Protein AF-0000000075408888 (afdb_homodimer)

pLDDT: mean 96.37, std 3.94, range [56.47, 98.94]

Nearest PDB structures (foldseek):
  4g2n-assembly1_A  TM=9.630E-01  e=9.433E-42  Polaromonas sp. JS666
  6bii-assembly1_B  TM=9.321E-01  e=4.391E-35  Pyrococcus yayanosii CH1
  5aov-assembly1_A-2  TM=9.163E-01  e=6.572E-34  Pyrococcus furiosus
  2dbq-assembly1_A  TM=9.214E-01  e=1.412E-33  Pyrococcus horikoshii
  3ddn-assembly1_A  TM=9.002E-01  e=6.797E-31  Mycobacterium tuberculosis

InterPro domains:
  IPR006139 D-isomer specific 2-hydroxyacid dehydrogenase, catalytic domain [PF00389] (43-319)
  IPR006140 D-isomer specific 2-hydroxyacid dehydrogenase, NAD-binding domain [PF02826] (114-290)
  IPR029753 D-isomer specific 2-hydroxyacid dehydrogenase, NAD-binding domain conserved site [PS00670] (201-223)
  IPR036291 NAD(P)-binding domain superfamily [SSF51735] (105-291)
  IPR050223 D-isomer specific 2-hydroxyacid dehydrogenase [PTHR10996] (6-318)

Radius of gyration: 27.98 Å; Cα contacts (8 Å, |Δi|>4): 1368; chains: 2; bounding box: 57×92×61 Å

Solvent-accessible surface area (backbone atoms only — not comparable to full-atom values): 32734 Å² total; per-residue (Å²): 132,85,52,54,26,30,36,33,50,49,50,53,40,66,69,48,49,54,53,47,50,73,62,23,44,66,44,72,29,94,82,51,51,86,58,51,53,70,52,52,32,50,49,32,50,76,58,59,17,32,29,38,41,39,41,80,85,42,59,38,43,50,71,44,58,69,60,39,49,87,55,42,44,35,41,33,33,64,29,67,74,59,84,43,46,37,64,65,48,32,52,76,72,62,30,46,45,32,35,23,74,70,42,43,33,65,45,35,22,52,42,46,51,36,29,51,46,35,24,37,52,40,39,56,44,41,33,48,29,49,76,71,68,56,60,68,81,86,72,59,57,65,93,51,23,48,63,62,49,77,34,34,38,24,29,38,19,73,48,73,38,28,45,49,34,48,55,34,42,43,48,52,44,32,44,51,32,31,28,51,96,68,82,70,56,70,85,74,41,72,84,42,44,82,29,94,39,67,57,66,37,32,52,70,20,46,29,38,37,43,40,47,73,84,41,88,80,36,47,39,53,45,26,57,68,55,58,63,39,35,41,79,49,17,34,44,35,34,68,46,56,20,55,26,44,29,62,70,38,52,53,49,33,48,73,72,40,44,22,54,20,26,13,35,26,49,44,44,63,69,81,69,42,72,66,74,55,77,74,36,66,48,44,33,61,42,75,58,54,40,54,45,19,53,62,36,38,47,42,30,42,49,41,42,48,49,28,53,52,24,49,79,69,72,41,81,48,81,41,62,107,132,85,51,55,25,31,36,32,48,51,51,52,40,67,70,46,48,53,52,47,49,72,62,23,44,67,44,71,30,94,81,50,52,86,58,50,52,69,51,52,32,50,48,33,49,75,57,59,15,33,29,38,40,38,42,77,85,41,59,38,42,49,70,45,57,69,61,38,49,87,56,42,44,34,41,31,32,64,31,67,74,59,84,44,48,37,63,67,46,32,52,75,72,63,30,46,45,32,37,25,73,69,45,44,34,65,44,33,22,52,43,45,51,38,30,51,45,36,23,36,50,40,40,54,44,41,33,48,30,49,75,70,69,57,59,67,78,86,71,61,56,64,93,51,23,49,64,62,49,78,32,33,38,22,29,38,20,70,48,72,39,29,46,48,33,48,53,35,43,44,50,52,45,32,44,51,31,33,28,49,96,69,81,70,56,70,85,73,42,70,84,43,44,83,31,95,38,67,58,66,37,33,53,68,20,47,30,38,38,44,40,48,74,86,41,88,80,36,48,38,54,44,26,56,70,54,58,64,38,35,41,78,50,18,33,44,35,34,66,47,53,20,56,27,43,30,63,69,37,52,53,48,31,49,73,72,40,44,22,54,20,25,12,32,26,48,46,42,62,68,83,70,43,72,65,74,55,78,76,36,65,48,44,35,62,43,76,57,54,40,53,45,19,51,61,36,38,48,41,30,43,49,41,42,48,48,28,53,51,24,48,78,67,73,41,79,48,81,41,61,107

Structure (mmCIF, N/CA/C/O backbone):
data_AF-0000000075408888-model_v1
#
loop_
_entity.id
_entity.type
_entity.pdbx_description
1 polymer 'Glycerate dehydrogenase'
#
loop_
_atom_site.group_PDB
_atom_site.id
_atom_site.type_symbol
_atom_site.label_atom_id
_atom_site.label_alt_id
_atom_site.label_comp_id
_atom_site.label_asym_id
_atom_site.label_entity_id
_atom_site.label_seq_id
_atom_site.pdbx_PDB_ins_code
_atom_site.Cartn_x
_atom_site.Cartn_y
_atom_site.Cartn_z
_atom_site.occupancy
_atom_site.B_iso_or_equiv
_atom_site.auth_seq_id
_atom_site.auth_comp_id
_atom_site.auth_asym_id
_atom_site.auth_atom_id
_atom_site.pdbx_PDB_model_num
ATOM 1 N N . MET A 1 1 ? 14.625 46.219 11.031 1 56.69 1 MET A N 1
ATOM 2 C CA . MET A 1 1 ? 13.211 46.25 11.383 1 56.69 1 MET A CA 1
ATOM 3 C C . MET A 1 1 ? 12.883 45.094 12.336 1 56.69 1 MET A C 1
ATOM 5 O O . MET A 1 1 ? 13.492 44.031 12.266 1 56.69 1 MET A O 1
ATOM 9 N N . ASN A 1 2 ? 12.156 45.312 13.453 1 87.81 2 ASN A N 1
ATOM 10 C CA . ASN A 1 2 ? 11.945 44.312 14.516 1 87.81 2 ASN A CA 1
ATOM 11 C C . ASN A 1 2 ? 11.078 43.156 14.039 1 87.81 2 ASN A C 1
ATOM 13 O O . ASN A 1 2 ? 10.062 43.375 13.375 1 87.81 2 ASN A O 1
ATOM 17 N N . LYS A 1 3 ? 11.547 41.906 14.117 1 96.56 3 LYS A N 1
ATOM 18 C CA . LYS A 1 3 ? 10.789 40.719 13.742 1 96.56 3 LYS A CA 1
ATOM 19 C C . LYS A 1 3 ? 9.469 40.656 14.508 1 96.56 3 LYS A C 1
ATOM 21 O O . LYS A 1 3 ? 9.43 40.938 15.711 1 96.56 3 LYS A O 1
ATOM 26 N N . PRO A 1 4 ? 8.391 40.438 13.734 1 98.31 4 PRO A N 1
ATOM 27 C CA . PRO A 1 4 ? 7.152 40.219 14.484 1 98.31 4 PRO A CA 1
ATOM 28 C C . PRO A 1 4 ? 7.297 39.094 15.531 1 98.31 4 PRO A C 1
ATOM 30 O O . PRO A 1 4 ? 8.016 38.125 15.305 1 98.31 4 PRO A O 1
ATOM 33 N N . ARG A 1 5 ? 6.605 39.281 16.625 1 98.69 5 ARG A N 1
ATOM 34 C CA . ARG A 1 5 ? 6.691 38.312 17.719 1 98.69 5 ARG A CA 1
ATOM 35 C C . ARG A 1 5 ? 5.672 37.188 17.562 1 98.69 5 ARG A C 1
ATOM 37 O O . ARG A 1 5 ? 4.473 37.469 17.438 1 98.69 5 ARG A O 1
ATOM 44 N N . LEU A 1 6 ? 6.176 35.969 17.547 1 98.81 6 LEU A N 1
ATOM 45 C CA . LEU A 1 6 ? 5.359 34.781 17.266 1 98.81 6 LEU A CA 1
ATOM 46 C C . LEU A 1 6 ? 5.438 33.781 18.406 1 98.81 6 LEU A C 1
ATOM 48 O O . LEU A 1 6 ? 6.531 33.469 18.875 1 98.81 6 LEU A O 1
ATOM 52 N N . VAL A 1 7 ? 4.285 33.312 18.891 1 98.81 7 VAL A N 1
ATOM 53 C CA . VAL A 1 7 ? 4.234 32.188 19.797 1 98.81 7 VAL A CA 1
ATOM 54 C C . VAL A 1 7 ? 3.943 30.906 19.016 1 98.81 7 VAL A C 1
ATOM 56 O O . VAL A 1 7 ? 2.959 30.844 18.266 1 98.81 7 VAL A O 1
ATOM 59 N N . LEU A 1 8 ? 4.789 29.969 19.062 1 98.62 8 LEU A N 1
ATOM 60 C CA . LEU A 1 8 ? 4.633 28.625 18.5 1 98.62 8 LEU A CA 1
ATOM 61 C C . LEU A 1 8 ? 4.242 27.625 19.594 1 98.62 8 LEU A C 1
ATOM 63 O O . LEU A 1 8 ? 4.973 27.453 20.562 1 98.62 8 LEU A O 1
ATOM 67 N N . THR A 1 9 ? 3.166 26.906 19.391 1 98.19 9 THR A N 1
ATOM 68 C CA . THR A 1 9 ? 2.578 26.172 20.5 1 98.19 9 THR A CA 1
ATOM 69 C C . THR A 1 9 ? 3.141 24.75 20.562 1 98.19 9 THR A C 1
ATOM 71 O O . THR A 1 9 ? 3.039 24.094 21.594 1 98.19 9 THR A O 1
ATOM 74 N N . ARG A 1 10 ? 3.586 24.234 19.469 1 97.5 10 ARG A N 1
ATOM 75 C CA . ARG A 1 10 ? 4.195 22.906 19.391 1 97.5 10 ARG A CA 1
ATOM 76 C C . ARG A 1 10 ? 5.5 22.953 18.594 1 97.5 10 ARG A C 1
ATOM 78 O O . ARG A 1 10 ? 5.711 23.859 17.781 1 97.5 10 ARG A O 1
ATOM 85 N N . ARG A 1 11 ? 6.289 21.922 18.859 1 97 11 ARG A N 1
ATOM 86 C CA . ARG A 1 11 ? 7.488 21.828 18.031 1 97 11 ARG A CA 1
ATOM 87 C C . ARG A 1 11 ? 7.133 21.469 16.594 1 97 11 ARG A C 1
ATOM 89 O O . ARG A 1 11 ? 6.164 20.75 16.344 1 97 11 ARG A O 1
ATOM 96 N N . LEU A 1 12 ? 7.824 22 15.695 1 97.38 12 LEU A N 1
ATOM 97 C CA . LEU A 1 12 ? 7.797 21.641 14.281 1 97.38 12 LEU A CA 1
ATOM 98 C C . LEU A 1 12 ? 9.117 21.016 13.852 1 97.38 12 LEU A C 1
ATOM 100 O O . LEU A 1 12 ? 10.07 20.969 14.633 1 97.38 12 LEU A O 1
ATOM 104 N N . PRO A 1 13 ? 9.156 20.453 12.633 1 96.19 13 PRO A N 1
ATOM 105 C CA . PRO A 1 13 ? 10.469 19.984 12.172 1 96.19 13 PRO A CA 1
ATOM 106 C C . PRO A 1 13 ? 11.555 21.062 12.305 1 96.19 13 PRO A C 1
ATOM 108 O O . PRO A 1 13 ? 11.289 22.25 12.094 1 96.19 13 PRO A O 1
ATOM 111 N N . GLN A 1 14 ? 12.727 20.625 12.609 1 95.31 14 GLN A N 1
ATOM 112 C CA . GLN A 1 14 ? 13.828 21.516 12.945 1 95.31 14 GLN A CA 1
ATOM 113 C C . GLN A 1 14 ? 14.023 22.578 11.859 1 95.31 14 GLN A C 1
ATOM 115 O O . GLN A 1 14 ? 14.195 23.75 12.156 1 95.31 14 GLN A O 1
ATOM 120 N N . GLN A 1 15 ? 14 22.141 10.695 1 95.12 15 GLN A N 1
ATOM 121 C CA . GLN A 1 15 ? 14.211 23.062 9.586 1 95.12 15 GLN A CA 1
ATOM 122 C C . GLN A 1 15 ? 13.117 24.125 9.539 1 95.12 15 GLN A C 1
ATOM 124 O O . GLN A 1 15 ? 13.391 25.281 9.195 1 95.12 15 GLN A O 1
ATOM 129 N N . ALA A 1 16 ? 11.945 23.766 9.836 1 95.88 16 ALA A N 1
ATOM 130 C CA . ALA A 1 16 ? 10.82 24.688 9.828 1 95.88 16 ALA A CA 1
ATOM 131 C C . ALA A 1 16 ? 10.953 25.719 10.945 1 95.88 16 ALA A C 1
ATOM 133 O O . ALA A 1 16 ? 10.688 26.906 10.742 1 95.88 16 ALA A O 1
ATOM 134 N N . GLU A 1 17 ? 11.344 25.266 12.109 1 97.19 17 GLU A N 1
ATOM 135 C CA . GLU A 1 17 ? 11.531 26.188 13.227 1 97.19 17 GLU A CA 1
ATOM 136 C C . GLU A 1 17 ? 12.664 27.156 12.953 1 97.19 17 GLU A C 1
ATOM 138 O O . GLU A 1 17 ? 12.586 28.328 13.312 1 97.19 17 GLU A O 1
ATOM 143 N N . ALA A 1 18 ? 13.703 26.656 12.328 1 97.38 18 ALA A N 1
ATOM 144 C CA . ALA A 1 18 ? 14.805 27.531 11.938 1 97.38 18 ALA A CA 1
ATOM 145 C C . ALA A 1 18 ? 14.344 28.609 10.969 1 97.38 18 ALA A C 1
ATOM 147 O O . ALA A 1 18 ? 14.742 29.781 11.086 1 97.38 18 ALA A O 1
ATOM 148 N N . GLU A 1 19 ? 13.562 28.219 10.07 1 97.19 19 GLU A N 1
ATOM 149 C CA . GLU A 1 19 ? 13.031 29.188 9.117 1 97.19 19 GLU A CA 1
ATOM 150 C C . GLU A 1 19 ? 12.125 30.203 9.805 1 97.19 19 GLU A C 1
ATOM 152 O O . GLU A 1 19 ? 12.172 31.391 9.5 1 97.19 19 GLU A O 1
ATOM 157 N N . LEU A 1 20 ? 11.289 29.75 10.695 1 97.81 20 LEU A N 1
ATOM 158 C CA . LEU A 1 20 ? 10.43 30.641 11.469 1 97.81 20 LEU A CA 1
ATOM 159 C C . LEU A 1 20 ? 11.258 31.688 12.211 1 97.81 20 LEU A C 1
ATOM 161 O O . LEU A 1 20 ? 10.898 32.875 12.25 1 97.81 20 LEU A O 1
ATOM 165 N N . ALA A 1 21 ? 12.344 31.25 12.695 1 97.31 21 ALA A N 1
ATOM 166 C CA . ALA A 1 21 ? 13.195 32.125 13.508 1 97.31 21 ALA A CA 1
ATOM 167 C C . ALA A 1 21 ? 13.859 33.188 12.656 1 97.31 21 ALA A C 1
ATOM 169 O O . ALA A 1 21 ? 14.266 34.25 13.172 1 97.31 21 ALA A O 1
ATOM 170 N N . VAL A 1 22 ? 13.969 32.938 11.398 1 97.31 22 VAL A N 1
ATOM 171 C CA . VAL A 1 22 ? 14.516 33.938 10.484 1 97.31 22 VAL A CA 1
ATOM 172 C C . VAL A 1 22 ? 13.531 35.094 10.336 1 97.31 22 VAL A C 1
ATOM 174 O O . VAL A 1 22 ? 13.945 36.25 10.25 1 97.31 22 VAL A O 1
ATOM 177 N N . HIS A 1 23 ? 12.305 34.812 10.375 1 97.75 23 HIS A N 1
ATOM 178 C CA . HIS A 1 23 ? 11.297 35.812 10.023 1 97.75 23 HIS A CA 1
ATOM 179 C C . HIS A 1 23 ? 10.641 36.375 11.273 1 97.75 23 HIS A C 1
ATOM 181 O O . HIS A 1 23 ? 10.07 37.469 11.227 1 97.75 23 HIS A O 1
ATOM 187 N N . PHE A 1 24 ? 10.789 35.625 12.398 1 98.56 24 PHE A N 1
ATOM 188 C CA . PHE A 1 24 ? 10.008 36 13.57 1 98.56 24 PHE A CA 1
ATOM 189 C C . PHE A 1 24 ? 10.852 35.938 14.836 1 98.56 24 PHE A C 1
ATOM 191 O O . PHE A 1 24 ? 11.844 35.219 14.883 1 98.56 24 PHE A O 1
ATOM 198 N N . ASP A 1 25 ? 10.508 36.812 15.781 1 98.56 25 ASP A N 1
ATOM 199 C CA . ASP A 1 25 ? 10.938 36.594 17.156 1 98.56 25 ASP A CA 1
ATOM 200 C C . ASP A 1 25 ? 10.094 35.5 17.828 1 98.56 25 ASP A C 1
ATOM 202 O O . ASP A 1 25 ? 8.992 35.781 18.312 1 98.56 25 ASP A O 1
ATOM 206 N N . LEU A 1 26 ? 10.664 34.375 17.938 1 97.88 26 LEU A N 1
ATOM 207 C CA . LEU A 1 26 ? 9.906 33.188 18.219 1 97.88 26 LEU A CA 1
ATOM 208 C C . LEU A 1 26 ? 9.953 32.812 19.688 1 97.88 26 LEU A C 1
ATOM 210 O O . LEU A 1 26 ? 11.039 32.719 20.266 1 97.88 26 LEU A O 1
ATOM 214 N N . LEU A 1 27 ? 8.812 32.719 20.297 1 98.38 27 LEU A N 1
ATOM 215 C CA . LEU A 1 27 ? 8.68 31.984 21.562 1 98.38 27 LEU A CA 1
ATOM 216 C C . LEU A 1 27 ? 8.141 30.578 21.328 1 98.38 27 LEU A C 1
ATOM 218 O O . LEU A 1 27 ? 6.949 30.391 21.078 1 98.38 27 LEU A O 1
ATOM 222 N N . GLY A 1 28 ? 9.047 29.641 21.5 1 97.5 28 GLY A N 1
ATOM 223 C CA . GLY A 1 28 ? 8.703 28.266 21.172 1 97.5 28 GLY A CA 1
ATOM 224 C C . GLY A 1 28 ? 8.281 27.453 22.391 1 97.5 28 GLY A C 1
ATOM 225 O O . GLY A 1 28 ? 8.023 28.016 23.453 1 97.5 28 GLY A O 1
ATOM 226 N N . ASN A 1 29 ? 8.086 26.203 22.141 1 97.38 29 ASN A N 1
ATOM 227 C CA . ASN A 1 29 ? 7.723 25.188 23.125 1 97.38 29 ASN A CA 1
ATOM 228 C C . ASN A 1 29 ? 8.688 24.016 23.109 1 97.38 29 ASN A C 1
ATOM 230 O O . ASN A 1 29 ? 8.344 22.922 22.641 1 97.38 29 ASN A O 1
ATOM 234 N N . PRO A 1 30 ? 9.859 24.172 23.688 1 95.56 30 PRO A N 1
ATOM 235 C CA . PRO A 1 30 ? 10.922 23.172 23.562 1 95.56 30 PRO A CA 1
ATOM 236 C C . PRO A 1 30 ? 10.523 21.812 24.125 1 95.56 30 PRO A C 1
ATOM 238 O O . PRO A 1 30 ? 11.016 20.781 23.672 1 95.56 30 PRO A O 1
ATOM 241 N N . GLU A 1 31 ? 9.602 21.75 25.078 1 95.5 31 GLU A N 1
ATOM 242 C 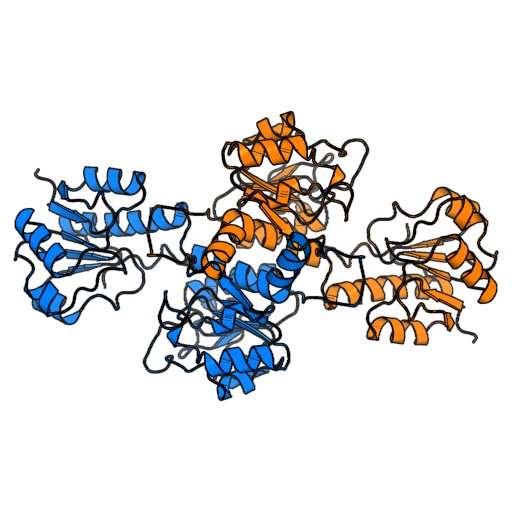CA . GLU A 1 31 ? 9.172 20.5 25.688 1 95.5 31 GLU A CA 1
ATOM 243 C C . GLU A 1 31 ? 8.078 19.828 24.859 1 95.5 31 GLU A C 1
ATOM 245 O O . GLU A 1 31 ? 7.727 18.672 25.109 1 95.5 31 GLU A O 1
ATOM 250 N N . ASP A 1 32 ? 7.539 20.484 23.922 1 96 32 ASP A N 1
ATOM 251 C CA . ASP A 1 32 ? 6.5 20.031 23 1 96 32 ASP A CA 1
ATOM 252 C C . ASP A 1 32 ? 5.297 19.484 23.75 1 96 32 ASP A C 1
ATOM 254 O O . ASP A 1 32 ? 4.672 18.516 23.312 1 96 32 ASP A O 1
ATOM 258 N N . ARG A 1 33 ? 5.031 20.016 24.891 1 94.38 33 ARG A N 1
ATOM 259 C CA . ARG A 1 33 ? 3.818 19.625 25.594 1 94.38 33 ARG A CA 1
ATOM 260 C C . ARG A 1 33 ? 2.592 20.312 25 1 94.38 33 ARG A C 1
ATOM 262 O O . ARG A 1 33 ? 2.695 21.391 24.422 1 94.38 33 ARG A O 1
ATOM 269 N N . VAL A 1 34 ? 1.529 19.641 25.125 1 94.12 34 VAL A N 1
ATOM 270 C CA . VAL A 1 34 ? 0.283 20.297 24.75 1 94.12 34 VAL A CA 1
ATOM 271 C C . VAL A 1 34 ? -0.026 21.422 25.719 1 94.12 34 VAL A C 1
ATOM 273 O O . VAL A 1 34 ? -0.13 21.203 26.938 1 94.12 34 VAL A O 1
ATOM 276 N N . LEU A 1 35 ? -0.161 22.641 25.219 1 96.19 35 LEU A N 1
ATOM 277 C CA . LEU A 1 35 ? -0.39 23.812 26.062 1 96.19 35 LEU A CA 1
ATOM 278 C C . LEU A 1 35 ? -1.879 24 26.344 1 96.19 35 LEU A C 1
ATOM 280 O O . LEU A 1 35 ? -2.701 23.875 25.422 1 96.19 35 LEU A O 1
ATOM 284 N N . GLU A 1 36 ? -2.139 24.219 27.547 1 96.06 36 GLU A N 1
ATOM 285 C CA . GLU A 1 36 ? -3.5 24.625 27.875 1 96.06 36 GLU A CA 1
ATOM 286 C C . GLU A 1 36 ? -3.811 26.031 27.344 1 96.06 36 GLU A C 1
ATOM 288 O O . GLU A 1 36 ? -2.904 26.828 27.156 1 96.06 36 GLU A O 1
ATOM 293 N N . ALA A 1 37 ? -5.086 26.266 27.25 1 96.94 37 ALA A N 1
ATOM 294 C CA . ALA A 1 37 ? -5.531 27.547 26.719 1 96.94 37 ALA A CA 1
ATOM 295 C C . ALA A 1 37 ? -4.973 28.703 27.547 1 96.94 37 ALA A C 1
ATOM 297 O O . ALA A 1 37 ? -4.504 29.703 26.984 1 96.94 37 ALA A O 1
ATOM 298 N N . SER A 1 38 ? -5.027 28.562 28.875 1 97.31 38 SER A N 1
ATOM 299 C CA . SER A 1 38 ? -4.551 29.625 29.766 1 97.31 38 SER A CA 1
ATOM 300 C C . SER A 1 38 ? -3.057 29.859 29.578 1 97.31 38 SER A C 1
ATOM 302 O O . SER A 1 38 ? -2.586 30.984 29.688 1 97.31 38 SER A O 1
ATOM 304 N N . GLU A 1 39 ? -2.359 28.797 29.297 1 98.06 39 GLU A N 1
ATOM 305 C CA . GLU A 1 39 ? -0.921 28.906 29.078 1 98.06 39 GLU A CA 1
ATOM 306 C C . GLU A 1 39 ? -0.621 29.625 27.766 1 98.06 39 GLU A C 1
ATOM 308 O O . GLU A 1 39 ? 0.332 30.406 27.688 1 98.06 39 GLU A O 1
ATOM 313 N N . ILE A 1 40 ? -1.361 29.328 26.734 1 98.56 40 ILE A N 1
ATOM 314 C CA . ILE A 1 40 ? -1.198 30 25.453 1 98.56 40 ILE A CA 1
ATOM 315 C C . ILE A 1 40 ? -1.411 31.5 25.609 1 98.56 40 ILE A C 1
ATOM 317 O O . ILE A 1 40 ? -0.619 32.312 25.109 1 98.56 40 ILE A O 1
ATOM 321 N N . VAL A 1 41 ? -2.443 31.891 26.375 1 98.69 41 VAL A N 1
ATOM 322 C CA . VAL A 1 41 ? -2.762 33.281 26.625 1 98.69 41 VAL A CA 1
ATOM 323 C C . VAL A 1 41 ? -1.626 33.938 27.406 1 98.69 41 VAL A C 1
ATOM 325 O O . VAL A 1 41 ? -1.183 35.031 27.062 1 98.69 41 VAL A O 1
ATOM 328 N N . ALA A 1 42 ? -1.197 33.25 28.438 1 98.69 42 ALA A N 1
ATOM 329 C CA . ALA A 1 42 ? -0.113 33.781 29.266 1 98.69 42 ALA A CA 1
ATOM 330 C C . ALA A 1 42 ? 1.146 34 28.438 1 98.69 42 ALA A C 1
ATOM 332 O O . ALA A 1 42 ? 1.815 35.031 28.578 1 98.69 42 ALA A O 1
ATOM 333 N N . ARG A 1 43 ? 1.45 33.094 27.578 1 98.62 43 ARG A N 1
ATOM 334 C CA . ARG A 1 43 ? 2.621 33.188 26.703 1 98.62 43 ARG A CA 1
ATOM 335 C C . ARG A 1 43 ? 2.463 34.344 25.719 1 98.62 43 ARG A C 1
ATOM 337 O O . ARG A 1 43 ? 3.426 35.062 25.438 1 98.62 43 ARG A O 1
ATOM 344 N N . ALA A 1 44 ? 1.328 34.469 25.188 1 98.75 44 ALA A N 1
ATOM 345 C CA . ALA A 1 44 ? 1.06 35.562 24.25 1 98.75 44 ALA A CA 1
ATOM 346 C C . ALA A 1 44 ? 1.269 36.906 24.938 1 98.75 44 ALA A C 1
ATOM 348 O O . ALA A 1 44 ? 1.857 37.812 24.344 1 98.75 44 ALA A O 1
ATOM 349 N N . HIS A 1 45 ? 0.777 37.031 26.172 1 98.75 45 HIS A N 1
ATOM 350 C CA . HIS A 1 45 ? 0.97 38.281 26.906 1 98.75 45 HIS A CA 1
ATOM 351 C C . HIS A 1 45 ? 2.445 38.5 27.219 1 98.75 45 HIS A C 1
ATO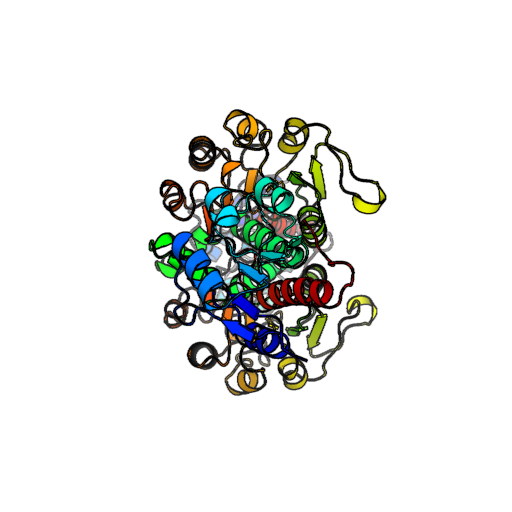M 353 O O . HIS A 1 45 ? 2.965 39.625 26.984 1 98.75 45 HIS A O 1
ATOM 359 N N . ALA A 1 46 ? 3.057 37.5 27.719 1 98.5 46 ALA A N 1
ATOM 360 C CA . ALA A 1 46 ? 4.449 37.594 28.141 1 98.5 46 ALA A CA 1
ATOM 361 C C . ALA A 1 46 ? 5.348 38 26.984 1 98.5 46 ALA A C 1
ATOM 363 O O . ALA A 1 46 ? 6.297 38.781 27.141 1 98.5 46 ALA A O 1
ATOM 364 N N . HIS A 1 47 ? 5.035 37.5 25.797 1 98.38 47 HIS A N 1
ATOM 365 C CA . HIS A 1 47 ? 5.867 37.719 24.609 1 98.38 47 HIS A CA 1
ATOM 366 C C . HIS A 1 47 ? 5.367 38.906 23.797 1 98.38 47 HIS A C 1
ATOM 368 O O . HIS A 1 47 ? 5.914 39.219 22.734 1 98.38 47 HIS A O 1
ATOM 374 N N . GLN A 1 48 ? 4.281 39.5 24.297 1 98.31 48 GLN A N 1
ATOM 375 C CA . GLN A 1 48 ? 3.625 40.562 23.516 1 98.31 48 GLN A CA 1
ATOM 376 C C . GLN A 1 48 ? 3.445 40.094 22.062 1 98.31 48 GLN A C 1
ATOM 378 O O . GLN A 1 48 ? 3.818 40.812 21.141 1 98.31 48 GLN A O 1
ATOM 383 N N . ALA A 1 49 ? 2.939 38.938 21.906 1 98.62 49 ALA A N 1
ATOM 384 C CA . ALA A 1 49 ? 2.867 38.25 20.609 1 98.62 49 ALA A CA 1
ATOM 385 C C . ALA A 1 49 ? 1.981 39.031 19.625 1 98.62 49 ALA A C 1
ATOM 387 O O . ALA A 1 49 ? 0.952 39.594 20.031 1 98.62 49 ALA A O 1
ATOM 388 N N . GLU A 1 50 ? 2.371 39.031 18.422 1 98.75 50 GLU A N 1
ATOM 389 C CA . GLU A 1 50 ? 1.572 39.594 17.344 1 98.75 50 GLU A CA 1
ATOM 390 C C . GLU A 1 50 ? 0.91 38.5 16.5 1 98.75 50 GLU A C 1
ATOM 392 O O . GLU A 1 50 ? -0.033 38.781 15.758 1 98.75 50 GLU A O 1
ATOM 397 N N . ALA A 1 51 ? 1.439 37.281 16.672 1 98.88 51 ALA A N 1
ATOM 398 C CA . ALA A 1 51 ? 0.93 36.125 15.93 1 98.88 51 ALA A CA 1
ATOM 399 C C . ALA A 1 51 ? 1.01 34.844 16.781 1 98.88 51 ALA A C 1
ATOM 401 O O . ALA A 1 51 ? 1.859 34.75 17.672 1 98.88 51 ALA A O 1
ATOM 402 N N . LEU A 1 52 ? 0.122 33.969 16.5 1 98.88 52 LEU A N 1
ATOM 403 C CA . LEU A 1 52 ? 0.166 32.594 17.031 1 98.88 52 LEU A CA 1
ATOM 404 C C . LEU A 1 52 ? 0.237 31.578 15.914 1 98.88 52 LEU A C 1
ATOM 406 O O . LEU A 1 52 ? -0.428 31.734 14.883 1 98.88 52 LEU A O 1
ATOM 410 N N . LEU A 1 53 ? 1.084 30.641 16.031 1 98.75 53 LEU A N 1
ATOM 411 C CA . LEU A 1 53 ? 1.062 29.406 15.25 1 98.75 53 LEU A CA 1
ATOM 412 C C . LEU A 1 53 ? 0.7 28.219 16.125 1 98.75 53 LEU A C 1
ATOM 414 O O . LEU A 1 53 ? 1.499 27.797 16.969 1 98.75 53 LEU A O 1
ATOM 418 N N . VAL A 1 54 ? -0.498 27.75 15.938 1 98.25 54 VAL A N 1
ATOM 419 C CA . VAL A 1 54 ? -1.026 26.688 16.781 1 98.25 54 VAL A CA 1
ATOM 420 C C . VAL A 1 54 ? -1.198 25.422 15.961 1 98.25 54 VAL A C 1
ATOM 422 O O . VAL A 1 54 ? -1.025 25.438 14.734 1 98.25 54 VAL A O 1
ATOM 425 N N . THR A 1 55 ? -1.43 24.297 16.609 1 96 55 THR A N 1
ATOM 426 C CA . THR A 1 55 ? -1.727 23.031 15.953 1 96 55 THR A CA 1
ATOM 427 C C . THR A 1 55 ? -3.117 22.531 16.344 1 96 55 THR A C 1
ATOM 429 O O . THR A 1 55 ? -3.859 23.234 17.031 1 96 55 THR A O 1
ATOM 432 N N . LEU A 1 56 ? -3.436 21.344 15.828 1 90.81 56 LEU A N 1
ATOM 433 C CA . LEU A 1 56 ? -4.758 20.766 16.047 1 90.81 56 LEU A CA 1
ATOM 434 C C . LEU A 1 56 ? -4.93 20.344 17.5 1 90.81 56 LEU A C 1
ATOM 436 O O . LEU A 1 56 ? -6.051 20.078 17.953 1 90.81 56 LEU A O 1
ATOM 440 N N . THR A 1 57 ? -3.848 20.344 18.25 1 91.75 57 THR A N 1
ATOM 441 C CA . THR A 1 57 ? -3.918 19.875 19.625 1 91.75 57 THR A CA 1
ATOM 442 C C . THR A 1 57 ? -4.418 21 20.547 1 91.75 57 THR A C 1
ATOM 444 O O . THR A 1 57 ? -4.824 20.734 21.672 1 91.75 57 THR A O 1
ATOM 447 N N . GLU A 1 58 ? -4.383 22.234 20.078 1 93.62 58 GLU A N 1
ATOM 448 C CA . GLU A 1 58 ? -4.809 23.375 20.891 1 93.62 58 GLU A CA 1
ATOM 449 C C . GLU A 1 58 ? -6.203 23.844 20.469 1 93.62 58 GLU A C 1
ATOM 451 O O . GLU A 1 58 ? -6.438 24.172 19.312 1 93.62 58 GLU A O 1
ATOM 456 N N . ARG A 1 59 ? -7.008 23.891 21.422 1 93.19 59 ARG A N 1
ATOM 457 C CA . ARG A 1 59 ? -8.352 24.406 21.188 1 93.19 59 ARG A CA 1
ATOM 458 C C . ARG A 1 59 ? -8.461 25.875 21.641 1 93.19 59 ARG A C 1
ATOM 460 O O . ARG A 1 59 ? -8.242 26.188 22.812 1 93.19 59 ARG A O 1
ATOM 467 N N . LEU A 1 60 ? -8.75 26.781 20.75 1 97.62 60 LEU A N 1
ATOM 468 C CA . LEU A 1 60 ? -8.922 28.188 21.047 1 97.62 60 LEU A CA 1
ATOM 469 C C . LEU A 1 60 ? -10.391 28.594 20.938 1 97.62 60 LEU A C 1
ATOM 471 O O . LEU A 1 60 ? -10.828 29.062 19.891 1 97.62 60 LEU A O 1
ATOM 475 N N . GLU A 1 61 ? -11.023 28.453 22.047 1 97.38 61 GLU A N 1
ATOM 476 C CA . GLU A 1 61 ? -12.422 28.844 22.125 1 97.38 61 GLU A CA 1
ATOM 477 C C . GLU A 1 61 ? -12.555 30.359 22.266 1 97.38 61 GLU A C 1
ATOM 479 O O . GLU A 1 61 ? -11.555 31.078 22.359 1 97.38 61 GLU A O 1
ATOM 484 N N . ALA A 1 62 ? -13.805 30.781 22.328 1 97.94 62 ALA A N 1
ATOM 485 C CA . ALA A 1 62 ? -14.086 32.219 22.391 1 97.94 62 ALA A CA 1
ATOM 486 C C . ALA A 1 62 ? -13.406 32.844 23.594 1 97.94 62 ALA A C 1
ATOM 488 O O . ALA A 1 62 ? -12.805 33.906 23.484 1 97.94 62 ALA A O 1
ATOM 489 N N . THR A 1 63 ? -13.508 32.188 24.703 1 98.06 63 THR A N 1
ATOM 490 C CA . THR A 1 63 ? -12.938 32.719 25.938 1 98.06 63 THR A CA 1
ATOM 491 C C . THR A 1 63 ? -11.422 32.875 25.812 1 98.06 63 THR A C 1
ATOM 493 O O . THR A 1 63 ? -10.852 33.844 26.297 1 98.06 63 THR A O 1
ATOM 496 N N . THR A 1 64 ? -10.789 31.922 25.156 1 98.38 64 THR A N 1
ATOM 497 C CA . THR A 1 64 ? -9.344 31.969 24.953 1 98.38 64 THR A CA 1
ATOM 498 C C . THR A 1 64 ? -8.969 33.094 24.016 1 98.38 64 THR A C 1
ATOM 500 O O . THR A 1 64 ? -8.055 33.875 24.297 1 98.38 64 THR A O 1
ATOM 503 N N . ILE A 1 65 ? -9.617 33.25 22.906 1 98.56 65 ILE A N 1
ATOM 504 C CA . ILE A 1 65 ? -9.344 34.281 21.891 1 98.56 65 ILE A CA 1
ATOM 505 C C . ILE A 1 65 ? -9.555 35.656 22.484 1 98.56 65 ILE A C 1
ATOM 507 O O . ILE A 1 65 ? -8.742 36.562 22.266 1 98.56 65 ILE A O 1
ATOM 511 N N . ASP A 1 66 ? -10.609 35.75 23.297 1 98 66 ASP A N 1
ATOM 512 C CA . ASP A 1 66 ? -10.93 37.031 23.922 1 98 66 ASP A CA 1
ATOM 513 C C . ASP A 1 66 ? -9.859 37.469 24.922 1 98 66 ASP A C 1
ATOM 515 O O . ASP A 1 66 ? -9.648 38.656 25.156 1 98 66 ASP A O 1
ATOM 519 N N . ALA A 1 67 ? -9.258 36.469 25.469 1 98.44 67 ALA A N 1
ATOM 520 C CA . ALA A 1 67 ? -8.281 36.719 26.516 1 98.44 67 ALA A CA 1
ATOM 521 C C . ALA A 1 67 ? -6.91 37.062 25.938 1 98.44 67 ALA A C 1
ATOM 523 O O . ALA A 1 67 ? -6.004 37.5 26.656 1 98.44 67 ALA A O 1
ATOM 524 N N . LEU A 1 68 ? -6.707 36.906 24.625 1 98.62 68 LEU A N 1
ATOM 525 C CA . LEU A 1 68 ? -5.43 37.188 24 1 98.62 68 LEU A CA 1
ATOM 526 C C . LEU A 1 68 ? -5.129 38.688 24.047 1 98.62 68 LEU A C 1
ATOM 528 O O . LEU A 1 68 ? -6.047 39.531 24.078 1 98.62 68 LEU A O 1
ATOM 532 N N . PRO A 1 69 ? -3.848 39.094 24.156 1 98.44 69 PRO A N 1
ATOM 533 C CA . PRO A 1 69 ? -3.537 40.531 24.109 1 98.44 69 PRO A CA 1
ATOM 534 C C . PRO A 1 69 ? -3.928 41.188 22.797 1 98.44 69 PRO A C 1
ATOM 536 O O . PRO A 1 69 ? -4.016 40.5 21.766 1 98.44 69 PRO A O 1
ATOM 539 N N . ALA A 1 70 ? -4.109 42.438 22.766 1 97.94 70 ALA A N 1
ATOM 540 C CA . ALA A 1 70 ? -4.547 43.188 21.594 1 97.94 70 ALA A CA 1
ATOM 541 C C . ALA A 1 70 ? -3.494 43.156 20.484 1 97.94 70 ALA A C 1
ATOM 543 O O . ALA A 1 70 ? -3.797 43.406 19.312 1 97.94 70 ALA A O 1
ATOM 544 N N . SER A 1 71 ? -2.301 42.781 20.922 1 98.38 71 SER A N 1
ATOM 545 C CA . SER A 1 71 ? -1.203 42.75 19.953 1 98.38 71 SER A CA 1
ATOM 546 C C . SER A 1 71 ? -1.355 41.594 18.969 1 98.38 71 SER A C 1
ATOM 548 O O . SER A 1 71 ? -0.749 41.625 17.891 1 98.38 71 SER A O 1
ATOM 550 N N . VAL A 1 72 ? -2.092 40.562 19.297 1 98.75 72 VAL A N 1
ATOM 551 C CA . VAL A 1 72 ? -2.268 39.438 18.406 1 98.75 72 VAL A CA 1
ATOM 552 C C . VAL A 1 72 ? -3.17 39.844 17.234 1 98.75 72 VAL A C 1
ATOM 554 O O . VAL A 1 72 ? -4.324 40.219 17.438 1 98.75 72 VAL A O 1
ATOM 557 N N . ARG A 1 73 ? -2.633 39.656 16.078 1 98.62 73 ARG A N 1
ATOM 558 C CA . ARG A 1 73 ? -3.373 40.125 14.914 1 98.62 73 ARG A CA 1
ATOM 559 C C . ARG A 1 73 ? -3.648 38.969 13.953 1 98.62 73 ARG A C 1
ATOM 561 O O . ARG A 1 73 ? -4.492 39.062 13.062 1 98.62 73 ARG A O 1
ATOM 568 N N . ILE A 1 74 ? -2.957 37.812 14.086 1 98.81 74 ILE A N 1
ATOM 569 C CA . ILE A 1 74 ? -3.182 36.656 13.219 1 98.81 74 ILE A CA 1
ATOM 570 C C . ILE A 1 74 ? -2.938 35.375 14.008 1 98.81 74 ILE A C 1
ATOM 572 O O . ILE A 1 74 ? -2.018 35.312 14.82 1 98.81 74 ILE A O 1
ATOM 576 N N . ILE A 1 75 ? -3.783 34.406 13.797 1 98.81 75 ILE A N 1
ATOM 577 C CA . ILE A 1 75 ? -3.615 33.031 14.242 1 98.81 75 ILE A CA 1
ATOM 578 C C . ILE A 1 75 ? -3.553 32.094 13.039 1 98.81 75 ILE A C 1
ATOM 580 O O . ILE A 1 75 ? -4.477 32.062 12.219 1 98.81 75 ILE A O 1
ATOM 584 N N . CYS A 1 76 ? -2.447 31.438 12.898 1 98.56 76 CYS A N 1
ATOM 585 C CA . CYS A 1 76 ? -2.271 30.406 11.867 1 98.56 76 CYS A CA 1
ATOM 586 C C . CYS A 1 76 ? -2.273 29.016 12.477 1 98.56 76 CYS A C 1
ATOM 588 O O . CYS A 1 76 ? -1.623 28.781 13.492 1 98.56 76 CYS A O 1
ATOM 590 N N . THR A 1 77 ? -3.064 28.172 11.906 1 97.94 77 THR A N 1
ATOM 591 C CA . THR A 1 77 ? -3.07 26.812 12.43 1 97.94 77 THR A CA 1
ATOM 592 C C . THR A 1 77 ? -2.357 25.859 11.477 1 97.94 77 THR A C 1
ATOM 594 O O . THR A 1 77 ? -2.545 25.938 10.258 1 97.94 77 THR A O 1
ATOM 597 N N . TYR A 1 78 ? -1.483 25.031 12.07 1 96.62 78 TYR A N 1
ATOM 598 C CA . TYR A 1 78 ? -0.757 23.953 11.406 1 96.62 78 TYR A CA 1
ATOM 599 C C . TYR A 1 78 ? -1.648 22.734 11.203 1 96.62 78 TYR A C 1
ATOM 601 O O . TYR A 1 78 ? -1.415 21.688 11.805 1 96.62 78 TYR A O 1
ATOM 609 N N . SER A 1 79 ? -2.779 22.906 10.375 1 92.56 79 SER A N 1
ATOM 610 C CA . SER A 1 79 ? -3.756 21.859 10.125 1 92.56 79 SER A CA 1
ATOM 611 C C . SER A 1 79 ? -4.672 22.219 8.961 1 92.56 79 SER A C 1
ATOM 613 O O . SER A 1 79 ? -4.699 23.359 8.516 1 92.56 79 SER A O 1
ATOM 615 N N . VAL A 1 80 ? -5.316 21.219 8.453 1 86.94 80 VAL A N 1
ATOM 616 C CA . VAL A 1 80 ? -6.387 21.438 7.484 1 86.94 80 VAL A CA 1
ATOM 617 C C . VAL A 1 80 ? -7.695 21.703 8.219 1 86.94 80 VAL A C 1
ATOM 619 O O . VAL A 1 80 ? -8.453 22.609 7.84 1 86.94 80 VAL A O 1
ATOM 622 N N . GLY A 1 81 ? -7.906 20.906 9.203 1 84.56 81 GLY A N 1
ATOM 623 C CA . GLY A 1 81 ? -9.07 21.156 10.039 1 84.56 81 GLY A CA 1
ATOM 624 C C . GLY A 1 81 ? -8.961 22.438 10.844 1 84.56 81 GLY A C 1
ATOM 625 O O . GLY A 1 81 ? -7.875 22.797 11.305 1 84.56 81 GLY A O 1
ATOM 626 N N . THR A 1 82 ? -10.141 23.125 11.039 1 90.81 82 THR A N 1
ATOM 627 C CA . THR A 1 82 ? -10.133 24.391 11.758 1 90.81 82 THR A CA 1
ATOM 628 C C . THR A 1 82 ? -11.148 24.375 12.898 1 90.81 82 THR A C 1
ATOM 630 O O . THR A 1 82 ? -11.406 25.406 13.516 1 90.81 82 THR A O 1
ATOM 633 N N . ASN A 1 83 ? -11.625 23.156 13.148 1 85.25 83 ASN A N 1
ATOM 634 C CA . ASN A 1 83 ? -12.703 23.016 14.117 1 85.25 83 ASN A CA 1
ATOM 635 C C . ASN A 1 83 ? -12.25 23.375 15.531 1 85.25 83 ASN A C 1
ATOM 637 O O . ASN A 1 83 ? -13.07 23.656 16.406 1 85.25 83 ASN A O 1
ATOM 641 N N . HIS A 1 84 ? -11 23.422 15.766 1 91.81 84 HIS A N 1
ATOM 642 C CA . HIS A 1 84 ? -10.461 23.703 17.094 1 91.81 84 HIS A CA 1
ATOM 643 C C . HIS A 1 84 ? -10.32 25.203 17.328 1 91.81 84 HIS A C 1
ATOM 645 O O . HIS A 1 84 ? -9.938 25.641 18.406 1 91.81 84 HIS A O 1
ATOM 651 N N . LEU A 1 85 ? -10.688 26.031 16.344 1 96.62 85 LEU A N 1
ATOM 652 C CA . LEU A 1 85 ? -10.641 27.484 16.438 1 96.62 85 LEU A CA 1
ATOM 653 C C . LEU A 1 85 ? -12.047 28.078 16.422 1 96.62 85 LEU A C 1
ATOM 655 O O . LEU A 1 85 ? -12.883 27.672 15.609 1 96.62 85 LEU A O 1
ATOM 659 N N . ASP A 1 86 ? -12.336 28.969 17.297 1 97.69 86 ASP A N 1
ATOM 660 C CA . ASP A 1 86 ? -13.586 29.719 17.234 1 97.69 86 ASP A CA 1
ATOM 661 C C . ASP A 1 86 ? -13.492 30.844 16.203 1 97.69 86 ASP A C 1
ATOM 663 O O . ASP A 1 86 ? -13.039 31.938 16.516 1 97.69 86 ASP A O 1
ATOM 667 N N . LEU A 1 87 ? -14.008 30.609 15.078 1 96.88 87 LEU A N 1
ATOM 668 C CA . LEU A 1 87 ? -13.883 31.531 13.953 1 96.88 87 LEU A CA 1
ATOM 669 C C . LEU A 1 87 ? -14.625 32.844 14.227 1 96.88 87 LEU A C 1
ATOM 671 O O . LEU A 1 87 ? -14.156 33.906 13.844 1 96.88 87 LEU A O 1
ATOM 675 N N . GLN A 1 88 ? -15.711 32.75 14.867 1 97 88 GLN A N 1
ATOM 676 C CA . GLN A 1 88 ? -16.516 33.938 15.156 1 97 88 GLN A CA 1
ATOM 677 C C . GLN A 1 88 ? -15.82 34.844 16.156 1 97 88 GLN A C 1
ATOM 679 O O . GLN A 1 88 ? -15.836 36.062 16 1 97 88 GLN A O 1
ATOM 684 N N . ALA A 1 89 ? -15.297 34.281 17.141 1 98.19 89 ALA A N 1
ATOM 685 C CA . ALA A 1 89 ? -14.562 35.062 18.141 1 98.19 89 ALA A CA 1
ATOM 686 C C . ALA A 1 89 ? -13.391 35.812 17.5 1 98.19 89 ALA A C 1
ATOM 688 O O . ALA A 1 89 ? -13.133 36.969 17.812 1 98.19 89 ALA A O 1
ATOM 689 N N . ALA A 1 90 ? -12.633 35.156 16.625 1 98.31 90 ALA A N 1
ATOM 690 C CA . ALA A 1 90 ? -11.508 35.781 15.93 1 98.31 90 ALA A CA 1
ATOM 691 C C . ALA A 1 90 ? -11.977 36.938 15.055 1 98.31 90 ALA A C 1
ATOM 693 O O . ALA A 1 90 ? -11.352 38 15.047 1 98.31 90 ALA A O 1
ATOM 694 N N . ARG A 1 91 ? -13.031 36.719 14.398 1 97.12 91 ARG A N 1
ATOM 695 C CA . ARG A 1 91 ? -13.594 37.75 13.539 1 97.12 91 ARG A CA 1
ATOM 696 C C . ARG A 1 91 ? -14.008 38.969 14.352 1 97.12 91 ARG A C 1
ATOM 698 O O . ARG A 1 91 ? -13.734 40.094 13.961 1 97.12 91 ARG A O 1
ATOM 705 N N . ARG A 1 92 ? -14.68 38.75 15.43 1 97.56 92 ARG A N 1
ATOM 706 C CA . ARG A 1 92 ? -15.133 39.812 16.297 1 97.56 92 ARG A CA 1
ATOM 707 C C . ARG A 1 92 ? -13.961 40.688 16.766 1 97.56 92 ARG A C 1
ATOM 709 O O . ARG A 1 92 ? -14.078 41.906 16.875 1 97.56 92 ARG A O 1
ATOM 716 N N . ARG A 1 93 ? -12.883 40.094 16.969 1 97.75 93 ARG A N 1
ATOM 717 C CA . ARG A 1 93 ? -11.703 40.781 17.469 1 97.75 93 ARG A CA 1
ATOM 718 C C . ARG A 1 93 ? -10.859 41.344 16.328 1 97.75 93 ARG A C 1
ATOM 720 O O . ARG A 1 93 ? -9.883 42.062 16.562 1 97.75 93 ARG A O 1
ATOM 727 N N . GLY A 1 94 ? -11.234 40.938 15.109 1 97.81 94 GLY A N 1
ATOM 728 C CA . GLY A 1 94 ? -10.469 41.375 13.953 1 97.81 94 GLY A CA 1
ATOM 729 C C . GLY A 1 94 ? -9.164 40.625 13.781 1 97.81 94 GLY A C 1
ATOM 730 O O . GLY A 1 94 ? -8.188 41.156 13.25 1 97.81 94 GLY A O 1
ATOM 731 N N . ILE A 1 95 ? -9.047 39.438 14.312 1 98.62 95 ILE A N 1
ATOM 732 C CA . ILE A 1 95 ? -7.859 38.594 14.18 1 98.62 95 ILE A CA 1
ATOM 733 C C . ILE A 1 95 ? -7.957 37.781 12.898 1 98.62 95 ILE A C 1
ATOM 735 O O . ILE A 1 95 ? -8.938 37.062 12.688 1 98.62 95 ILE A O 1
ATOM 739 N N . ALA A 1 96 ? -6.934 37.875 12.031 1 98.56 96 ALA A N 1
ATOM 740 C CA . ALA A 1 96 ? -6.883 37.094 10.812 1 98.56 96 ALA A CA 1
ATOM 741 C C . ALA A 1 96 ? -6.633 35.625 11.141 1 98.56 96 ALA A C 1
ATOM 743 O O . ALA A 1 96 ? -5.906 35.281 12.078 1 98.56 96 ALA A O 1
ATOM 744 N N . LEU A 1 97 ? -7.289 34.719 10.398 1 98.5 97 LEU A N 1
ATOM 745 C CA . LEU A 1 97 ? -7.09 33.281 10.539 1 98.5 97 LEU A CA 1
ATOM 746 C C . LEU A 1 97 ? -6.555 32.688 9.242 1 98.5 97 LEU A C 1
ATOM 748 O O . LEU A 1 97 ? -6.98 33.062 8.156 1 98.5 97 LEU A O 1
ATOM 752 N N . ALA A 1 98 ? -5.566 31.859 9.344 1 98.12 98 ALA A N 1
ATOM 753 C CA . ALA A 1 98 ? -5 31.156 8.203 1 98.12 98 ALA A CA 1
ATOM 754 C C . ALA A 1 98 ? -4.699 29.688 8.547 1 98.12 98 ALA A C 1
ATOM 756 O O . ALA A 1 98 ? -4.648 29.328 9.727 1 98.12 98 ALA A O 1
ATOM 757 N N . TYR A 1 99 ? -4.68 28.859 7.57 1 96.19 99 TYR A N 1
ATOM 758 C CA . TYR A 1 99 ? -4.457 27.438 7.789 1 96.19 99 TYR A CA 1
ATOM 759 C C . TYR A 1 99 ? -3.668 26.828 6.641 1 96.19 99 TYR A C 1
ATOM 761 O O . TYR A 1 99 ? -3.115 27.547 5.805 1 96.19 99 TYR A O 1
ATOM 769 N N . ALA A 1 100 ? -3.375 25.516 6.699 1 92.81 100 ALA A N 1
ATOM 770 C CA . ALA A 1 100 ? -2.551 24.828 5.715 1 92.81 100 ALA A CA 1
ATOM 771 C C . ALA A 1 100 ? -3.361 23.766 4.973 1 92.81 100 ALA A C 1
ATOM 773 O O . ALA A 1 100 ? -3.199 22.578 5.211 1 92.81 100 ALA A O 1
ATOM 774 N N . PRO A 1 101 ? -4.133 24.109 3.902 1 87.81 101 PRO A N 1
ATOM 775 C CA . PRO A 1 101 ? -5.09 23.188 3.277 1 87.81 101 PRO A CA 1
ATOM 776 C C . PRO A 1 101 ? -4.449 22.312 2.203 1 87.81 101 PRO A C 1
ATOM 778 O O . PRO A 1 101 ? -4.996 21.266 1.855 1 87.81 101 PRO A O 1
ATOM 781 N N . GLN A 1 102 ? -3.355 22.594 1.626 1 88.75 102 GLN A N 1
ATOM 782 C CA . GLN A 1 102 ? -2.895 21.953 0.401 1 88.75 102 GLN A CA 1
ATOM 783 C C . GLN A 1 102 ? -1.864 20.875 0.705 1 88.75 102 GLN A C 1
ATOM 785 O O . GLN A 1 102 ? -1.757 19.875 -0.028 1 88.75 102 GLN A O 1
ATOM 790 N N . ALA A 1 103 ? -1.197 21.078 1.76 1 90.56 103 ALA A N 1
ATOM 791 C CA . ALA A 1 103 ? 0.021 20.312 2.01 1 90.56 103 ALA A CA 1
ATOM 792 C C . ALA A 1 103 ? -0.302 18.844 2.305 1 90.56 103 ALA A C 1
ATOM 794 O O . ALA A 1 103 ? 0.563 17.969 2.18 1 90.56 103 ALA A O 1
ATOM 795 N N . VAL A 1 104 ? -1.585 18.531 2.559 1 92.44 104 VAL A N 1
ATOM 796 C CA . VAL A 1 104 ? -1.871 17.219 3.125 1 92.44 104 VAL A CA 1
ATOM 797 C C . VAL A 1 104 ? -2.418 16.297 2.039 1 92.44 104 VAL A C 1
ATOM 799 O O . VAL A 1 104 ? -2.52 15.078 2.24 1 92.44 104 VAL A O 1
ATOM 802 N N . THR A 1 105 ? -2.723 16.812 0.857 1 94.81 105 THR A N 1
ATOM 803 C CA . THR A 1 105 ? -3.502 16.125 -0.161 1 94.81 105 THR A CA 1
ATOM 804 C C . THR A 1 105 ? -2.799 14.836 -0.597 1 94.81 105 THR A C 1
ATOM 806 O O . THR A 1 105 ? -3.361 13.75 -0.479 1 94.81 105 THR A O 1
ATOM 809 N N . GLU A 1 106 ? -1.581 14.953 -1.033 1 97.12 106 GLU A N 1
ATOM 810 C CA . GLU A 1 106 ? -0.872 13.812 -1.608 1 97.12 106 GLU A CA 1
ATOM 811 C C . GLU A 1 106 ? -0.572 12.758 -0.55 1 97.12 106 GLU A C 1
ATOM 813 O O . GLU A 1 106 ? -0.783 11.562 -0.778 1 97.12 106 GLU A O 1
ATOM 818 N N . ALA A 1 107 ? -0.149 13.203 0.595 1 97.56 107 ALA A N 1
ATOM 819 C CA . ALA A 1 107 ? 0.211 12.273 1.661 1 97.56 107 ALA A CA 1
ATOM 820 C C . ALA A 1 107 ? -1.007 11.484 2.139 1 97.56 107 ALA A C 1
ATOM 822 O O . ALA A 1 107 ? -0.913 10.289 2.41 1 97.56 107 ALA A O 1
ATOM 823 N N . THR A 1 108 ? -2.107 12.148 2.281 1 97.38 108 THR A N 1
ATOM 824 C CA . THR A 1 108 ? -3.322 11.477 2.715 1 97.38 108 THR A CA 1
ATOM 825 C C . THR A 1 108 ? -3.799 10.484 1.656 1 97.38 108 THR A C 1
ATOM 827 O O . THR A 1 108 ? -4.262 9.391 1.984 1 97.38 108 THR A O 1
ATOM 830 N N . ALA A 1 109 ? -3.697 10.852 0.389 1 98.56 109 ALA A N 1
ATOM 831 C CA . ALA A 1 109 ? -4.062 9.945 -0.701 1 98.56 109 ALA A CA 1
ATOM 832 C C . ALA A 1 109 ? -3.168 8.711 -0.716 1 98.56 109 ALA A C 1
ATOM 834 O O . ALA A 1 109 ? -3.645 7.598 -0.94 1 98.56 109 ALA A O 1
ATOM 835 N N . ASP A 1 110 ? -1.854 8.938 -0.485 1 98.81 110 ASP A N 1
ATOM 836 C CA . ASP A 1 110 ? -0.93 7.816 -0.37 1 98.81 110 ASP A CA 1
ATOM 837 C C . ASP A 1 110 ? -1.37 6.855 0.731 1 98.81 110 ASP A C 1
ATOM 839 O O . ASP A 1 110 ? -1.341 5.637 0.547 1 98.81 110 ASP A O 1
ATOM 843 N N . THR A 1 111 ? -1.768 7.402 1.84 1 98.75 111 THR A N 1
ATOM 844 C CA . THR A 1 111 ? -2.189 6.594 2.979 1 98.75 111 THR A CA 1
ATOM 845 C C . THR A 1 111 ? -3.463 5.824 2.652 1 98.75 111 THR A C 1
ATOM 847 O O . THR A 1 111 ? -3.604 4.656 3.029 1 98.75 111 THR A O 1
ATOM 850 N N . ALA A 1 112 ? -4.379 6.465 1.937 1 98.88 112 ALA A N 1
ATOM 851 C CA . ALA A 1 112 ? -5.598 5.773 1.518 1 98.88 112 ALA A CA 1
ATOM 852 C C . ALA A 1 112 ? -5.27 4.559 0.654 1 98.88 112 ALA A C 1
ATOM 854 O O . ALA A 1 112 ? -5.852 3.486 0.836 1 98.88 112 ALA A O 1
ATOM 855 N N . MET A 1 113 ? -4.336 4.711 -0.248 1 98.94 113 MET A N 1
ATOM 856 C CA . MET A 1 113 ? -3.945 3.609 -1.122 1 98.94 113 MET A CA 1
ATOM 857 C C . MET A 1 113 ? -3.227 2.52 -0.335 1 98.94 113 MET A C 1
ATOM 859 O O . MET A 1 113 ? -3.396 1.331 -0.615 1 98.94 113 MET A O 1
ATOM 863 N N . LEU A 1 114 ? -2.371 2.943 0.631 1 98.94 114 LEU A N 1
ATOM 864 C CA . LEU A 1 114 ? -1.753 1.974 1.529 1 98.94 114 LEU A CA 1
ATOM 865 C C . LEU A 1 114 ? -2.811 1.132 2.234 1 98.94 114 LEU A C 1
ATOM 867 O O . LEU A 1 114 ? -2.725 -0.098 2.244 1 98.94 114 LEU A O 1
ATOM 871 N N . LEU A 1 115 ? -3.803 1.803 2.768 1 98.94 115 LEU A N 1
ATOM 872 C CA . LEU A 1 115 ? -4.879 1.115 3.475 1 98.94 115 LEU A CA 1
ATOM 873 C C . LEU A 1 115 ? -5.648 0.195 2.533 1 98.94 115 LEU A C 1
ATOM 875 O O . LEU A 1 115 ? -6 -0.927 2.906 1 98.94 115 LEU A O 1
ATOM 879 N N . LEU A 1 116 ? -5.922 0.653 1.326 1 98.94 116 LEU A N 1
ATOM 880 C CA . LEU A 1 116 ? -6.637 -0.134 0.327 1 98.94 116 LEU A CA 1
ATOM 881 C C . LEU A 1 116 ? -5.895 -1.432 0.024 1 98.94 116 LEU A C 1
ATOM 883 O O . LEU A 1 116 ? -6.469 -2.518 0.124 1 98.94 116 LEU A O 1
ATOM 887 N N . LEU A 1 117 ? -4.637 -1.331 -0.25 1 98.88 117 LEU A N 1
ATOM 888 C CA . LEU A 1 117 ? -3.824 -2.488 -0.616 1 98.88 117 LEU A CA 1
ATOM 889 C C . LEU A 1 117 ? -3.643 -3.422 0.575 1 98.88 117 LEU A C 1
ATOM 891 O O . LEU A 1 117 ? -3.734 -4.645 0.431 1 98.88 117 LEU A O 1
ATOM 895 N N . ALA A 1 118 ? -3.379 -2.842 1.726 1 98.88 118 ALA A N 1
ATOM 896 C CA . ALA A 1 118 ? -3.166 -3.654 2.92 1 98.88 118 ALA A CA 1
ATOM 897 C C . ALA A 1 118 ? -4.426 -4.434 3.283 1 98.88 118 ALA A C 1
ATOM 899 O O . ALA A 1 118 ? -4.352 -5.609 3.652 1 98.88 118 ALA A O 1
ATOM 900 N N . ALA A 1 119 ? -5.551 -3.758 3.164 1 98.75 119 ALA A N 1
ATOM 901 C CA . ALA A 1 119 ? -6.816 -4.402 3.51 1 98.75 119 ALA A CA 1
ATOM 902 C C . ALA A 1 119 ? -7.145 -5.527 2.529 1 98.75 119 ALA A C 1
ATOM 904 O O . ALA A 1 119 ? -7.422 -6.656 2.939 1 98.75 119 ALA A O 1
ATOM 905 N N . CYS A 1 120 ? -7.039 -5.246 1.24 1 98.31 120 CYS A N 1
ATOM 906 C CA . CYS A 1 120 ? -7.484 -6.242 0.274 1 98.31 120 CYS A CA 1
ATOM 907 C C . CYS A 1 120 ? -6.5 -7.402 0.196 1 98.31 120 CYS A C 1
ATOM 909 O O . CYS A 1 120 ? -6.883 -8.531 -0.127 1 98.31 120 CYS A O 1
ATOM 911 N N . ARG A 1 121 ? -5.258 -7.137 0.645 1 98.44 121 ARG A N 1
ATOM 912 C CA . ARG A 1 121 ? -4.254 -8.195 0.585 1 98.44 121 ARG A CA 1
ATOM 913 C C . ARG A 1 121 ? -4.125 -8.906 1.929 1 98.44 121 ARG A C 1
ATOM 915 O O . ARG A 1 121 ? -3.234 -9.734 2.115 1 98.44 121 ARG A O 1
ATOM 922 N N . ARG A 1 122 ? -4.953 -8.531 2.898 1 97.94 122 ARG A N 1
ATOM 923 C CA . ARG A 1 122 ? -4.984 -9.172 4.211 1 97.94 122 ARG A CA 1
ATOM 924 C C . ARG A 1 122 ? -3.627 -9.062 4.902 1 97.94 122 ARG A C 1
ATOM 926 O O . ARG A 1 122 ? -3.176 -10.008 5.547 1 97.94 122 ARG A O 1
ATOM 933 N N . ALA A 1 123 ? -3.008 -7.902 4.762 1 98.12 123 ALA A N 1
ATOM 934 C CA . ALA A 1 123 ? -1.629 -7.684 5.188 1 98.12 123 ALA A CA 1
ATOM 935 C C . ALA A 1 123 ? -1.479 -7.902 6.691 1 98.12 123 ALA A C 1
ATOM 937 O O . ALA A 1 123 ? -0.497 -8.5 7.141 1 98.12 123 ALA A O 1
ATOM 938 N N . HIS A 1 124 ? -2.416 -7.43 7.492 1 97.19 124 HIS A N 1
ATOM 939 C CA . HIS A 1 124 ? -2.33 -7.586 8.938 1 97.19 124 HIS A CA 1
ATOM 940 C C . HIS A 1 124 ? -2.273 -9.055 9.336 1 97.19 124 HIS A C 1
ATOM 942 O O . HIS A 1 124 ? -1.447 -9.445 10.164 1 97.19 124 HIS A O 1
ATOM 948 N N . GLU A 1 125 ? -3.135 -9.883 8.781 1 96.12 125 GLU A N 1
ATOM 949 C CA . GLU A 1 125 ? -3.178 -11.312 9.086 1 96.12 125 GLU A CA 1
ATOM 950 C C . GLU A 1 125 ? -1.879 -12 8.68 1 96.12 125 GLU A C 1
ATOM 952 O O . GLU A 1 125 ? -1.351 -12.828 9.422 1 96.12 125 GLU A O 1
ATOM 957 N N . PHE A 1 126 ? -1.434 -11.664 7.531 1 96 126 PHE A N 1
ATOM 958 C CA . PHE A 1 126 ? -0.237 -12.32 7.02 1 96 126 PHE A CA 1
ATOM 959 C C . PHE A 1 126 ? 0.994 -11.898 7.812 1 96 126 PHE A C 1
ATOM 961 O O . PHE A 1 126 ? 1.896 -12.703 8.047 1 96 126 PHE A O 1
ATOM 968 N N . GLN A 1 127 ? 1.061 -10.57 8.172 1 95 127 GLN A N 1
ATOM 969 C CA . GLN A 1 127 ? 2.139 -10.141 9.055 1 95 127 GLN A CA 1
ATOM 970 C C . GLN A 1 127 ? 2.127 -10.922 10.367 1 95 127 GLN A C 1
ATOM 972 O O . GLN A 1 127 ? 3.178 -11.344 10.852 1 95 127 GLN A O 1
ATOM 977 N N . ALA A 1 128 ? 0.955 -11.062 10.906 1 92.62 128 ALA A N 1
ATOM 978 C CA . ALA A 1 128 ? 0.811 -11.805 12.156 1 92.62 128 ALA A CA 1
ATOM 979 C C . ALA A 1 128 ? 1.26 -13.25 11.984 1 92.62 128 ALA A C 1
ATOM 981 O O . ALA A 1 128 ? 1.946 -13.805 12.852 1 92.62 128 ALA A O 1
ATOM 982 N N . GLN A 1 129 ? 0.874 -13.875 10.891 1 91.56 129 GLN A N 1
ATOM 983 C CA . GLN A 1 129 ? 1.26 -15.25 10.594 1 91.56 129 GLN A CA 1
ATOM 984 C C . GLN A 1 129 ? 2.777 -15.398 10.562 1 91.56 129 GLN A C 1
ATOM 986 O O . GLN A 1 129 ? 3.324 -16.359 11.117 1 91.56 129 GLN A O 1
ATOM 991 N N . LEU A 1 130 ? 3.389 -14.5 9.883 1 92.06 130 LEU A N 1
ATOM 992 C CA . LEU A 1 130 ? 4.844 -14.523 9.758 1 92.06 130 LEU A CA 1
ATOM 993 C C . LEU A 1 130 ? 5.504 -14.359 11.125 1 92.06 130 LEU A C 1
ATOM 995 O O . LEU A 1 130 ? 6.395 -15.133 11.484 1 92.06 130 LEU A O 1
ATOM 999 N N . ARG A 1 131 ? 5.074 -13.438 11.914 1 90.06 131 ARG A N 1
ATOM 1000 C CA . ARG A 1 131 ? 5.703 -13.086 13.18 1 90.06 131 ARG A CA 1
ATOM 1001 C C . ARG A 1 131 ? 5.426 -14.141 14.242 1 90.06 131 ARG A C 1
ATOM 1003 O O . ARG A 1 131 ? 6.25 -14.367 15.133 1 90.06 131 ARG A O 1
ATOM 1010 N N . GLN A 1 132 ? 4.348 -14.805 14.117 1 90.19 132 GLN A N 1
ATOM 1011 C CA . GLN A 1 132 ? 3.959 -15.82 15.094 1 90.19 132 GLN A CA 1
ATOM 1012 C C . GLN A 1 132 ? 4.523 -17.188 14.711 1 90.19 132 GLN A C 1
ATOM 1014 O O . GLN A 1 132 ? 4.254 -18.188 15.391 1 90.19 132 GLN A O 1
ATOM 1019 N N . GLY A 1 133 ? 5.301 -17.234 13.633 1 89.06 133 GLY A N 1
ATOM 1020 C CA . GLY A 1 133 ? 5.914 -18.484 13.203 1 89.06 133 GLY A CA 1
ATOM 1021 C C . GLY A 1 133 ? 4.934 -19.438 12.562 1 89.06 133 GLY A C 1
ATOM 1022 O O . GLY A 1 133 ? 5.117 -20.656 12.617 1 89.06 133 GLY A O 1
ATOM 1023 N N . ARG A 1 134 ? 3.865 -18.891 12.039 1 86.69 134 ARG A N 1
ATOM 1024 C CA . ARG A 1 134 ? 2.82 -19.719 11.453 1 86.69 134 ARG A CA 1
ATOM 1025 C C . ARG A 1 134 ? 2.873 -19.672 9.93 1 86.69 134 ARG A C 1
ATOM 1027 O O . ARG A 1 134 ? 1.888 -19.969 9.258 1 86.69 134 ARG A O 1
ATOM 1034 N N . TRP A 1 135 ? 3.951 -19.125 9.492 1 86.62 135 TRP A N 1
ATOM 1035 C CA . TRP A 1 135 ? 4.133 -19.188 8.047 1 86.62 135 TRP A CA 1
ATOM 1036 C C . TRP A 1 135 ? 4.242 -20.641 7.582 1 86.62 135 TRP A C 1
ATOM 1038 O O . TRP A 1 135 ? 5.223 -21.328 7.891 1 86.62 135 TRP A O 1
ATOM 1048 N N . GLY A 1 136 ? 3.146 -21.172 7.09 1 76 136 GLY A N 1
ATOM 1049 C CA . GLY A 1 136 ? 3.098 -22.594 6.742 1 76 136 GLY A CA 1
ATOM 1050 C C . GLY A 1 136 ? 3.316 -22.844 5.262 1 76 136 GLY A C 1
ATOM 1051 O O . GLY A 1 136 ? 3.883 -22 4.559 1 76 136 GLY A O 1
ATOM 1052 N N . ALA A 1 137 ? 2.846 -23.969 4.926 1 78.19 137 ALA A N 1
ATOM 1053 C CA . ALA A 1 137 ? 3.031 -24.422 3.553 1 78.19 137 ALA A CA 1
ATOM 1054 C C . ALA A 1 137 ? 2.186 -23.609 2.582 1 78.19 137 ALA A C 1
ATOM 1056 O O . ALA A 1 137 ? 1.066 -23.203 2.91 1 78.19 137 ALA A O 1
ATOM 1057 N N . TRP A 1 138 ? 2.756 -23.344 1.561 1 85.5 138 TRP A N 1
ATOM 1058 C CA . TRP A 1 138 ? 2.064 -22.672 0.473 1 85.5 138 TRP A CA 1
ATOM 1059 C C . TRP A 1 138 ? 0.826 -23.438 0.041 1 85.5 138 TRP A C 1
ATOM 1061 O O . TRP A 1 138 ? 0.844 -24.672 -0.006 1 85.5 138 TRP A O 1
ATOM 1071 N N . ASN A 1 139 ? -0.231 -22.688 -0.227 1 89.81 139 ASN A N 1
ATOM 1072 C CA . ASN A 1 139 ? -1.405 -23.25 -0.887 1 89.81 139 ASN A CA 1
ATOM 1073 C C . ASN A 1 139 ? -1.982 -22.281 -1.92 1 89.81 139 ASN A C 1
ATOM 1075 O O . ASN A 1 139 ? -1.662 -21.094 -1.912 1 89.81 139 ASN A O 1
ATOM 1079 N N . ALA A 1 140 ? -2.846 -22.844 -2.775 1 93.31 140 ALA A N 1
ATOM 1080 C CA . ALA A 1 140 ? -3.34 -22.047 -3.896 1 93.31 140 ALA A CA 1
ATOM 1081 C C . ALA A 1 140 ? -4.758 -21.547 -3.633 1 93.31 140 ALA A C 1
ATOM 1083 O O . ALA A 1 140 ? -5.301 -20.766 -4.41 1 93.31 140 ALA A O 1
ATOM 1084 N N . TRP A 1 141 ? -5.379 -21.953 -2.426 1 93.19 141 TRP A N 1
ATOM 1085 C CA . TRP A 1 141 ? -6.832 -21.828 -2.438 1 93.19 141 TRP A CA 1
ATOM 1086 C C . TRP A 1 141 ? -7.332 -21.203 -1.14 1 93.19 141 TRP A C 1
ATOM 1088 O O . TRP A 1 141 ? -8.469 -20.734 -1.07 1 93.19 141 TRP A O 1
ATOM 1098 N N . GLU A 1 142 ? -6.473 -21.203 -0.176 1 90 142 GLU A N 1
ATOM 1099 C CA . GLU A 1 142 ? -6.945 -20.703 1.114 1 90 142 GLU A CA 1
ATOM 1100 C C . GLU A 1 142 ? -6.297 -19.359 1.462 1 90 142 GLU A C 1
ATOM 1102 O O . GLU A 1 142 ? -5.203 -19.062 0.986 1 90 142 GLU A O 1
ATOM 1107 N N . ASN A 1 143 ? -7.035 -18.562 2.256 1 90.75 143 ASN A N 1
ATOM 1108 C CA . ASN A 1 143 ? -6.547 -17.328 2.846 1 90.75 143 ASN A CA 1
ATOM 1109 C C . ASN A 1 143 ? -6.059 -16.344 1.777 1 90.75 143 ASN A C 1
ATOM 1111 O O . ASN A 1 143 ? -4.977 -15.773 1.899 1 90.75 143 ASN A O 1
ATOM 1115 N N . LEU A 1 144 ? -6.887 -16.25 0.711 1 96.12 144 LEU A N 1
ATOM 1116 C CA . LEU A 1 144 ? -6.551 -15.375 -0.406 1 96.12 144 LEU A CA 1
ATOM 1117 C C . LEU A 1 144 ? -7.152 -13.992 -0.207 1 96.12 144 LEU A C 1
ATOM 1119 O O . LEU A 1 144 ? -8.25 -13.859 0.342 1 96.12 144 LEU A O 1
ATOM 1123 N N . GLY A 1 145 ? -6.422 -12.984 -0.58 1 96.94 145 GLY A N 1
ATOM 1124 C CA . GLY A 1 145 ? -6.961 -11.633 -0.677 1 96.94 145 GLY A CA 1
ATOM 1125 C C . GLY A 1 145 ? -7.637 -11.359 -2.008 1 96.94 145 GLY A C 1
ATOM 1126 O O . GLY A 1 145 ? -8.148 -12.273 -2.65 1 96.94 145 GLY A O 1
ATOM 1127 N N . TRP A 1 146 ? -7.66 -10.086 -2.369 1 96.62 146 TRP A N 1
ATOM 1128 C CA . TRP A 1 146 ? -8.344 -9.648 -3.582 1 96.62 146 TRP A CA 1
ATOM 1129 C C . TRP A 1 146 ? -7.465 -8.688 -4.379 1 96.62 146 TRP A C 1
ATOM 1131 O O . TRP A 1 146 ? -6.727 -7.887 -3.803 1 96.62 146 TRP A O 1
ATOM 1141 N N . ASP A 1 147 ? -7.562 -8.75 -5.668 1 97.56 147 ASP A N 1
ATOM 1142 C CA . ASP A 1 147 ? -6.918 -7.777 -6.543 1 97.56 147 ASP A CA 1
ATOM 1143 C C . ASP A 1 147 ? -7.762 -6.512 -6.676 1 97.56 147 ASP A C 1
ATOM 1145 O O . ASP A 1 147 ? -8.977 -6.59 -6.848 1 97.56 147 ASP A O 1
ATOM 1149 N N . PRO A 1 148 ? -7.117 -5.348 -6.598 1 98 148 PRO A N 1
ATOM 1150 C CA . PRO A 1 148 ? -7.879 -4.129 -6.875 1 98 148 PRO A CA 1
ATOM 1151 C C . PRO A 1 148 ? -8.25 -3.99 -8.352 1 98 148 PRO A C 1
ATOM 1153 O O . PRO A 1 148 ? -9.305 -3.438 -8.672 1 98 148 PRO A O 1
ATOM 1156 N N . GLY A 1 149 ? -7.402 -4.477 -9.234 1 97.62 149 GLY A N 1
ATOM 1157 C CA . GLY A 1 149 ? -7.637 -4.34 -10.656 1 97.62 149 GLY A CA 1
ATOM 1158 C C . GLY A 1 149 ? -8.969 -4.918 -11.109 1 97.62 149 GLY A C 1
ATOM 1159 O O . GLY A 1 149 ? -9.336 -6.016 -10.695 1 97.62 149 GLY A O 1
ATOM 1160 N N . GLY A 1 150 ? -9.625 -4.105 -11.961 1 97.25 150 GLY A N 1
ATOM 1161 C CA . GLY A 1 150 ? -10.898 -4.551 -12.5 1 97.25 150 GLY A CA 1
ATOM 1162 C C . GLY A 1 150 ? -12.062 -4.312 -11.547 1 97.25 150 GLY A C 1
ATOM 1163 O O . GLY A 1 150 ? -13.211 -4.598 -11.883 1 97.25 150 GLY A O 1
ATOM 1164 N N . GLN A 1 151 ? -11.812 -3.867 -10.367 1 98.06 151 GLN A N 1
ATOM 1165 C CA . GLN A 1 151 ? -12.859 -3.627 -9.383 1 98.06 151 GLN A CA 1
ATOM 1166 C C . GLN A 1 151 ? -13.281 -2.162 -9.375 1 98.06 151 GLN A C 1
ATOM 1168 O O . GLN A 1 151 ? -12.539 -1.291 -9.828 1 98.06 151 GLN A O 1
ATOM 1173 N N . ILE A 1 152 ? -14.484 -1.905 -8.891 1 98.75 152 ILE A N 1
ATOM 1174 C CA . ILE A 1 152 ? -14.992 -0.546 -8.75 1 98.75 152 ILE A CA 1
ATOM 1175 C C . ILE A 1 152 ? -14.586 0.025 -7.395 1 98.75 152 ILE A C 1
ATOM 1177 O O . ILE A 1 152 ? -14.797 -0.61 -6.359 1 98.75 152 ILE A O 1
ATOM 1181 N N . LEU A 1 153 ? -13.961 1.159 -7.406 1 98.88 153 LEU A N 1
ATOM 1182 C CA . LEU A 1 153 ? -13.734 1.974 -6.219 1 98.88 153 LEU A CA 1
ATOM 1183 C C . LEU A 1 153 ? -14.742 3.109 -6.133 1 98.88 153 LEU A C 1
ATOM 1185 O O . LEU A 1 153 ? -14.766 3.992 -6.992 1 98.88 153 LEU A O 1
ATOM 1189 N N . GLY A 1 154 ? -15.625 3.006 -5.141 1 98.88 154 GLY A N 1
ATOM 1190 C CA . GLY A 1 154 ? -16.547 4.098 -4.855 1 98.88 154 GLY A CA 1
ATOM 1191 C C . GLY A 1 154 ? -15.961 5.129 -3.904 1 98.88 154 GLY A C 1
ATOM 1192 O O . GLY A 1 154 ? -15.648 4.816 -2.754 1 98.88 154 GLY A O 1
ATOM 1193 N N . LEU A 1 155 ? -15.82 6.355 -4.375 1 98.94 155 LEU A N 1
ATOM 1194 C CA . LEU A 1 155 ? -15.312 7.461 -3.568 1 98.94 155 LEU A CA 1
ATOM 1195 C C . LEU A 1 155 ? -16.453 8.32 -3.047 1 98.94 155 LEU A C 1
ATOM 1197 O O . LEU A 1 155 ? -17.25 8.852 -3.832 1 98.94 155 LEU A O 1
ATOM 1201 N N . VAL A 1 156 ? -16.578 8.375 -1.737 1 98.81 156 VAL A N 1
ATOM 1202 C CA . VAL A 1 156 ? -17.5 9.344 -1.142 1 98.81 156 VAL A CA 1
ATOM 1203 C C . VAL A 1 156 ? -16.781 10.672 -0.92 1 98.81 156 VAL A C 1
ATOM 1205 O O . VAL A 1 156 ? -16.047 10.828 0.055 1 98.81 156 VAL A O 1
ATOM 1208 N N . GLY A 1 157 ? -17.031 11.578 -1.76 1 97.69 157 GLY A N 1
ATOM 1209 C CA . GLY A 1 157 ? -16.266 12.82 -1.808 1 97.69 157 GLY A CA 1
ATOM 1210 C C . GLY A 1 157 ? -15.141 12.789 -2.822 1 97.69 157 GLY A C 1
ATOM 1211 O O . GLY A 1 157 ? -14.219 11.984 -2.705 1 97.69 157 GLY A O 1
ATOM 1212 N N . MET A 1 158 ? -15.227 13.695 -3.824 1 96.88 158 MET A N 1
ATOM 1213 C CA . MET A 1 158 ? -14.227 13.797 -4.879 1 96.88 158 MET A CA 1
ATOM 1214 C C . MET A 1 158 ? -13.625 15.203 -4.914 1 96.88 158 MET A C 1
ATOM 1216 O O . MET A 1 158 ? -13.578 15.836 -5.973 1 96.88 158 MET A O 1
ATOM 1220 N N . GLY A 1 159 ? -13.32 15.633 -3.662 1 94.38 159 GLY A N 1
ATOM 1221 C CA . GLY A 1 159 ? -12.508 16.828 -3.572 1 94.38 159 GLY A CA 1
ATOM 1222 C C . GLY A 1 159 ? -11.047 16.594 -3.918 1 94.38 159 GLY A C 1
ATOM 1223 O O . GLY A 1 159 ? -10.734 15.742 -4.742 1 94.38 159 GLY A O 1
ATOM 1224 N N . ARG A 1 160 ? -10.141 17.422 -3.41 1 92.75 160 ARG A N 1
ATOM 1225 C CA . ARG A 1 160 ? -8.719 17.344 -3.727 1 92.75 160 ARG A CA 1
ATOM 1226 C C . ARG A 1 160 ? -8.164 15.961 -3.408 1 92.75 160 ARG A C 1
ATOM 1228 O O . ARG A 1 160 ? -7.523 15.336 -4.254 1 92.75 160 ARG A O 1
ATOM 1235 N N . ILE A 1 161 ? -8.414 15.477 -2.193 1 95.62 161 ILE A N 1
ATOM 1236 C CA . ILE A 1 161 ? -7.863 14.195 -1.763 1 95.62 161 ILE A CA 1
ATOM 1237 C C . ILE A 1 161 ? -8.531 13.062 -2.535 1 95.62 161 ILE A C 1
ATOM 1239 O O . ILE A 1 161 ? -7.863 12.141 -3.004 1 95.62 161 ILE A O 1
ATOM 1243 N N . GLY A 1 162 ? -9.906 13.094 -2.682 1 97.75 162 GLY A N 1
ATOM 1244 C CA . GLY A 1 162 ? -10.609 12.086 -3.457 1 97.75 162 GLY A CA 1
ATOM 1245 C C . GLY A 1 162 ? -10.086 11.953 -4.875 1 97.75 162 GLY A C 1
ATOM 1246 O O . GLY A 1 162 ? -9.898 10.836 -5.367 1 97.75 162 GLY A O 1
ATOM 1247 N N . ARG A 1 163 ? -9.852 13.078 -5.508 1 97.88 163 ARG A N 1
ATOM 1248 C CA . ARG A 1 163 ? -9.336 13.062 -6.875 1 97.88 163 ARG A CA 1
ATOM 1249 C C . ARG A 1 163 ? -7.91 12.516 -6.914 1 97.88 163 ARG A C 1
ATOM 1251 O O . ARG A 1 163 ? -7.531 11.828 -7.867 1 97.88 163 ARG A O 1
ATOM 1258 N N . ALA A 1 164 ? -7.117 12.875 -5.891 1 97.94 164 ALA A N 1
ATOM 1259 C CA . ALA A 1 164 ? -5.762 12.336 -5.809 1 97.94 164 ALA A CA 1
ATOM 1260 C C . ALA A 1 164 ? -5.785 10.812 -5.648 1 97.94 164 ALA A C 1
ATOM 1262 O O . ALA A 1 164 ? -4.973 10.109 -6.246 1 97.94 164 ALA A O 1
ATOM 1263 N N . VAL A 1 165 ? -6.727 10.281 -4.871 1 98.75 165 VAL A N 1
ATOM 1264 C CA . VAL A 1 165 ? -6.898 8.836 -4.711 1 98.75 165 VAL A CA 1
ATOM 1265 C C . VAL A 1 165 ? -7.324 8.211 -6.039 1 98.75 165 VAL A C 1
ATOM 1267 O O . VAL A 1 165 ? -6.789 7.18 -6.445 1 98.75 165 VAL A O 1
ATOM 1270 N N . ALA A 1 166 ? -8.25 8.875 -6.727 1 98.81 166 ALA A N 1
ATOM 1271 C CA . ALA A 1 166 ? -8.742 8.383 -8.016 1 98.81 166 ALA A CA 1
ATOM 1272 C C . ALA A 1 166 ? -7.598 8.211 -9.008 1 98.81 166 ALA A C 1
ATOM 1274 O O . ALA A 1 166 ? -7.504 7.191 -9.688 1 98.81 166 ALA A O 1
ATOM 1275 N N . ARG A 1 167 ? -6.738 9.211 -9.062 1 98.31 167 ARG A N 1
ATOM 1276 C CA . ARG A 1 167 ? -5.594 9.172 -9.961 1 98.31 167 ARG A CA 1
ATOM 1277 C C . ARG A 1 167 ? -4.715 7.953 -9.688 1 98.31 167 ARG A C 1
ATOM 1279 O O . ARG A 1 167 ? -4.34 7.227 -10.609 1 98.31 167 ARG A O 1
ATOM 1286 N N . ARG A 1 168 ? -4.422 7.695 -8.5 1 98.81 168 ARG A N 1
ATOM 1287 C CA . ARG A 1 168 ? -3.57 6.578 -8.109 1 98.81 168 ARG A CA 1
ATOM 1288 C C . ARG A 1 168 ? -4.266 5.242 -8.359 1 98.81 168 ARG A C 1
ATOM 1290 O O . ARG A 1 168 ? -3.662 4.312 -8.898 1 98.81 168 ARG A O 1
ATOM 1297 N N . ALA A 1 169 ? -5.539 5.188 -7.984 1 98.88 169 ALA A N 1
ATOM 1298 C CA . ALA A 1 169 ? -6.293 3.941 -8.094 1 98.88 169 ALA A CA 1
ATOM 1299 C C . ALA A 1 169 ? -6.41 3.496 -9.547 1 98.88 169 ALA A C 1
ATOM 1301 O O . ALA A 1 169 ? -6.395 2.299 -9.844 1 98.88 169 ALA A O 1
ATOM 1302 N N . ARG A 1 170 ? -6.531 4.414 -10.492 1 98.62 170 ARG A N 1
ATOM 1303 C CA . ARG A 1 170 ? -6.613 4.094 -11.914 1 98.62 170 ARG A CA 1
ATOM 1304 C C . ARG A 1 170 ? -5.363 3.357 -12.375 1 98.62 170 ARG A C 1
ATOM 1306 O O . ARG A 1 170 ? -5.438 2.475 -13.234 1 98.62 170 ARG A O 1
ATOM 1313 N N . ALA A 1 171 ? -4.23 3.676 -11.805 1 98.44 171 ALA A N 1
ATOM 1314 C CA . ALA A 1 171 ? -2.977 3.023 -12.18 1 98.44 171 ALA A CA 1
ATOM 1315 C C . ALA A 1 171 ? -2.951 1.574 -11.703 1 98.44 171 ALA A C 1
ATOM 1317 O O . ALA A 1 171 ? -2.113 0.785 -12.148 1 98.44 171 ALA A O 1
ATOM 1318 N N . PHE A 1 172 ? -3.824 1.196 -10.82 1 98.69 172 PHE A N 1
ATOM 1319 C CA . PHE A 1 172 ? -3.963 -0.181 -10.359 1 98.69 172 PHE A CA 1
ATOM 1320 C C . PHE A 1 172 ? -5.074 -0.896 -11.117 1 98.69 172 PHE A C 1
ATOM 1322 O O . PHE A 1 172 ? -5.441 -2.021 -10.773 1 98.69 172 PHE A O 1
ATOM 1329 N N . GLY A 1 173 ? -5.656 -0.215 -12.102 1 98.19 173 GLY A N 1
ATOM 1330 C CA . GLY A 1 173 ? -6.652 -0.828 -12.961 1 98.19 173 GLY A CA 1
ATOM 1331 C C . GLY A 1 173 ? -8.055 -0.772 -12.391 1 98.19 173 GLY A C 1
ATOM 1332 O O . GLY A 1 173 ? -8.914 -1.575 -12.766 1 98.19 173 GLY A O 1
ATOM 1333 N N . MET A 1 174 ? -8.344 0.149 -11.492 1 98.62 174 MET A N 1
ATOM 1334 C CA . MET A 1 174 ? -9.664 0.24 -10.875 1 98.62 174 MET A CA 1
ATOM 1335 C C . MET A 1 174 ? -10.562 1.186 -11.664 1 98.62 174 MET A C 1
ATOM 1337 O O . MET A 1 174 ? -10.078 2.105 -12.328 1 98.62 174 MET A O 1
ATOM 1341 N N . ASP A 1 175 ? -11.82 0.9 -11.633 1 98.69 175 ASP A N 1
ATOM 1342 C CA . ASP A 1 175 ? -12.844 1.795 -12.172 1 98.69 175 ASP A CA 1
ATOM 1343 C C . ASP A 1 175 ? -13.375 2.73 -11.086 1 98.69 175 ASP A C 1
ATOM 1345 O O . ASP A 1 175 ? -13.781 2.279 -10.016 1 98.69 175 ASP A O 1
ATOM 1349 N N . ILE A 1 176 ? -13.43 4.047 -11.359 1 98.81 176 ILE A N 1
ATOM 1350 C CA . ILE A 1 176 ? -13.711 5.035 -10.328 1 98.81 176 ILE A CA 1
ATOM 1351 C C . ILE A 1 176 ? -15.164 5.484 -10.422 1 98.81 176 ILE A C 1
ATOM 1353 O O . ILE A 1 176 ? -15.625 5.895 -11.492 1 98.81 176 ILE A O 1
ATOM 1357 N N . HIS A 1 177 ? -15.867 5.332 -9.375 1 98.88 177 HIS A N 1
ATOM 1358 C CA . HIS A 1 177 ? -17.188 5.891 -9.148 1 98.88 177 HIS A CA 1
ATOM 1359 C C . HIS A 1 177 ? -17.203 6.816 -7.938 1 98.88 177 HIS A C 1
ATOM 1361 O O . HIS A 1 177 ? -16.359 6.691 -7.051 1 98.88 177 HIS A O 1
ATOM 1367 N N . TYR A 1 178 ? -18.109 7.82 -7.961 1 98.75 178 TYR A N 1
ATOM 1368 C CA . TYR A 1 178 ? -18.078 8.711 -6.805 1 98.75 178 TYR A CA 1
ATOM 1369 C C . TYR A 1 178 ? -19.453 9.297 -6.539 1 98.75 178 TYR A C 1
ATOM 1371 O O . TYR A 1 178 ? -20.328 9.273 -7.41 1 98.75 178 TYR A O 1
ATOM 1379 N N . PHE A 1 179 ? -19.641 9.656 -5.285 1 98.44 179 PHE A N 1
ATOM 1380 C CA . PHE A 1 179 ? -20.797 10.438 -4.836 1 98.44 179 PHE A CA 1
ATOM 1381 C C . PHE A 1 179 ? -20.344 11.672 -4.062 1 98.44 179 PHE A C 1
ATOM 1383 O O . PHE A 1 179 ? -19.422 11.594 -3.242 1 98.44 179 PHE A O 1
ATOM 1390 N N . GLN A 1 180 ? -20.859 12.727 -4.32 1 96.75 180 GLN A N 1
ATOM 1391 C CA . GLN A 1 180 ? -20.875 13.93 -3.502 1 96.75 180 GLN A CA 1
ATOM 1392 C C . GLN A 1 180 ? -22.109 14.773 -3.777 1 96.75 180 GLN A C 1
ATOM 1394 O O . GLN A 1 180 ? -22.875 14.492 -4.711 1 96.75 180 GLN A O 1
ATOM 1399 N N . ARG A 1 181 ? -22.359 15.703 -2.912 1 92.69 181 ARG A N 1
ATOM 1400 C CA . ARG A 1 181 ? -23.609 16.469 -2.988 1 92.69 181 ARG A CA 1
ATOM 1401 C C . ARG A 1 181 ? -23.766 17.141 -4.348 1 92.69 181 ARG A C 1
ATOM 1403 O O . ARG A 1 181 ? -24.812 17.047 -4.973 1 92.69 181 ARG A O 1
ATOM 1410 N N . ASN A 1 182 ? -22.672 17.781 -4.785 1 93.94 182 ASN A N 1
ATOM 1411 C CA . ASN A 1 182 ? -22.672 18.438 -6.086 1 93.94 182 ASN A CA 1
ATOM 1412 C C . ASN A 1 182 ? -21.719 17.766 -7.066 1 93.94 182 ASN A C 1
ATOM 1414 O O . ASN A 1 182 ? -20.516 17.656 -6.797 1 93.94 182 ASN A O 1
ATOM 1418 N N . ARG A 1 183 ? -22.266 17.406 -8.227 1 96.31 183 ARG A N 1
ATOM 1419 C CA . ARG A 1 183 ? -21.469 16.734 -9.242 1 96.31 183 ARG A CA 1
ATOM 1420 C C . ARG A 1 183 ? -20.312 17.625 -9.695 1 96.31 183 ARG A C 1
ATOM 1422 O O . ARG A 1 183 ? -20.484 18.828 -9.883 1 96.31 183 ARG A O 1
ATOM 1429 N N . LEU A 1 184 ? -19.172 17.016 -9.867 1 96 184 LEU A N 1
ATOM 1430 C CA . LEU A 1 184 ? -18.016 17.734 -10.375 1 96 184 LEU A CA 1
ATOM 1431 C C . LEU A 1 184 ? -18.203 18.125 -11.836 1 96 184 LEU A C 1
ATOM 1433 O O . LEU A 1 184 ? -18.938 17.453 -12.57 1 96 184 LEU A O 1
ATOM 1437 N N . GLU A 1 185 ? -17.484 19.188 -12.164 1 95.06 185 GLU A N 1
ATOM 1438 C CA . GLU A 1 185 ? -17.359 19.453 -13.594 1 95.06 185 GLU A CA 1
ATOM 1439 C C . GLU A 1 185 ? -16.656 18.312 -14.312 1 95.06 185 GLU A C 1
ATOM 1441 O O . GLU A 1 185 ? -15.75 17.688 -13.758 1 95.06 185 GLU A O 1
ATOM 1446 N N . SER A 1 186 ? -17.031 18.125 -15.555 1 92.25 186 SER A N 1
ATOM 1447 C CA . SER A 1 186 ? -16.562 16.984 -16.344 1 92.25 186 SER A CA 1
ATOM 1448 C C . SER A 1 186 ? -15.031 16.953 -16.406 1 92.25 186 SER A C 1
ATOM 1450 O O . SER A 1 186 ? -14.43 15.891 -16.359 1 92.25 186 SER A O 1
ATOM 1452 N N . SER A 1 187 ? -14.461 18.125 -16.5 1 93.06 187 SER A N 1
ATOM 1453 C CA . SER A 1 187 ? -13.008 18.219 -16.609 1 93.06 187 SER A CA 1
ATOM 1454 C C . SER A 1 187 ? -12.328 17.703 -15.344 1 93.06 187 SER A C 1
ATOM 1456 O O . SER A 1 187 ? -11.203 17.203 -15.398 1 93.06 187 SER A O 1
ATOM 1458 N N . LEU A 1 188 ? -12.984 17.688 -14.18 1 93.25 188 LEU A N 1
ATOM 1459 C CA . LEU A 1 188 ? -12.422 17.266 -12.898 1 93.25 188 LEU A CA 1
ATOM 1460 C C . LEU A 1 188 ? -12.75 15.812 -12.609 1 93.25 188 LEU A C 1
ATOM 1462 O O . LEU A 1 188 ? -12.07 15.164 -11.805 1 93.25 188 LEU A O 1
ATOM 1466 N N . GLU A 1 189 ? -13.781 15.289 -13.242 1 93.81 189 GLU A N 1
ATOM 1467 C CA . GLU A 1 189 ? -14.18 13.898 -13.047 1 93.81 189 GLU A CA 1
ATOM 1468 C C . GLU A 1 189 ? -13.148 12.945 -13.641 1 93.81 189 GLU A C 1
ATOM 1470 O O . GLU A 1 189 ? -12.93 11.852 -13.109 1 93.81 189 GLU A O 1
ATOM 1475 N N . ASP A 1 190 ? -12.531 13.422 -14.68 1 94.19 190 ASP A N 1
ATOM 1476 C CA . ASP A 1 190 ? -11.5 12.641 -15.352 1 94.19 190 ASP A CA 1
ATOM 1477 C C . ASP A 1 190 ? -11.992 11.219 -15.641 1 94.19 190 ASP A C 1
ATOM 1479 O O . ASP A 1 190 ? -11.344 10.242 -15.281 1 94.19 190 ASP A O 1
ATOM 1483 N N . GLY A 1 191 ? -13.266 11.047 -16.125 1 95.75 191 GLY A N 1
ATOM 1484 C CA . GLY A 1 191 ? -13.789 9.766 -16.562 1 95.75 191 GLY A CA 1
ATOM 1485 C C . GLY A 1 191 ? -14.484 9 -15.438 1 95.75 191 GLY A C 1
ATOM 1486 O O . GLY A 1 191 ? -15.023 7.918 -15.664 1 95.75 191 GLY A O 1
ATOM 1487 N N . ALA A 1 192 ? -14.477 9.508 -14.18 1 98.44 192 ALA A N 1
ATOM 1488 C CA . ALA A 1 192 ? -15.172 8.852 -13.078 1 98.44 192 ALA A CA 1
ATOM 1489 C C . ALA A 1 192 ? -16.688 8.914 -13.273 1 98.44 192 ALA A C 1
ATOM 1491 O O . ALA A 1 192 ? -17.203 9.867 -13.859 1 98.44 192 ALA A O 1
ATOM 1492 N N . THR A 1 193 ? -17.391 7.918 -12.836 1 98.5 193 THR A N 1
ATOM 1493 C CA . THR A 1 193 ? -18.844 7.848 -12.961 1 98.5 193 THR A CA 1
ATOM 1494 C C . THR A 1 193 ? -19.516 8.445 -11.727 1 98.5 193 THR A C 1
ATOM 1496 O O . THR A 1 193 ? -19.234 8.031 -10.594 1 98.5 193 THR A O 1
ATOM 1499 N N . TYR A 1 194 ? -20.375 9.391 -11.906 1 98.56 194 TYR A N 1
ATOM 1500 C CA . TYR A 1 194 ? -21.094 10.07 -10.828 1 98.56 194 TYR A CA 1
ATOM 1501 C C . TYR A 1 194 ? -22.344 9.305 -10.43 1 98.56 194 TYR A C 1
ATOM 1503 O O . TYR A 1 194 ? -23.078 8.805 -11.289 1 98.56 194 TYR A O 1
ATOM 1511 N N . HIS A 1 195 ? -22.578 9.195 -9.125 1 98.5 195 HIS A N 1
ATOM 1512 C CA . HIS A 1 195 ? -23.812 8.672 -8.547 1 98.5 195 HIS A CA 1
ATOM 1513 C C . HIS A 1 195 ? -24.562 9.75 -7.781 1 98.5 195 HIS A C 1
ATOM 1515 O O . HIS A 1 195 ? -23.953 10.508 -7.012 1 98.5 195 HIS A O 1
ATOM 1521 N N . SER A 1 196 ? -25.828 9.781 -7.871 1 97.19 196 SER A N 1
ATOM 1522 C CA . SER A 1 196 ? -26.641 10.836 -7.277 1 97.19 196 SER A CA 1
ATOM 1523 C C . SER A 1 196 ? -27.016 10.508 -5.836 1 97.19 196 SER A C 1
ATOM 1525 O O . SER A 1 196 ? -27.578 11.336 -5.125 1 97.19 196 SER A O 1
ATOM 1527 N N . SER A 1 197 ? -26.719 9.305 -5.445 1 98 197 SER A N 1
ATOM 1528 C CA . SER A 1 197 ? -27.016 8.906 -4.07 1 98 197 SER A CA 1
ATOM 1529 C C . SER A 1 197 ? -25.953 7.945 -3.537 1 98 197 SER A C 1
ATOM 1531 O O . SER A 1 197 ? -25.266 7.285 -4.312 1 98 197 SER A O 1
ATOM 1533 N N . LEU A 1 198 ? -25.906 7.922 -2.26 1 98.12 198 LEU A N 1
ATOM 1534 C CA . LEU A 1 198 ? -24.938 7.059 -1.592 1 98.12 198 LEU A CA 1
ATOM 1535 C C . LEU A 1 198 ? -25.266 5.586 -1.84 1 98.12 198 LEU A C 1
ATOM 1537 O O . LEU A 1 198 ? -24.359 4.781 -2.084 1 98.12 198 LEU A O 1
ATOM 1541 N N . ASP A 1 199 ? -26.516 5.184 -1.743 1 98.38 199 ASP A N 1
ATOM 1542 C CA . ASP A 1 199 ? -26.906 3.789 -1.913 1 98.38 199 ASP A CA 1
ATOM 1543 C C . ASP A 1 199 ? -26.594 3.293 -3.32 1 98.38 199 ASP A C 1
ATOM 1545 O O . ASP A 1 199 ? -26.172 2.148 -3.498 1 98.38 199 ASP A O 1
ATOM 1549 N N . SER A 1 200 ? -26.797 4.156 -4.355 1 98.56 200 SER A N 1
ATOM 1550 C CA . SER A 1 200 ? -26.453 3.766 -5.719 1 98.56 200 SER A CA 1
ATOM 1551 C C . SER A 1 200 ? -24.953 3.518 -5.863 1 98.56 200 SER A C 1
ATOM 1553 O O . SER A 1 200 ? -24.531 2.619 -6.594 1 98.56 200 SER A O 1
ATOM 1555 N N . LEU A 1 201 ? -24.125 4.297 -5.211 1 98.81 201 LEU A N 1
ATOM 1556 C CA . LEU A 1 201 ? -22.688 4.105 -5.23 1 98.81 201 LEU A CA 1
ATOM 1557 C C . LEU A 1 201 ? -22.297 2.818 -4.516 1 98.81 201 LEU A C 1
ATOM 1559 O O . LEU A 1 201 ? -21.531 2.012 -5.051 1 98.81 201 LEU A O 1
ATOM 1563 N N . PHE A 1 202 ? -22.828 2.621 -3.312 1 98.81 202 PHE A N 1
ATOM 1564 C CA . PHE A 1 202 ? -22.469 1.478 -2.484 1 98.81 202 PHE A CA 1
ATOM 1565 C C . PHE A 1 202 ? -22.891 0.173 -3.15 1 98.81 202 PHE A C 1
ATOM 1567 O O . PHE A 1 202 ? -22.156 -0.819 -3.102 1 98.81 202 PHE A O 1
ATOM 1574 N N . ALA A 1 203 ? -23.953 0.147 -3.867 1 98.5 203 ALA A N 1
ATOM 1575 C CA . ALA A 1 203 ? -24.531 -1.058 -4.453 1 98.5 203 ALA A CA 1
ATOM 1576 C C . ALA A 1 203 ? -23.594 -1.668 -5.492 1 98.5 203 ALA A C 1
ATOM 1578 O O . ALA A 1 203 ? -23.609 -2.883 -5.711 1 98.5 203 ALA A O 1
ATOM 1579 N N . ILE A 1 204 ? -22.766 -0.88 -6.102 1 98.38 204 ILE A N 1
ATOM 1580 C CA . ILE A 1 204 ? -21.969 -1.399 -7.211 1 98.38 204 ILE A CA 1
ATOM 1581 C C . ILE A 1 204 ? -20.5 -1.487 -6.805 1 98.38 204 ILE A C 1
ATOM 1583 O O . ILE A 1 204 ? -19.672 -2.008 -7.555 1 98.38 204 ILE A O 1
ATOM 1587 N N . SER A 1 205 ? -20.141 -0.962 -5.645 1 98.56 205 SER A N 1
ATOM 1588 C CA . SER A 1 205 ? -18.734 -0.804 -5.258 1 98.56 205 SER A CA 1
ATOM 1589 C C . SER A 1 205 ? -18.219 -2.037 -4.52 1 98.56 205 SER A C 1
ATOM 1591 O O . SER A 1 205 ? -18.844 -2.5 -3.564 1 98.56 205 SER A O 1
ATOM 1593 N N . ARG A 1 206 ? -17.094 -2.531 -4.969 1 97.62 206 ARG A N 1
ATOM 1594 C CA . ARG A 1 206 ? -16.375 -3.545 -4.211 1 97.62 206 ARG A CA 1
ATOM 1595 C C . ARG A 1 206 ? -15.516 -2.906 -3.121 1 97.62 206 ARG A C 1
ATOM 1597 O O . ARG A 1 206 ? -15.336 -3.484 -2.049 1 97.62 206 ARG A O 1
ATOM 1604 N N . PHE A 1 207 ? -14.977 -1.742 -3.439 1 98.75 207 PHE A N 1
ATOM 1605 C CA . PHE A 1 207 ? -14.227 -0.895 -2.518 1 98.75 207 PHE A CA 1
ATOM 1606 C C . PHE A 1 207 ? -14.938 0.437 -2.309 1 98.75 207 PHE A C 1
ATOM 1608 O O . PHE A 1 207 ? -15.453 1.026 -3.262 1 98.75 207 PHE A O 1
ATOM 1615 N N . VAL A 1 208 ? -14.969 0.913 -1.079 1 98.88 208 VAL A N 1
ATOM 1616 C CA . VAL A 1 208 ? -15.484 2.246 -0.793 1 98.88 208 VAL A CA 1
ATOM 1617 C C . VAL A 1 208 ? -14.5 3.004 0.094 1 98.88 208 VAL A C 1
ATOM 1619 O O . VAL A 1 208 ? -13.93 2.432 1.024 1 98.88 208 VAL A O 1
ATOM 1622 N N . SER A 1 209 ? -14.258 4.227 -0.205 1 98.94 209 SER A N 1
ATOM 1623 C CA . SER A 1 209 ? -13.344 5.074 0.552 1 98.94 209 SER A CA 1
ATOM 1624 C C . SER A 1 209 ? -13.969 6.43 0.86 1 98.94 209 SER A C 1
ATOM 1626 O O . SER A 1 209 ? -14.586 7.043 -0.009 1 98.94 209 SER A O 1
ATOM 1628 N N . LEU A 1 210 ? -13.844 6.891 2.08 1 98.75 210 LEU A N 1
ATOM 1629 C CA . LEU A 1 210 ? -14.422 8.156 2.518 1 98.75 210 LEU A CA 1
ATOM 1630 C C . LEU A 1 210 ? -13.414 9.289 2.389 1 98.75 210 LEU A C 1
ATOM 1632 O O . LEU A 1 210 ? -12.266 9.148 2.807 1 98.75 210 LEU A O 1
ATOM 1636 N N . HIS A 1 211 ? -13.852 10.422 1.848 1 97.56 211 HIS A N 1
ATOM 1637 C CA . HIS A 1 211 ? -13.016 11.602 1.662 1 97.56 211 HIS A CA 1
ATOM 1638 C C . HIS A 1 211 ? -13.82 12.883 1.834 1 97.56 211 HIS A C 1
ATOM 1640 O O . HIS A 1 211 ? -13.625 13.852 1.095 1 97.56 211 HIS A O 1
ATOM 1646 N N . THR A 1 212 ? -14.711 12.898 2.799 1 95.19 212 THR A N 1
ATOM 1647 C CA . THR A 1 212 ? -15.578 14.047 3.07 1 95.19 212 THR A CA 1
ATOM 1648 C C . THR A 1 212 ? -15.266 14.641 4.441 1 95.19 212 THR A C 1
ATOM 1650 O O . THR A 1 212 ? -14.82 13.93 5.344 1 95.19 212 THR A O 1
ATOM 1653 N N . PRO A 1 213 ? -15.555 15.938 4.617 1 90 213 PRO A N 1
ATOM 1654 C CA . PRO A 1 213 ? -15.445 16.531 5.953 1 90 213 PRO A CA 1
ATOM 1655 C C . PRO A 1 213 ? -16.609 16.141 6.871 1 90 213 PRO A C 1
ATOM 1657 O O . PRO A 1 213 ? -17.625 15.641 6.398 1 90 213 PRO A O 1
ATOM 1660 N N . THR A 1 214 ? -16.375 16.328 8.109 1 90.88 214 THR A N 1
ATOM 1661 C CA . THR A 1 214 ? -17.469 16.156 9.047 1 90.88 214 THR A CA 1
ATOM 1662 C C . THR A 1 214 ? -18.453 17.328 8.945 1 90.88 214 THR A C 1
ATOM 1664 O O . THR A 1 214 ? -18.047 18.484 9.023 1 90.88 214 THR A O 1
ATOM 1667 N N . THR A 1 215 ? -19.625 17.094 8.719 1 90.12 215 THR A N 1
ATOM 1668 C CA . THR A 1 215 ? -20.781 17.984 8.766 1 90.12 215 THR A CA 1
ATOM 1669 C C . THR A 1 215 ? -21.938 17.328 9.516 1 90.12 215 THR A C 1
ATOM 1671 O O . THR A 1 215 ? -21.875 16.141 9.859 1 90.12 215 THR A O 1
ATOM 1674 N N . PRO A 1 216 ? -22.906 18.109 9.82 1 92.44 216 PRO A N 1
ATOM 1675 C CA . PRO A 1 216 ? -24.062 17.469 10.438 1 92.44 216 PRO A CA 1
ATOM 1676 C C . PRO A 1 216 ? -24.609 16.312 9.602 1 92.44 216 PRO A C 1
ATOM 1678 O O . PRO A 1 216 ? -25.094 15.32 10.148 1 92.44 216 PRO A O 1
ATOM 1681 N N . GLU A 1 217 ? -24.453 16.406 8.32 1 93.5 217 GLU A N 1
ATOM 1682 C CA . GLU A 1 217 ? -24.984 15.406 7.402 1 93.5 217 GLU A CA 1
ATOM 1683 C C . GLU A 1 217 ? -24.078 14.188 7.324 1 93.5 217 GLU A C 1
ATOM 1685 O O . GLU A 1 217 ? -24.531 13.086 6.984 1 93.5 217 GLU A O 1
ATOM 1690 N N . THR A 1 218 ? -22.828 14.359 7.625 1 95.44 218 THR A N 1
ATOM 1691 C CA . THR A 1 218 ? -21.906 13.258 7.422 1 95.44 218 THR A CA 1
ATOM 1692 C C . THR A 1 218 ? -21.578 12.578 8.75 1 95.44 218 THR A C 1
ATOM 1694 O O . THR A 1 218 ? -20.953 11.508 8.773 1 95.44 218 THR A O 1
ATOM 1697 N N . LYS A 1 219 ? -21.953 13.18 9.797 1 96.5 219 LYS A N 1
ATOM 1698 C CA . LYS A 1 219 ? -21.734 12.539 11.086 1 96.5 219 LYS A CA 1
ATOM 1699 C C . LYS A 1 219 ? -22.531 11.25 11.211 1 96.5 219 LYS A C 1
ATOM 1701 O O . LYS A 1 219 ? -23.766 11.258 11.094 1 96.5 219 LYS A O 1
ATOM 1706 N N . GLY A 1 220 ? -21.875 10.164 11.312 1 97.75 220 GLY A N 1
ATOM 1707 C CA . GLY A 1 220 ? -22.484 8.867 11.562 1 97.75 220 GLY A CA 1
ATOM 1708 C C . GLY A 1 220 ? -23.234 8.32 10.367 1 97.75 220 GLY A C 1
ATOM 1709 O O . GLY A 1 220 ? -24.031 7.387 10.5 1 97.75 220 GLY A O 1
ATOM 1710 N N . PHE A 1 221 ? -22.984 8.852 9.211 1 97.94 221 PHE A N 1
ATOM 1711 C CA . PHE A 1 221 ? -23.812 8.453 8.078 1 97.94 221 PHE A CA 1
ATOM 1712 C C . PHE A 1 221 ? -23.406 7.074 7.57 1 97.94 221 PHE A C 1
ATOM 1714 O O . PHE A 1 221 ? -24.172 6.43 6.844 1 97.94 221 PHE A O 1
ATOM 1721 N N . ILE A 1 222 ? -22.25 6.621 7.914 1 98.69 222 ILE A N 1
ATOM 1722 C CA . ILE A 1 222 ? -21.891 5.227 7.68 1 98.69 222 ILE A CA 1
ATOM 1723 C C . ILE A 1 222 ? -22.375 4.363 8.844 1 98.69 222 ILE A C 1
ATOM 1725 O O . ILE A 1 222 ? -21.609 4.074 9.766 1 98.69 222 ILE A O 1
ATOM 1729 N N . ASN A 1 223 ? -23.578 4.074 8.852 1 98.62 223 ASN A N 1
ATOM 1730 C CA . ASN A 1 223 ? -24.266 3.271 9.859 1 98.62 223 ASN A CA 1
ATOM 1731 C C . ASN A 1 223 ? -24.656 1.902 9.32 1 98.62 223 ASN A C 1
ATOM 1733 O O . ASN A 1 223 ? -24.234 1.515 8.227 1 98.62 223 ASN A O 1
ATOM 1737 N N . ALA A 1 224 ? -25.422 1.17 10.07 1 98.62 224 ALA A N 1
ATOM 1738 C CA . ALA A 1 224 ? -25.812 -0.189 9.703 1 98.62 224 ALA A CA 1
ATOM 1739 C C . ALA A 1 224 ? -26.547 -0.202 8.367 1 98.62 224 ALA A C 1
ATOM 1741 O O . ALA A 1 224 ? -26.328 -1.076 7.531 1 98.62 224 ALA A O 1
ATOM 1742 N N . GLN A 1 225 ? -27.391 0.739 8.211 1 98.62 225 GLN A N 1
ATOM 1743 C CA . GLN A 1 225 ? -28.172 0.814 6.977 1 98.62 225 GLN A CA 1
ATOM 1744 C C . GLN A 1 225 ? -27.25 1.054 5.777 1 98.62 225 GLN A C 1
ATOM 1746 O O . GLN A 1 225 ? -27.344 0.343 4.773 1 98.62 225 GLN A O 1
ATOM 1751 N N . ALA A 1 226 ? -26.438 2.033 5.824 1 98.75 226 ALA A N 1
ATOM 1752 C CA . ALA A 1 226 ? -25.531 2.332 4.723 1 98.75 226 ALA A CA 1
ATOM 1753 C C . ALA A 1 226 ? -24.672 1.122 4.379 1 98.75 226 ALA A C 1
ATOM 1755 O O . ALA A 1 226 ? -24.5 0.786 3.205 1 98.75 226 ALA A O 1
ATOM 1756 N N . LEU A 1 227 ? -24.125 0.462 5.379 1 98.69 227 LEU A N 1
ATOM 1757 C CA . LEU A 1 227 ? -23.25 -0.686 5.176 1 98.69 227 LEU A CA 1
ATOM 1758 C C . LEU A 1 227 ? -24 -1.847 4.547 1 98.69 227 LEU A C 1
ATOM 1760 O O . LEU A 1 227 ? -23.422 -2.668 3.84 1 98.69 227 LEU A O 1
ATOM 1764 N N . SER A 1 228 ? -25.281 -1.903 4.816 1 98.38 228 SER A N 1
ATOM 1765 C CA . SER A 1 228 ? -26.109 -2.979 4.262 1 98.38 228 SER A CA 1
ATOM 1766 C C . SER A 1 228 ? -26.25 -2.834 2.752 1 98.38 228 SER A C 1
ATOM 1768 O O . SER A 1 228 ? -26.609 -3.793 2.064 1 98.38 228 SER A O 1
ATOM 1770 N N . TRP A 1 229 ? -26.047 -1.594 2.186 1 98.56 229 TRP A N 1
ATOM 1771 C CA . TRP A 1 229 ? -26.172 -1.366 0.748 1 98.56 229 TRP A CA 1
ATOM 1772 C C . TRP A 1 229 ? -25.016 -2.023 -0.002 1 98.56 229 TRP A C 1
ATOM 1774 O O . TRP A 1 229 ? -25.078 -2.217 -1.218 1 98.56 229 TRP A O 1
ATOM 1784 N N . LEU A 1 230 ? -23.891 -2.338 0.68 1 98.31 230 LEU A N 1
ATOM 1785 C CA . LEU A 1 230 ? -22.703 -2.904 0.046 1 98.31 230 LEU A CA 1
ATOM 1786 C C . LEU A 1 230 ? -22.922 -4.375 -0.291 1 98.31 230 LEU A C 1
ATOM 1788 O O . LEU A 1 230 ? -23.688 -5.066 0.382 1 98.31 230 LEU A O 1
ATOM 1792 N N . LYS A 1 231 ? -22.266 -4.793 -1.314 1 95.44 231 LYS A N 1
ATOM 1793 C CA . LYS A 1 231 ? -22.234 -6.227 -1.587 1 95.44 231 LYS A CA 1
ATOM 1794 C C . LYS A 1 231 ? -21.469 -6.977 -0.5 1 95.44 231 LYS A C 1
ATOM 1796 O O . LYS A 1 231 ? -20.562 -6.418 0.129 1 95.44 231 LYS A O 1
ATOM 1801 N N . ASP A 1 232 ? -21.844 -8.211 -0.323 1 96.88 232 ASP A N 1
ATOM 1802 C CA . ASP A 1 232 ? -21.094 -9.031 0.614 1 96.88 232 ASP A CA 1
ATOM 1803 C C . ASP A 1 232 ? -19.625 -9.125 0.205 1 96.88 232 ASP A C 1
ATOM 1805 O O . ASP A 1 232 ? -19.312 -9.289 -0.976 1 96.88 232 ASP A O 1
ATOM 1809 N N . GLY A 1 233 ? -18.75 -8.906 1.186 1 97.06 233 GLY A N 1
ATOM 1810 C CA . GLY A 1 233 ? -17.312 -9.016 0.927 1 97.06 233 GLY A CA 1
ATOM 1811 C C . GLY A 1 233 ? -16.688 -7.707 0.497 1 97.06 233 GLY A C 1
ATOM 1812 O O . GLY A 1 233 ? -15.523 -7.676 0.09 1 97.06 233 GLY A O 1
ATOM 1813 N N . ALA A 1 234 ? -17.422 -6.613 0.567 1 98.38 234 ALA A N 1
ATOM 1814 C CA . ALA A 1 234 ? -16.875 -5.309 0.211 1 98.38 234 ALA A CA 1
ATOM 1815 C C . ALA A 1 234 ? -15.758 -4.906 1.169 1 98.38 234 ALA A C 1
ATOM 1817 O O . ALA A 1 234 ? -15.602 -5.504 2.238 1 98.38 234 ALA A O 1
ATOM 1818 N N . ILE A 1 235 ? -14.93 -3.992 0.777 1 98.81 235 ILE A N 1
ATOM 1819 C CA . ILE A 1 235 ? -13.836 -3.465 1.577 1 98.81 235 ILE A CA 1
ATOM 1820 C C . ILE A 1 235 ? -14.039 -1.973 1.824 1 98.81 235 ILE A C 1
ATOM 1822 O O . ILE A 1 235 ? -14.32 -1.216 0.892 1 98.81 235 ILE A O 1
ATOM 1826 N N . PHE A 1 236 ? -13.961 -1.597 3.082 1 98.88 236 PHE A N 1
ATOM 1827 C CA . PHE A 1 236 ? -14.266 -0.236 3.506 1 98.88 236 PHE A CA 1
ATOM 1828 C C . PHE A 1 236 ? -13.008 0.484 3.979 1 98.88 236 PHE A C 1
ATOM 1830 O O . PHE A 1 236 ? -12.242 -0.059 4.773 1 98.88 236 PHE A O 1
ATOM 1837 N N . LEU A 1 237 ? -12.797 1.711 3.486 1 98.94 237 LEU A N 1
ATOM 1838 C CA . LEU A 1 237 ? -11.625 2.51 3.84 1 98.94 237 LEU A CA 1
ATOM 1839 C C . LEU A 1 237 ? -12.047 3.863 4.402 1 98.94 237 LEU A C 1
ATOM 1841 O O . LEU A 1 237 ? -13 4.477 3.916 1 98.94 237 LEU A O 1
ATOM 1845 N N . ASN A 1 238 ? -11.273 4.344 5.391 1 98.81 238 ASN A N 1
ATOM 1846 C CA . ASN A 1 238 ? -11.555 5.668 5.934 1 98.81 238 ASN A CA 1
ATOM 1847 C C . ASN A 1 238 ? -10.273 6.406 6.305 1 98.81 238 ASN A C 1
ATOM 1849 O O . ASN A 1 238 ? -9.555 5.996 7.219 1 98.81 238 ASN A O 1
ATOM 1853 N N . THR A 1 239 ? -9.945 7.422 5.605 1 97.81 239 THR A N 1
ATOM 1854 C CA . THR A 1 239 ? -8.867 8.352 5.93 1 97.81 239 THR A CA 1
ATOM 1855 C C . THR A 1 239 ? -9.422 9.758 6.148 1 97.81 239 THR A C 1
ATOM 1857 O O . THR A 1 239 ? -8.664 10.734 6.168 1 97.81 239 THR A O 1
ATOM 1860 N N . ALA A 1 240 ? -10.703 9.898 6.203 1 95.75 240 ALA A N 1
ATOM 1861 C CA . ALA A 1 240 ? -11.352 11.195 6.398 1 95.75 240 ALA A CA 1
ATOM 1862 C C . ALA A 1 240 ? -11.484 11.523 7.883 1 95.75 240 ALA A C 1
ATOM 1864 O O . ALA A 1 240 ? -10.5 11.891 8.531 1 95.75 240 ALA A O 1
ATOM 1865 N N . ARG A 1 241 ? -12.727 11.219 8.43 1 94.62 241 ARG A N 1
ATOM 1866 C CA . ARG A 1 241 ? -12.984 11.461 9.844 1 94.62 241 ARG A CA 1
ATOM 1867 C C . ARG A 1 241 ? -13.664 10.266 10.492 1 94.62 241 ARG A C 1
ATOM 1869 O O . ARG A 1 241 ? -14.547 9.648 9.898 1 94.62 241 ARG A O 1
ATOM 1876 N N . GLY A 1 242 ? -13.211 9.969 11.719 1 96.62 242 GLY A N 1
ATOM 1877 C CA . GLY A 1 242 ? -13.742 8.789 12.398 1 96.62 242 GLY A CA 1
ATOM 1878 C C . GLY A 1 242 ? -15.203 8.922 12.766 1 96.62 242 GLY A C 1
ATOM 1879 O O . GLY A 1 242 ? -15.922 7.926 12.828 1 96.62 242 GLY A O 1
ATOM 1880 N N . ASP A 1 243 ? -15.664 10.164 12.992 1 96.25 243 ASP A N 1
ATOM 1881 C CA . ASP A 1 243 ? -17.016 10.375 13.508 1 96.25 243 ASP A CA 1
ATOM 1882 C C . ASP A 1 243 ? -18.047 10.219 12.406 1 96.25 243 ASP A C 1
ATOM 1884 O O . ASP A 1 243 ? -19.25 10.289 12.672 1 96.25 243 ASP A O 1
ATOM 1888 N N . GLN A 1 244 ? -17.625 9.93 11.234 1 97.75 244 GLN A N 1
ATOM 1889 C CA . GLN A 1 244 ? -18.547 9.664 10.133 1 97.75 244 GLN A CA 1
ATOM 1890 C C . GLN A 1 244 ? -19.047 8.227 10.172 1 97.75 244 GLN A C 1
ATOM 1892 O O . GLN A 1 244 ? -20.031 7.883 9.5 1 97.75 244 GLN A O 1
ATOM 1897 N N . VAL A 1 245 ? -18.406 7.398 10.922 1 98.56 245 VAL A N 1
ATOM 1898 C CA . VAL A 1 245 ? -18.672 5.965 10.961 1 98.56 245 VAL A CA 1
ATOM 1899 C C . VAL A 1 245 ? -19.266 5.578 12.312 1 98.56 245 VAL A C 1
ATOM 1901 O O . VAL A 1 245 ? -18.766 6.008 13.359 1 98.56 245 VAL A O 1
ATOM 1904 N N . ASP A 1 246 ? -20.328 4.859 12.289 1 98.62 246 ASP A N 1
ATOM 1905 C CA . ASP A 1 246 ? -20.828 4.184 13.484 1 98.62 246 ASP A CA 1
ATOM 1906 C C . ASP A 1 246 ? -19.969 2.957 13.812 1 98.62 246 ASP A C 1
ATOM 1908 O O . ASP A 1 246 ? -20.031 1.951 13.102 1 98.62 246 ASP A O 1
ATOM 1912 N N . ASP A 1 247 ? -19.266 3.037 14.922 1 98.56 247 ASP A N 1
ATOM 1913 C CA . ASP A 1 247 ? -18.297 2.002 15.266 1 98.56 247 ASP A CA 1
ATOM 1914 C C . ASP A 1 247 ? -18.984 0.648 15.445 1 98.56 247 ASP A C 1
ATOM 1916 O O . ASP A 1 247 ? -18.484 -0.374 14.969 1 98.56 247 ASP A O 1
ATOM 1920 N N . ASP A 1 248 ? -20.094 0.668 16.172 1 98.75 248 ASP A N 1
ATOM 1921 C CA . ASP A 1 248 ? -20.797 -0.588 16.391 1 98.75 248 ASP A CA 1
ATOM 1922 C C . ASP A 1 248 ? -21.188 -1.241 15.07 1 98.75 248 ASP A C 1
ATOM 1924 O O . ASP A 1 248 ? -21.047 -2.453 14.898 1 98.75 248 ASP A O 1
ATOM 1928 N N . ALA A 1 249 ? -21.672 -0.473 14.172 1 98.81 249 ALA A N 1
ATOM 1929 C CA . ALA A 1 249 ? -22.109 -0.971 12.867 1 98.81 249 ALA A CA 1
ATOM 1930 C C . ALA A 1 249 ? -20.938 -1.523 12.062 1 98.81 249 ALA A C 1
ATOM 1932 O O . ALA A 1 249 ? -21.031 -2.596 11.469 1 98.81 249 ALA A O 1
ATOM 1933 N N . LEU A 1 250 ? -19.875 -0.789 12 1 98.81 250 LEU A N 1
ATOM 1934 C CA . LEU A 1 250 ? -18.719 -1.206 11.227 1 98.81 250 LEU A CA 1
ATOM 1935 C C . LEU A 1 250 ? -18.109 -2.486 11.789 1 98.81 250 LEU A C 1
ATOM 1937 O O . LEU A 1 250 ? -17.781 -3.408 11.047 1 98.81 250 LEU A O 1
ATOM 1941 N N . ILE A 1 251 ? -17.953 -2.539 13.102 1 98.81 251 ILE A N 1
ATOM 1942 C CA . ILE A 1 251 ? -17.406 -3.711 13.773 1 98.81 251 ILE A CA 1
ATOM 1943 C C . ILE A 1 251 ? -18.297 -4.926 13.508 1 98.81 251 ILE A C 1
ATOM 1945 O O . ILE A 1 251 ? -17.797 -6.012 13.195 1 98.81 251 ILE A O 1
ATOM 1949 N N . ALA A 1 252 ? -19.609 -4.73 13.609 1 98.75 252 ALA A N 1
ATOM 1950 C CA . ALA A 1 252 ? -20.547 -5.812 13.328 1 98.75 252 ALA A CA 1
ATOM 1951 C C . ALA A 1 252 ? -20.406 -6.297 11.883 1 98.75 252 ALA A C 1
ATOM 1953 O O . ALA A 1 252 ? -20.422 -7.504 11.625 1 98.75 252 ALA A O 1
ATOM 1954 N N . ALA A 1 253 ? -20.297 -5.387 10.938 1 98.75 253 ALA A N 1
ATOM 1955 C CA . ALA A 1 253 ? -20.156 -5.719 9.523 1 98.75 253 ALA A CA 1
ATOM 1956 C C . ALA A 1 253 ? -18.875 -6.504 9.266 1 98.75 253 ALA A C 1
ATOM 1958 O O . ALA A 1 253 ? -18.844 -7.418 8.445 1 98.75 253 ALA A O 1
ATOM 1959 N N . LEU A 1 254 ? -17.812 -6.207 9.938 1 98.69 254 LEU A N 1
ATOM 1960 C CA . LEU A 1 254 ? -16.547 -6.902 9.797 1 98.69 254 LEU A CA 1
ATOM 1961 C C . LEU A 1 254 ? -16.609 -8.297 10.414 1 98.69 254 LEU A C 1
ATOM 1963 O O . LEU A 1 254 ? -16.094 -9.258 9.852 1 98.69 254 LEU A O 1
ATOM 1967 N N . ARG A 1 255 ? -17.266 -8.414 11.523 1 98.25 255 ARG A N 1
ATOM 1968 C CA . ARG A 1 255 ? -17.375 -9.695 12.219 1 98.25 255 ARG A CA 1
ATOM 1969 C C . ARG A 1 255 ? -18.25 -10.672 11.43 1 98.25 255 ARG A C 1
ATOM 1971 O O . ARG A 1 255 ? -17.953 -11.867 11.375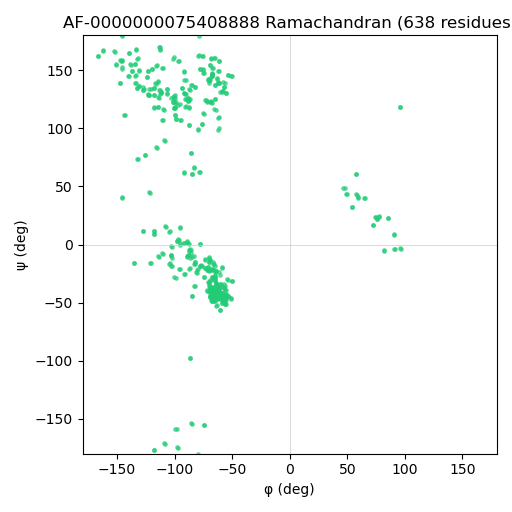 1 98.25 255 ARG A O 1
ATOM 1978 N N . SER A 1 256 ? -19.297 -10.148 10.805 1 97.44 256 SER A N 1
ATOM 1979 C CA . SER A 1 256 ? -20.281 -11 10.133 1 97.44 256 SER A CA 1
ATOM 1980 C C . SER A 1 256 ? -19.781 -11.445 8.758 1 97.44 256 SER A C 1
ATOM 1982 O O . SER A 1 256 ? -20.328 -12.367 8.156 1 97.44 256 SER A O 1
ATOM 1984 N N . GLY A 1 257 ? -18.828 -10.664 8.234 1 95.69 257 GLY A N 1
ATOM 1985 C CA . GLY A 1 257 ? -18.344 -10.953 6.891 1 95.69 257 GLY A CA 1
ATOM 1986 C C . GLY A 1 257 ? -19.031 -10.117 5.82 1 95.69 257 GLY A C 1
ATOM 1987 O O . GLY A 1 257 ? -18.672 -10.203 4.645 1 95.69 257 GLY A O 1
ATOM 1988 N N . LYS A 1 258 ? -19.984 -9.328 6.297 1 97.56 258 LYS A N 1
ATOM 1989 C CA . LYS A 1 258 ? -20.516 -8.352 5.355 1 97.56 258 LYS A CA 1
ATOM 1990 C C . LYS A 1 258 ? -19.406 -7.559 4.688 1 97.56 258 LYS A C 1
ATOM 1992 O O . LYS A 1 258 ? -19.406 -7.363 3.471 1 97.56 258 LYS A O 1
ATOM 1997 N N . LEU A 1 259 ? -18.516 -7.125 5.457 1 98.5 259 LEU A N 1
ATOM 1998 C CA . LEU A 1 259 ? -17.266 -6.562 4.953 1 98.5 259 LEU A CA 1
ATOM 1999 C C . LEU A 1 259 ? -16.125 -7.582 5.047 1 98.5 259 LEU A C 1
ATOM 2001 O O . LEU A 1 259 ? -15.938 -8.203 6.094 1 98.5 259 LEU A O 1
ATOM 2005 N N . ALA A 1 260 ? -15.445 -7.785 3.955 1 98.06 260 ALA A N 1
ATOM 2006 C CA . ALA A 1 260 ? -14.281 -8.672 3.961 1 98.06 260 ALA A CA 1
ATOM 2007 C C . ALA A 1 260 ? -13.133 -8.055 4.758 1 98.06 260 ALA A C 1
ATOM 2009 O O . ALA A 1 260 ? -12.359 -8.781 5.395 1 98.06 260 ALA A O 1
ATOM 2010 N N . ALA A 1 261 ? -13.008 -6.754 4.664 1 98.69 261 ALA A N 1
ATOM 2011 C CA . ALA A 1 261 ? -11.922 -6.059 5.359 1 98.69 261 ALA A CA 1
ATOM 2012 C C . ALA A 1 261 ? -12.219 -4.566 5.469 1 98.69 261 ALA A C 1
ATOM 2014 O O . ALA A 1 261 ? -13.133 -4.055 4.82 1 98.69 261 ALA A O 1
ATOM 2015 N N . ALA A 1 262 ? -11.461 -3.916 6.281 1 98.81 262 ALA A N 1
ATOM 2016 C CA . ALA A 1 262 ? -11.453 -2.459 6.371 1 98.81 262 ALA A CA 1
ATOM 2017 C C . ALA A 1 262 ? -10.031 -1.928 6.547 1 98.81 262 ALA A C 1
ATOM 2019 O O . ALA A 1 262 ? -9.164 -2.621 7.086 1 98.81 262 ALA A O 1
ATOM 2020 N N . GLY A 1 263 ? -9.727 -0.825 6 1 98.81 263 GLY A N 1
ATOM 2021 C CA . GLY A 1 263 ? -8.547 -0.018 6.273 1 98.81 263 GLY A CA 1
ATOM 2022 C C . GLY A 1 263 ? -8.875 1.323 6.902 1 98.81 263 GLY A C 1
ATOM 2023 O O . GLY A 1 263 ? -9.555 2.15 6.293 1 98.81 263 GLY A O 1
ATOM 2024 N N . LEU A 1 264 ? -8.391 1.551 8.117 1 98.75 264 LEU A N 1
ATOM 2025 C CA . LEU A 1 264 ? -8.773 2.74 8.867 1 98.75 264 LEU A CA 1
ATOM 2026 C C . LEU A 1 264 ? -7.543 3.492 9.359 1 98.75 264 LEU A C 1
ATOM 2028 O O . LEU A 1 264 ? -6.625 2.893 9.922 1 98.75 264 LEU A O 1
ATOM 2032 N N . ASP A 1 265 ? -7.559 4.797 9.156 1 98 265 ASP A N 1
ATOM 2033 C CA . ASP A 1 265 ? -6.52 5.664 9.711 1 98 265 ASP A CA 1
ATOM 2034 C C . ASP A 1 265 ? -7.094 6.609 10.758 1 98 265 ASP A C 1
ATOM 2036 O O . ASP A 1 265 ? -6.344 7.32 11.438 1 98 265 ASP A O 1
ATOM 2040 N N . VAL A 1 266 ? -8.406 6.648 10.852 1 96.75 266 VAL A N 1
ATOM 2041 C CA . VAL A 1 266 ? -9.078 7.582 11.75 1 96.75 266 VAL A CA 1
ATOM 2042 C C . VAL A 1 266 ? -10.18 6.855 12.523 1 96.75 266 VAL A C 1
ATOM 2044 O O . VAL A 1 266 ? -10.719 5.852 12.047 1 96.75 266 VAL A O 1
ATOM 2047 N N . PHE A 1 267 ? -10.508 7.387 13.648 1 96.38 267 PHE A N 1
ATOM 2048 C CA . PHE A 1 267 ? -11.453 6.75 14.555 1 96.38 267 PHE A CA 1
ATOM 2049 C C . PHE A 1 267 ? -12.258 7.793 15.32 1 96.38 267 PHE A C 1
ATOM 2051 O O . PHE A 1 267 ? -11.828 8.938 15.453 1 96.38 267 PHE A O 1
ATOM 2058 N N . ASN A 1 268 ? -13.375 7.27 15.766 1 94.5 268 ASN A N 1
ATOM 2059 C CA . ASN A 1 268 ? -14.078 8.062 16.766 1 94.5 268 ASN A CA 1
ATOM 2060 C C . ASN A 1 268 ? -13.273 8.195 18.047 1 94.5 268 ASN A C 1
ATOM 2062 O O . ASN A 1 268 ? -12.672 7.223 18.516 1 94.5 268 ASN A O 1
ATOM 2066 N N . ASN A 1 269 ? -13.266 9.469 18.625 1 89.69 269 ASN A N 1
ATOM 2067 C CA . ASN A 1 269 ? -12.742 9.742 19.969 1 89.69 269 ASN A CA 1
ATOM 2068 C C . ASN A 1 269 ? -11.234 9.484 20.031 1 89.69 269 ASN A C 1
ATOM 2070 O O . ASN A 1 269 ? -10.742 8.953 21.031 1 89.69 269 ASN A O 1
ATOM 2074 N N . GLU A 1 270 ? -10.508 9.828 19.062 1 89.06 270 GLU A N 1
ATOM 2075 C CA . GLU A 1 270 ? -9.055 9.648 19.062 1 89.06 270 GLU A CA 1
ATOM 2076 C C . GLU A 1 270 ? -8.398 10.445 20.172 1 89.06 270 GLU A C 1
ATOM 2078 O O . GLU A 1 270 ? -8.875 11.531 20.531 1 89.06 270 GLU A O 1
ATOM 2083 N N . PRO A 1 271 ? -7.453 9.883 20.797 1 87.69 271 PRO A N 1
ATOM 2084 C CA . PRO A 1 271 ? -6.785 8.602 20.547 1 87.69 271 PRO A CA 1
ATOM 2085 C C . PRO A 1 271 ? -7.43 7.445 21.312 1 87.69 271 PRO A C 1
ATOM 2087 O O . PRO A 1 271 ? -6.984 6.301 21.188 1 87.69 271 PRO A O 1
ATOM 2090 N N . ALA A 1 272 ? -8.516 7.766 22.078 1 89.38 272 ALA A N 1
ATOM 2091 C CA . ALA A 1 272 ? -9.242 6.727 22.797 1 89.38 272 ALA A CA 1
ATOM 2092 C C . ALA A 1 272 ? -10.258 6.039 21.891 1 89.38 272 ALA A C 1
ATOM 2094 O O . ALA A 1 272 ? -11.461 6.051 22.172 1 89.38 272 ALA A O 1
ATOM 2095 N N . PHE A 1 273 ? -9.734 5.344 20.906 1 93.62 273 PHE A N 1
ATOM 2096 C CA . PHE A 1 273 ? -10.602 4.723 19.906 1 93.62 273 PHE A CA 1
ATOM 2097 C C . PHE A 1 273 ? -11.203 3.434 20.438 1 93.62 273 PHE A C 1
ATOM 2099 O O . PHE A 1 273 ? -10.844 2.975 21.531 1 93.62 273 PHE A O 1
ATOM 2106 N N . ASP A 1 274 ? -12.266 2.912 19.844 1 96.31 274 ASP A N 1
ATOM 2107 C CA . ASP A 1 274 ? -12.906 1.66 20.219 1 96.31 274 ASP A CA 1
ATOM 2108 C C . ASP A 1 274 ? -11.953 0.479 20.062 1 96.31 274 ASP A C 1
ATOM 2110 O O . ASP A 1 274 ? -11.656 0.059 18.938 1 96.31 274 ASP A O 1
ATOM 2114 N N . ARG A 1 275 ? -11.523 -0.087 21.062 1 95.31 275 ARG A N 1
ATOM 2115 C CA . ARG A 1 275 ? -10.469 -1.093 21.078 1 95.31 275 ARG A CA 1
ATOM 2116 C C . ARG A 1 275 ? -10.977 -2.424 20.531 1 95.31 275 ARG A C 1
ATOM 2118 O O . ARG A 1 275 ? -10.188 -3.316 20.219 1 95.31 275 ARG A O 1
ATOM 2125 N N . ARG A 1 276 ? -12.344 -2.619 20.359 1 97.81 276 ARG A N 1
ATOM 2126 C CA . ARG A 1 276 ? -12.891 -3.826 19.75 1 97.81 276 ARG A CA 1
ATOM 2127 C C . ARG A 1 276 ? -12.344 -4.02 18.328 1 97.81 276 ARG A C 1
ATOM 2129 O O . ARG A 1 276 ? -12.32 -5.141 17.812 1 97.81 276 ARG A O 1
ATOM 2136 N N . TYR A 1 277 ? -11.797 -2.896 17.672 1 98 277 TYR A N 1
ATOM 2137 C CA . TYR A 1 277 ? -11.195 -2.984 16.344 1 98 277 TYR A CA 1
ATOM 2138 C C . TYR A 1 277 ? -9.945 -3.85 16.375 1 98 277 TYR A C 1
ATOM 2140 O O . TYR A 1 277 ? -9.602 -4.492 15.383 1 98 277 TYR A O 1
ATOM 2148 N N . LEU A 1 278 ? -9.219 -3.861 17.516 1 96.5 278 LEU A N 1
ATOM 2149 C CA . LEU A 1 278 ? -7.945 -4.559 17.625 1 96.5 278 LEU A CA 1
ATOM 2150 C C . LEU A 1 278 ? -8.141 -6.07 17.547 1 96.5 278 LEU A C 1
ATOM 2152 O O . LEU A 1 278 ? -7.199 -6.809 17.25 1 96.5 278 LEU A O 1
ATOM 2156 N N . ASP A 1 279 ? -9.305 -6.539 17.812 1 95.88 279 ASP A N 1
ATOM 2157 C CA . ASP A 1 279 ? -9.594 -7.969 17.828 1 95.88 279 ASP A CA 1
ATOM 2158 C C . ASP A 1 279 ? -9.984 -8.461 16.438 1 95.88 279 ASP A C 1
ATOM 2160 O O . ASP A 1 279 ? -10.188 -9.664 16.234 1 95.88 279 ASP A O 1
ATOM 2164 N N . LEU A 1 280 ? -10.117 -7.609 15.492 1 97.69 280 LEU A N 1
ATOM 2165 C CA . LEU A 1 280 ? -10.562 -7.953 14.148 1 97.69 280 LEU A CA 1
ATOM 2166 C C . LEU A 1 280 ? -9.367 -8.188 13.219 1 97.69 280 LEU A C 1
ATOM 2168 O O . LEU A 1 280 ? -8.719 -7.23 12.789 1 97.69 280 LEU A O 1
ATOM 2172 N N . PRO A 1 281 ? -9.055 -9.375 12.844 1 96.06 281 PRO A N 1
ATOM 2173 C CA . PRO A 1 281 ? -7.902 -9.648 11.977 1 96.06 281 PRO A CA 1
ATOM 2174 C C . PRO A 1 281 ? -8.039 -9.023 10.594 1 96.06 281 PRO A C 1
ATOM 2176 O O . PRO A 1 281 ? -7.039 -8.789 9.914 1 96.06 281 PRO A O 1
ATOM 2179 N N . ASN A 1 282 ? -9.289 -8.75 10.18 1 97.88 282 ASN A N 1
ATOM 2180 C CA . ASN A 1 282 ? -9.539 -8.219 8.852 1 97.88 282 ASN A CA 1
ATOM 2181 C C . ASN A 1 282 ? -9.648 -6.699 8.859 1 97.88 282 ASN A C 1
ATOM 2183 O O . ASN A 1 282 ? -10.109 -6.098 7.887 1 97.88 282 ASN A O 1
ATOM 2187 N N . ALA A 1 283 ? -9.219 -6.062 9.93 1 98.06 283 ALA A N 1
ATOM 2188 C CA . ALA A 1 283 ? -9.102 -4.605 9.992 1 98.06 283 ALA A CA 1
ATOM 2189 C C . ALA A 1 283 ? -7.645 -4.168 10.008 1 98.06 283 ALA A C 1
ATOM 2191 O O . ALA A 1 283 ? -6.879 -4.559 10.891 1 98.06 283 ALA A O 1
ATOM 2192 N N . TYR A 1 284 ? -7.238 -3.471 9 1 98.62 284 TYR A N 1
ATOM 2193 C CA . TYR A 1 284 ? -5.914 -2.854 8.984 1 98.62 284 TYR A CA 1
ATOM 2194 C C . TYR A 1 284 ? -5.961 -1.446 9.57 1 98.62 284 TYR A C 1
ATOM 2196 O O . TYR A 1 284 ? -6.629 -0.563 9.023 1 98.62 284 TYR A O 1
ATOM 2204 N N . LEU A 1 285 ? -5.238 -1.219 10.641 1 98.25 285 LEU A N 1
ATOM 2205 C CA . LEU A 1 285 ? -5.453 -0.033 11.461 1 98.25 285 LEU A CA 1
ATOM 2206 C C . LEU A 1 285 ? -4.176 0.791 11.57 1 98.25 285 LEU A C 1
ATOM 2208 O O . LEU A 1 285 ? -3.107 0.252 11.867 1 98.25 285 LEU A O 1
ATOM 2212 N N . LEU A 1 286 ? -4.266 2.064 11.297 1 97.56 286 LEU A N 1
ATOM 2213 C CA . LEU A 1 286 ? -3.178 3.021 11.477 1 97.56 286 LEU A CA 1
ATOM 2214 C C . LEU A 1 286 ? -3.605 4.164 12.391 1 97.56 286 LEU A C 1
ATOM 2216 O O . LEU A 1 286 ? -4.789 4.508 12.453 1 97.56 286 LEU A O 1
ATOM 2220 N N . PRO A 1 287 ? -2.717 4.746 13.141 1 96.19 287 PRO A N 1
ATOM 2221 C CA . PRO A 1 287 ? -3.045 5.773 14.125 1 96.19 287 PRO A CA 1
ATOM 2222 C C . PRO A 1 287 ? -2.957 7.191 13.562 1 96.19 287 PRO A C 1
ATOM 2224 O O . PRO A 1 287 ? -2.189 8.016 14.062 1 96.19 287 PRO A O 1
ATOM 2227 N N . HIS A 1 288 ? -3.809 7.438 12.555 1 95.19 288 HIS A N 1
ATOM 2228 C CA . HIS A 1 288 ? -3.971 8.781 12.008 1 95.19 288 HIS A CA 1
ATOM 2229 C C . HIS A 1 288 ? -2.643 9.328 11.5 1 95.19 288 HIS A C 1
ATOM 2231 O O . HIS A 1 288 ? -2.227 10.422 11.898 1 95.19 288 HIS A O 1
ATOM 2237 N N . ILE A 1 289 ? -2.041 8.633 10.516 1 96.12 289 ILE A N 1
ATOM 2238 C CA . ILE A 1 289 ? -0.695 8.977 10.07 1 96.12 289 ILE A CA 1
ATOM 2239 C C . ILE A 1 289 ? -0.756 9.609 8.688 1 96.12 289 ILE A C 1
ATOM 2241 O O . ILE A 1 289 ? 0.25 9.664 7.973 1 96.12 289 ILE A O 1
ATOM 2245 N N . GLY A 1 290 ? -1.881 10.039 8.227 1 95.19 290 GLY A N 1
ATOM 2246 C CA . GLY A 1 290 ? -2.09 10.539 6.875 1 95.19 290 GLY A CA 1
ATOM 2247 C C . GLY A 1 290 ? -1.069 11.586 6.465 1 95.19 290 GLY A C 1
ATOM 2248 O O . GLY A 1 290 ? -0.655 11.633 5.305 1 95.19 290 GLY A O 1
ATOM 2249 N N . THR A 1 291 ? -0.602 12.359 7.441 1 93.75 291 THR A N 1
ATOM 2250 C CA . THR A 1 291 ? 0.306 13.453 7.121 1 93.75 291 THR A CA 1
ATOM 2251 C C . THR A 1 291 ? 1.661 13.25 7.789 1 93.75 291 THR A C 1
ATOM 2253 O O . THR A 1 291 ? 2.484 14.164 7.84 1 93.75 291 THR A O 1
ATOM 2256 N N . SER A 1 292 ? 1.917 12.062 8.336 1 95.44 292 SER A N 1
ATOM 2257 C CA . SER A 1 292 ? 3.096 11.82 9.164 1 95.44 292 SER A CA 1
ATOM 2258 C C . SER A 1 292 ? 4.309 11.469 8.305 1 95.44 292 SER A C 1
ATOM 2260 O O . SER A 1 292 ? 4.883 10.391 8.445 1 95.44 292 SER A O 1
ATOM 2262 N N . THR A 1 293 ? 4.676 12.375 7.461 1 96.88 293 THR A N 1
ATOM 2263 C CA . THR A 1 293 ? 5.879 12.258 6.645 1 96.88 293 THR A CA 1
ATOM 2264 C C . THR A 1 293 ? 6.719 13.531 6.73 1 96.88 293 THR A C 1
ATOM 2266 O O . THR A 1 293 ? 6.184 14.617 6.941 1 96.88 293 THR A O 1
ATOM 2269 N N . GLU A 1 294 ? 7.945 13.406 6.609 1 95.25 294 GLU A N 1
ATOM 2270 C CA . GLU A 1 294 ? 8.867 14.531 6.703 1 95.25 294 GLU A CA 1
ATOM 2271 C C . GLU A 1 294 ? 8.531 15.609 5.676 1 95.25 294 GLU A C 1
ATOM 2273 O O . GLU A 1 294 ? 8.43 16.797 6.016 1 95.25 294 GLU A O 1
ATOM 2278 N N . GLN A 1 295 ? 8.352 15.203 4.457 1 95.44 295 GLN A N 1
ATOM 2279 C CA . GLN A 1 295 ? 8.094 16.141 3.369 1 95.44 295 GLN A CA 1
ATOM 2280 C C . GLN A 1 295 ? 6.777 16.891 3.59 1 95.44 295 GLN A C 1
ATOM 2282 O O . GLN A 1 295 ? 6.715 18.109 3.414 1 95.44 295 GLN A O 1
ATOM 2287 N N . THR A 1 296 ? 5.766 16.172 4.004 1 96.69 296 THR A N 1
ATOM 2288 C CA . THR A 1 296 ? 4.453 16.781 4.199 1 96.69 296 THR A CA 1
ATOM 2289 C C . THR A 1 296 ? 4.48 17.766 5.363 1 96.69 296 THR A C 1
ATOM 2291 O O . THR A 1 296 ? 3.955 18.875 5.258 1 96.69 296 THR A O 1
ATOM 2294 N N . ARG A 1 297 ? 5.113 17.359 6.461 1 96.81 297 ARG A N 1
ATOM 2295 C CA . ARG A 1 297 ? 5.176 18.234 7.621 1 96.81 297 ARG A CA 1
ATOM 2296 C C . ARG A 1 297 ? 5.977 19.5 7.312 1 96.81 297 ARG A C 1
ATOM 2298 O O . ARG A 1 297 ? 5.637 20.578 7.781 1 96.81 297 ARG A O 1
ATOM 2305 N N . ILE A 1 298 ? 6.977 19.375 6.551 1 95.75 298 ILE A N 1
ATOM 2306 C CA . ILE A 1 298 ? 7.75 20.547 6.125 1 95.75 298 ILE A CA 1
ATOM 2307 C C . ILE A 1 298 ? 6.895 21.438 5.23 1 95.75 298 ILE A C 1
ATOM 2309 O O . ILE A 1 298 ? 6.895 22.656 5.383 1 95.75 298 ILE A O 1
ATOM 2313 N N . ARG A 1 299 ? 6.188 20.812 4.355 1 95.69 299 ARG A N 1
ATOM 2314 C CA . ARG A 1 299 ? 5.312 21.594 3.479 1 95.69 299 ARG A CA 1
ATOM 2315 C C . ARG A 1 299 ? 4.246 22.328 4.281 1 95.69 299 ARG A C 1
ATOM 2317 O O . ARG A 1 299 ? 3.928 23.484 3.984 1 95.69 299 ARG A O 1
ATOM 2324 N N . MET A 1 300 ? 3.654 21.656 5.207 1 96.75 300 MET A N 1
ATOM 2325 C CA . MET A 1 300 ? 2.684 22.281 6.09 1 96.75 300 MET A CA 1
ATOM 2326 C C . MET A 1 300 ? 3.295 23.5 6.785 1 96.75 300 MET A C 1
ATOM 2328 O O . MET A 1 300 ? 2.658 24.547 6.883 1 96.75 300 MET A O 1
ATOM 2332 N N . SER A 1 301 ? 4.5 23.344 7.227 1 96.69 301 SER A N 1
ATOM 2333 C CA . SER A 1 301 ? 5.211 24.438 7.871 1 96.69 301 SER A CA 1
ATOM 2334 C C . SER A 1 301 ? 5.41 25.609 6.918 1 96.69 301 SER A C 1
ATOM 2336 O O . SER A 1 301 ? 5.211 26.766 7.297 1 96.69 301 SER A O 1
ATOM 2338 N N . ARG A 1 302 ? 5.754 25.266 5.738 1 96 302 ARG A N 1
ATOM 2339 C CA . ARG A 1 302 ? 5.996 26.297 4.738 1 96 302 ARG A CA 1
ATOM 2340 C C . ARG A 1 302 ? 4.719 27.078 4.434 1 96 302 ARG A C 1
ATOM 2342 O O . ARG A 1 302 ? 4.754 28.297 4.242 1 96 302 ARG A O 1
ATOM 2349 N N . ASP A 1 303 ? 3.652 26.359 4.352 1 96.38 303 ASP A N 1
ATOM 2350 C CA . ASP A 1 303 ? 2.367 27.016 4.145 1 96.38 303 ASP A CA 1
ATOM 2351 C C . ASP A 1 303 ? 2.068 28 5.277 1 96.38 303 ASP A C 1
ATOM 2353 O O . ASP A 1 303 ? 1.63 29.125 5.031 1 96.38 303 ASP A O 1
ATOM 2357 N N . CYS A 1 304 ? 2.32 27.609 6.465 1 97.69 304 CYS A N 1
ATOM 2358 C CA . CYS A 1 304 ? 2.08 28.469 7.621 1 97.69 304 CYS A CA 1
ATOM 2359 C C . CYS A 1 304 ? 3 29.672 7.602 1 97.69 304 CYS A C 1
ATOM 2361 O O . CYS A 1 304 ? 2.562 30.797 7.867 1 97.69 304 CYS A O 1
ATOM 2363 N N . ILE A 1 305 ? 4.238 29.453 7.238 1 97.88 305 ILE A N 1
ATOM 2364 C CA . ILE A 1 305 ? 5.215 30.547 7.172 1 97.88 305 ILE A CA 1
ATOM 2365 C C . ILE A 1 305 ? 4.809 31.531 6.086 1 97.88 305 ILE A C 1
ATOM 2367 O O . ILE A 1 305 ? 4.859 32.75 6.293 1 97.88 305 ILE A O 1
ATOM 2371 N N . ALA A 1 306 ? 4.387 30.984 4.992 1 98.06 306 ALA A N 1
ATOM 2372 C CA . ALA A 1 306 ? 3.939 31.844 3.896 1 98.06 306 ALA A CA 1
ATOM 2373 C C . ALA A 1 306 ? 2.756 32.688 4.324 1 98.06 306 ALA A C 1
ATOM 2375 O O . ALA A 1 306 ? 2.701 33.906 4.008 1 98.06 306 ALA A O 1
ATOM 2376 N N . ASN A 1 307 ? 1.8 32.125 5 1 98.56 307 ASN A N 1
ATOM 2377 C CA . ASN A 1 307 ? 0.651 32.875 5.516 1 98.56 307 ASN A CA 1
ATOM 2378 C C . ASN A 1 307 ? 1.082 34 6.43 1 98.56 307 ASN A C 1
ATOM 2380 O O . ASN A 1 307 ? 0.66 35.156 6.242 1 98.56 307 ASN A O 1
ATOM 2384 N N . LEU A 1 308 ? 1.93 33.719 7.359 1 98.62 308 LEU A N 1
ATOM 2385 C CA . LEU A 1 308 ? 2.367 34.656 8.367 1 98.62 308 LEU A CA 1
ATOM 2386 C C . LEU A 1 308 ? 3.205 35.781 7.73 1 98.62 308 LEU A C 1
ATOM 2388 O O . LEU A 1 308 ? 2.99 36.969 8.008 1 98.62 308 LEU A O 1
ATOM 2392 N N . CYS A 1 309 ? 4.094 35.375 6.871 1 98.44 309 CYS A N 1
ATOM 2393 C CA . CYS A 1 309 ? 4.945 36.375 6.207 1 98.44 309 CYS A CA 1
ATOM 2394 C C . CYS A 1 309 ? 4.113 37.312 5.336 1 98.44 309 CYS A C 1
ATOM 2396 O O . CYS A 1 309 ? 4.332 38.5 5.336 1 98.44 309 CYS A O 1
ATOM 2398 N N . ALA A 1 310 ? 3.223 36.719 4.609 1 98.62 310 ALA A N 1
ATOM 2399 C CA . ALA A 1 310 ? 2.367 37.562 3.764 1 98.62 310 ALA A CA 1
ATOM 2400 C C . ALA A 1 310 ? 1.579 38.562 4.594 1 98.62 310 ALA A C 1
ATOM 2402 O O . ALA A 1 310 ? 1.495 39.75 4.238 1 98.62 310 ALA A O 1
ATOM 2403 N N . PHE A 1 311 ? 1.037 38.125 5.688 1 98.56 311 PHE A N 1
ATOM 2404 C CA . PHE A 1 311 ? 0.252 38.969 6.562 1 98.56 311 PHE A CA 1
ATOM 2405 C C . PHE A 1 311 ? 1.074 40.188 7.02 1 98.56 311 PHE A C 1
ATOM 2407 O O . PHE A 1 311 ? 0.634 41.312 6.898 1 98.56 311 PHE A O 1
ATOM 2414 N N . PHE A 1 312 ? 2.227 40 7.477 1 98.12 312 PHE A N 1
ATOM 2415 C CA . PHE A 1 312 ? 3.037 41.062 8.062 1 98.12 312 PHE A CA 1
ATOM 2416 C C . PHE A 1 312 ? 3.666 41.938 6.98 1 98.12 312 PHE A C 1
ATOM 2418 O O . PHE A 1 312 ? 4.121 43.031 7.254 1 98.12 312 PHE A O 1
ATOM 2425 N N . ALA A 1 313 ? 3.697 41.375 5.805 1 97.69 313 ALA A N 1
ATOM 2426 C CA . ALA A 1 313 ? 4.172 42.156 4.676 1 97.69 313 ALA A CA 1
ATOM 2427 C C . ALA A 1 313 ? 3.035 42.969 4.062 1 97.69 313 ALA A C 1
ATOM 2429 O O . ALA A 1 313 ? 3.25 43.75 3.115 1 97.69 313 ALA A O 1
ATOM 2430 N N . GLY A 1 314 ? 1.888 42.781 4.551 1 97.62 314 GLY A N 1
ATOM 2431 C CA . GLY A 1 314 ? 0.739 43.5 4.012 1 97.62 314 GLY A CA 1
ATOM 2432 C C . GLY A 1 314 ? 0.275 42.938 2.676 1 97.62 314 GLY A C 1
ATOM 2433 O O . GLY A 1 314 ? -0.3 43.656 1.865 1 97.62 314 GLY A O 1
ATOM 2434 N N . LYS A 1 315 ? 0.6 41.75 2.41 1 98.19 315 LYS A N 1
ATOM 2435 C CA . LYS A 1 315 ? 0.192 41.062 1.191 1 98.19 315 LYS A CA 1
ATOM 2436 C C . LYS A 1 315 ? -0.98 40.125 1.458 1 98.19 315 LYS A C 1
ATOM 2438 O O . LYS A 1 315 ? -1.273 39.781 2.611 1 98.19 315 LYS A O 1
ATOM 2443 N N . PRO A 1 316 ? -1.669 39.75 0.453 1 98.12 316 PRO A N 1
ATOM 2444 C CA . PRO A 1 316 ? -2.76 38.812 0.652 1 98.12 316 PRO A CA 1
ATOM 2445 C C . PRO A 1 316 ? -2.283 37.469 1.24 1 98.12 316 PRO A C 1
ATOM 2447 O O . PRO A 1 316 ? -1.281 36.938 0.785 1 98.12 316 PRO A O 1
ATOM 2450 N N . ILE A 1 317 ? -2.984 37 2.307 1 98.31 317 ILE A N 1
ATOM 2451 C CA . ILE A 1 317 ? -2.703 35.719 2.918 1 98.31 317 ILE A CA 1
ATOM 2452 C C . ILE A 1 317 ? -3.014 34.594 1.926 1 98.31 317 ILE A C 1
ATOM 2454 O O . ILE A 1 317 ? -4.117 34.531 1.375 1 98.31 317 ILE A O 1
ATOM 2458 N N . PRO A 1 318 ? -2.088 33.719 1.637 1 97.62 318 PRO A N 1
ATOM 2459 C CA . PRO A 1 318 ? -2.295 32.656 0.649 1 97.62 318 PRO A CA 1
ATOM 2460 C C . PRO A 1 318 ? -3.488 31.781 0.983 1 97.62 318 PRO A C 1
ATOM 2462 O O . PRO A 1 318 ? -4.277 31.438 0.098 1 97.62 318 PRO A O 1
ATOM 2465 N N . TRP A 1 319 ? -3.67 31.375 2.244 1 96.5 319 TRP A N 1
ATOM 2466 C CA . TRP A 1 319 ? -4.727 30.453 2.639 1 96.5 319 TRP A CA 1
ATOM 2467 C C . TRP A 1 319 ? -5.48 30.969 3.857 1 96.5 319 TRP A C 1
ATOM 2469 O O . TRP A 1 319 ? -5.371 30.422 4.949 1 96.5 319 TRP A O 1
ATOM 2479 N N . PRO A 1 320 ? -6.254 31.938 3.648 1 97.06 320 PRO A N 1
ATOM 2480 C CA . PRO A 1 320 ? -7.086 32.469 4.734 1 97.06 320 PRO A CA 1
ATOM 2481 C C . PRO A 1 320 ? -8.273 31.547 5.055 1 97.06 320 PRO A C 1
ATOM 2483 O O . PRO A 1 320 ? -8.688 30.75 4.219 1 97.06 320 PRO A O 1
ATOM 2486 N N . ILE A 1 321 ? -8.656 31.531 6.285 1 94.94 321 ILE A N 1
ATOM 2487 C CA . ILE A 1 321 ? -9.891 30.859 6.664 1 94.94 321 ILE A CA 1
ATOM 2488 C C . ILE A 1 321 ? -11.078 31.797 6.488 1 94.94 321 ILE A C 1
ATOM 2490 O O . ILE A 1 321 ? -11.062 32.938 7.004 1 94.94 321 ILE A O 1
ATOM 2494 N N . MET B 1 1 ? -16.031 -38.75 -26.391 1 56.47 1 MET B N 1
ATOM 2495 C CA . MET B 1 1 ? -14.586 -38.938 -26.422 1 56.47 1 MET B CA 1
ATOM 2496 C C . MET B 1 1 ? -14.008 -38.906 -25.016 1 56.47 1 MET B C 1
ATOM 2498 O O . MET B 1 1 ? -14.523 -38.219 -24.125 1 56.47 1 MET B O 1
ATOM 2502 N N . ASN B 1 2 ? -13.109 -39.844 -24.641 1 87.81 2 ASN B N 1
ATOM 2503 C CA . ASN B 1 2 ? -12.648 -40.031 -23.266 1 87.81 2 ASN B CA 1
ATOM 2504 C C . ASN B 1 2 ? -11.781 -38.875 -22.797 1 87.81 2 ASN B C 1
ATOM 2506 O O . ASN B 1 2 ? -10.914 -38.406 -23.531 1 87.81 2 ASN B O 1
ATOM 2510 N N . LYS B 1 3 ? -12.133 -38.188 -21.719 1 96.62 3 LYS B N 1
ATOM 2511 C CA . LYS B 1 3 ? -11.359 -37.094 -21.156 1 96.62 3 LYS B CA 1
ATOM 2512 C C . LYS B 1 3 ? -9.93 -37.531 -20.859 1 96.62 3 LYS B C 1
ATOM 2514 O O . LYS B 1 3 ? -9.703 -38.625 -20.328 1 96.62 3 LYS B O 1
ATOM 2519 N N . PRO B 1 4 ? -8.969 -36.688 -21.344 1 98.31 4 PRO B N 1
ATOM 2520 C CA . PRO B 1 4 ? -7.609 -37.031 -20.922 1 98.31 4 PRO B CA 1
ATOM 2521 C C . PRO B 1 4 ? -7.477 -37.156 -19.406 1 98.31 4 PRO B C 1
ATOM 2523 O O . PRO B 1 4 ? -8.141 -36.438 -18.656 1 98.31 4 PRO B O 1
ATOM 2526 N N . ARG B 1 5 ?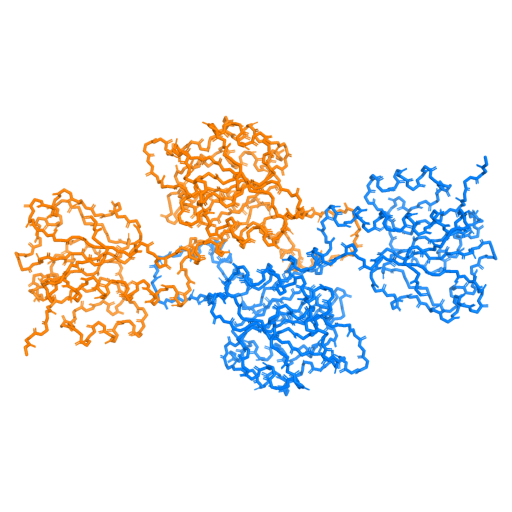 -6.625 -38.062 -18.984 1 98.69 5 ARG B N 1
ATOM 2527 C CA . ARG B 1 5 ? -6.441 -38.312 -17.562 1 98.69 5 ARG B CA 1
ATOM 2528 C C . ARG B 1 5 ? -5.379 -37.406 -16.969 1 98.69 5 ARG B C 1
ATOM 2530 O O . ARG B 1 5 ? -4.238 -37.375 -17.438 1 98.69 5 ARG B O 1
ATOM 2537 N N . LEU B 1 6 ? -5.77 -36.656 -15.93 1 98.81 6 LEU B N 1
ATOM 2538 C CA . LEU B 1 6 ? -4.926 -35.625 -15.336 1 98.81 6 LEU B CA 1
ATOM 2539 C C . LEU B 1 6 ? -4.723 -35.875 -13.852 1 98.81 6 LEU B C 1
ATOM 2541 O O . LEU B 1 6 ? -5.684 -36.125 -13.117 1 98.81 6 LEU B O 1
ATOM 2545 N N . VAL B 1 7 ? -3.477 -35.875 -13.391 1 98.81 7 VAL B N 1
ATOM 2546 C CA . VAL B 1 7 ? -3.174 -35.844 -11.961 1 98.81 7 VAL B CA 1
ATOM 2547 C C . VAL B 1 7 ? -2.918 -34.406 -11.508 1 98.81 7 VAL B C 1
ATOM 2549 O O . VAL B 1 7 ? -2.078 -33.719 -12.078 1 98.81 7 VAL B O 1
ATOM 2552 N N . LEU B 1 8 ? -3.666 -33.938 -10.602 1 98.62 8 LEU B N 1
ATOM 2553 C CA . LEU B 1 8 ? -3.5 -32.656 -9.945 1 98.62 8 LEU B CA 1
ATOM 2554 C C . LEU B 1 8 ? -2.85 -32.812 -8.57 1 98.62 8 LEU B C 1
ATOM 2556 O O . LEU B 1 8 ? -3.381 -33.531 -7.715 1 98.62 8 LEU B O 1
ATOM 2560 N N . THR B 1 9 ? -1.769 -32.125 -8.328 1 98.25 9 THR B N 1
ATOM 2561 C CA . THR B 1 9 ? -0.941 -32.469 -7.176 1 98.25 9 THR B CA 1
ATOM 2562 C C . THR B 1 9 ? -1.368 -31.672 -5.945 1 98.25 9 THR B C 1
ATOM 2564 O O . THR B 1 9 ? -1.04 -32.031 -4.816 1 98.25 9 THR B O 1
ATOM 2567 N N . ARG B 1 10 ? -1.956 -30.531 -6.141 1 97.5 10 ARG B N 1
ATOM 2568 C CA . ARG B 1 10 ? -2.463 -29.688 -5.066 1 97.5 10 ARG B CA 1
ATOM 2569 C C . ARG B 1 10 ? -3.883 -29.219 -5.359 1 97.5 10 ARG B C 1
ATOM 2571 O O . ARG B 1 10 ? -4.305 -29.188 -6.52 1 97.5 10 ARG B O 1
ATOM 2578 N N . ARG B 1 11 ? -4.516 -28.812 -4.281 1 97.06 11 ARG B N 1
ATOM 2579 C CA . ARG B 1 11 ? -5.828 -28.219 -4.504 1 97.06 11 ARG B CA 1
ATOM 2580 C C . ARG B 1 11 ? -5.691 -26.844 -5.16 1 97.06 11 ARG B C 1
ATOM 2582 O O . ARG B 1 11 ? -4.727 -26.125 -4.91 1 97.06 11 ARG B O 1
ATOM 2589 N N . LEU B 1 12 ? -6.562 -26.562 -6.008 1 97.44 12 LEU B N 1
ATOM 2590 C CA . LEU B 1 12 ? -6.746 -25.234 -6.602 1 97.44 12 LEU B CA 1
ATOM 2591 C C . LEU B 1 12 ? -8.07 -24.625 -6.16 1 97.44 12 LEU B C 1
ATOM 2593 O O . LEU B 1 12 ? -8.867 -25.281 -5.48 1 97.44 12 LEU B O 1
ATOM 2597 N N . PRO B 1 13 ? -8.266 -23.328 -6.461 1 96.31 13 PRO B N 1
ATOM 2598 C CA . PRO B 1 13 ? -9.594 -22.781 -6.16 1 96.31 13 PRO B CA 1
ATOM 2599 C C . PRO B 1 13 ? -10.727 -23.656 -6.715 1 96.31 13 PRO B C 1
ATOM 2601 O O . PRO B 1 13 ? -10.602 -24.219 -7.809 1 96.31 13 PRO B O 1
ATOM 2604 N N . GLN B 1 14 ? -11.781 -23.703 -5.98 1 95.38 14 GLN B N 1
ATOM 2605 C CA . GLN B 1 14 ? -12.875 -24.625 -6.277 1 95.38 14 GLN B CA 1
ATOM 2606 C C . GLN B 1 14 ? -13.352 -24.469 -7.719 1 95.38 14 GLN B C 1
ATOM 2608 O O . GLN B 1 14 ? -13.555 -25.453 -8.422 1 95.38 14 GLN B O 1
ATOM 2613 N N . GLN B 1 15 ? -13.492 -23.297 -8.102 1 95.25 15 GLN B N 1
ATOM 2614 C CA . GLN B 1 15 ? -13.969 -23.031 -9.461 1 95.25 15 GLN B CA 1
ATOM 2615 C C . GLN B 1 15 ? -13 -23.594 -10.5 1 95.25 15 GLN B C 1
ATOM 2617 O O . GLN B 1 15 ? -13.422 -24.078 -11.547 1 95.25 15 GLN B O 1
ATOM 2622 N N . ALA B 1 16 ? -11.773 -23.5 -10.25 1 95.94 16 ALA B N 1
ATOM 2623 C CA . ALA B 1 16 ? -10.75 -23.984 -11.164 1 95.94 16 ALA B CA 1
ATOM 2624 C C . ALA B 1 16 ? -10.766 -25.5 -11.25 1 95.94 16 ALA B C 1
ATOM 2626 O O . ALA B 1 16 ? -10.648 -26.078 -12.336 1 95.94 16 ALA B O 1
ATOM 2627 N N . GLU B 1 17 ? -10.898 -26.141 -10.109 1 97.19 17 GLU B N 1
ATOM 2628 C CA . GLU B 1 17 ? -10.969 -27.594 -10.102 1 97.19 17 GLU B CA 1
ATOM 2629 C C . GLU B 1 17 ? -12.211 -28.094 -10.828 1 97.19 17 GLU B C 1
ATOM 2631 O O . GLU B 1 17 ? -12.164 -29.109 -11.523 1 97.19 17 GLU B O 1
ATOM 2636 N N . ALA B 1 18 ? -13.289 -27.391 -10.641 1 97.38 18 ALA B N 1
ATOM 2637 C CA . ALA B 1 18 ? -14.516 -27.719 -11.352 1 97.38 18 ALA B CA 1
ATOM 2638 C C . ALA B 1 18 ? -14.32 -27.625 -12.867 1 97.38 18 ALA B C 1
ATOM 2640 O O . ALA B 1 18 ? -14.789 -28.484 -13.617 1 97.38 18 ALA B O 1
ATOM 2641 N N . GLU B 1 19 ? -13.688 -26.609 -13.25 1 97.19 19 GLU B N 1
ATOM 2642 C CA . GLU B 1 19 ? -13.414 -26.453 -14.672 1 97.19 19 GLU B CA 1
ATOM 2643 C C . GLU B 1 19 ? -12.492 -27.547 -15.188 1 97.19 19 GLU B C 1
ATOM 2645 O O . GLU B 1 19 ? -12.688 -28.078 -16.281 1 97.19 19 GLU B O 1
ATOM 2650 N N . LEU B 1 20 ? -11.469 -27.875 -14.445 1 97.81 20 LEU B N 1
ATOM 2651 C CA . LEU B 1 20 ? -10.57 -28.969 -14.805 1 97.81 20 LEU B CA 1
ATOM 2652 C C . LEU B 1 20 ? -11.344 -30.266 -15.008 1 97.81 20 LEU B C 1
ATOM 2654 O O . LEU B 1 20 ? -11.078 -31 -15.961 1 97.81 20 LEU B O 1
ATOM 2658 N N . ALA B 1 21 ? -12.281 -30.453 -14.195 1 97.31 21 ALA B N 1
ATOM 2659 C CA . ALA B 1 21 ? -13.047 -31.688 -14.219 1 97.31 21 ALA B CA 1
ATOM 2660 C C . ALA B 1 21 ? -13.938 -31.766 -15.453 1 97.31 21 ALA B C 1
ATOM 2662 O O . ALA B 1 21 ? -14.336 -32.875 -15.875 1 97.31 21 ALA B O 1
ATOM 2663 N N . VAL B 1 22 ? -14.234 -30.656 -16 1 97.31 22 VAL B N 1
ATOM 2664 C CA . VAL B 1 22 ? -15.016 -30.625 -17.234 1 97.31 22 VAL B CA 1
ATOM 2665 C C . VAL B 1 22 ? -14.172 -31.156 -18.391 1 97.31 22 VAL B C 1
ATOM 2667 O O . VAL B 1 22 ? -14.68 -31.859 -19.266 1 97.31 22 VAL B O 1
ATOM 2670 N N . HIS B 1 23 ? -12.938 -30.891 -18.37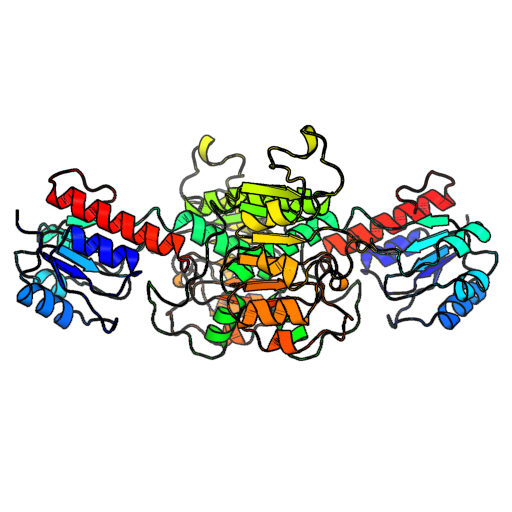5 1 97.75 23 HIS B N 1
ATOM 2671 C CA . HIS B 1 23 ? -12.094 -31.172 -19.531 1 97.75 23 HIS B CA 1
ATOM 2672 C C . HIS B 1 23 ? -11.273 -32.438 -19.328 1 97.75 23 HIS B C 1
ATOM 2674 O O . HIS B 1 23 ? -10.812 -33.062 -20.297 1 97.75 23 HIS B O 1
ATOM 2680 N N . PHE B 1 24 ? -11.164 -32.844 -18.031 1 98.56 24 PHE B N 1
ATOM 2681 C CA . PHE B 1 24 ? -10.227 -33.938 -17.734 1 98.56 24 PHE B CA 1
ATOM 2682 C C . PHE B 1 24 ? -10.836 -34.938 -16.766 1 98.56 24 PHE B C 1
ATOM 2684 O O . PHE B 1 24 ? -11.734 -34.594 -16 1 98.56 24 PHE B O 1
ATOM 2691 N N . ASP B 1 25 ? -10.398 -36.188 -16.922 1 98.56 25 ASP B N 1
ATOM 2692 C CA . ASP B 1 25 ? -10.562 -37.156 -15.836 1 98.56 25 ASP B CA 1
ATOM 2693 C C . ASP B 1 25 ? -9.531 -36.906 -14.727 1 98.56 25 ASP B C 1
ATOM 2695 O O . ASP B 1 25 ? -8.383 -37.344 -14.836 1 98.56 25 ASP B O 1
ATOM 2699 N N . LEU B 1 26 ? -9.984 -36.344 -13.695 1 97.88 26 LEU B N 1
ATOM 2700 C CA . LEU B 1 26 ? -9.094 -35.719 -12.727 1 97.88 26 LEU B CA 1
ATOM 2701 C C . LEU B 1 26 ? -8.859 -36.625 -11.531 1 97.88 26 LEU B C 1
ATOM 2703 O O . LEU B 1 26 ? -9.812 -37.125 -10.914 1 97.88 26 LEU B O 1
ATOM 2707 N N . LEU B 1 27 ? -7.633 -36.938 -11.281 1 98.38 27 LEU B N 1
ATOM 2708 C CA . LEU B 1 27 ? -7.227 -37.438 -9.969 1 98.38 27 LEU B CA 1
ATOM 2709 C C . LEU B 1 27 ? -6.621 -36.312 -9.117 1 98.38 27 LEU B C 1
ATOM 2711 O O . LEU B 1 27 ? -5.477 -35.906 -9.344 1 98.38 27 LEU B O 1
ATOM 2715 N N . GLY B 1 28 ? -7.406 -35.938 -8.148 1 97.56 28 GLY B N 1
ATOM 2716 C CA . GLY B 1 28 ? -7.012 -34.781 -7.336 1 97.56 28 GLY B CA 1
ATOM 2717 C C . GLY B 1 28 ? -6.324 -35.188 -6.043 1 97.56 28 GLY B C 1
ATOM 2718 O O . GLY B 1 28 ? -5.93 -36.344 -5.871 1 97.56 28 GLY B O 1
ATOM 2719 N N . ASN B 1 29 ? -6.066 -34.188 -5.262 1 97.44 29 ASN B N 1
ATOM 2720 C CA . ASN B 1 29 ? -5.457 -34.281 -3.938 1 97.44 29 ASN B CA 1
ATOM 2721 C C . ASN B 1 29 ? -6.309 -33.594 -2.875 1 97.44 29 ASN B C 1
ATOM 2723 O O . ASN B 1 29 ? -5.957 -32.531 -2.387 1 97.44 29 ASN B O 1
ATOM 2727 N N . PRO B 1 30 ? -7.387 -34.25 -2.445 1 95.62 30 PRO B N 1
ATOM 2728 C CA . PRO B 1 30 ? -8.367 -33.594 -1.571 1 95.62 30 PRO B CA 1
ATOM 2729 C C . PRO B 1 30 ? -7.766 -33.156 -0.239 1 95.62 30 PRO B C 1
ATOM 2731 O O . PRO B 1 30 ? -8.242 -32.188 0.368 1 95.62 30 PRO B O 1
ATOM 2734 N N . GLU B 1 31 ? -6.688 -33.75 0.215 1 95.5 31 GLU B N 1
ATOM 2735 C CA . GLU B 1 31 ? -6.059 -33.406 1.484 1 95.5 31 GLU B CA 1
ATOM 2736 C C . GLU B 1 31 ? -5.074 -32.25 1.314 1 95.5 31 GLU B C 1
ATOM 2738 O O . GLU B 1 31 ? -4.59 -31.703 2.301 1 95.5 31 GLU B O 1
ATOM 2743 N N . ASP B 1 32 ? -4.754 -31.906 0.156 1 96.06 32 ASP B N 1
ATOM 2744 C CA . ASP B 1 32 ? -3.857 -30.828 -0.241 1 96.06 32 ASP B CA 1
ATOM 2745 C C . ASP B 1 32 ? -2.498 -30.953 0.442 1 96.06 32 ASP B C 1
ATOM 2747 O O . ASP B 1 32 ? -1.88 -29.953 0.813 1 96.06 32 ASP B O 1
ATOM 2751 N N . ARG B 1 33 ? -2.086 -32.156 0.685 1 94.44 33 ARG B N 1
ATOM 2752 C CA . ARG B 1 33 ? -0.742 -32.344 1.212 1 94.44 33 ARG B CA 1
ATOM 2753 C C . ARG B 1 33 ? 0.305 -32.219 0.112 1 94.44 33 ARG B C 1
ATOM 2755 O O . ARG B 1 33 ? 0.015 -32.469 -1.062 1 94.44 33 ARG B O 1
ATOM 2762 N N . VAL B 1 34 ? 1.413 -31.812 0.521 1 94.19 34 VAL B N 1
ATOM 2763 C CA . VAL B 1 34 ? 2.518 -31.828 -0.432 1 94.19 34 VAL B CA 1
ATOM 2764 C C . VAL B 1 34 ? 2.9 -33.281 -0.755 1 94.19 34 VAL B C 1
ATOM 2766 O O . VAL B 1 34 ? 3.23 -34.062 0.143 1 94.19 34 VAL B O 1
ATOM 2769 N N . LEU B 1 35 ? 2.854 -33.656 -2.029 1 96.19 35 LEU B N 1
ATOM 2770 C CA . LEU B 1 35 ? 3.129 -35.031 -2.451 1 96.19 35 LEU B CA 1
ATOM 2771 C C . LEU B 1 35 ? 4.621 -35.219 -2.691 1 96.19 35 LEU B C 1
ATOM 2773 O O . LEU B 1 35 ? 5.277 -34.375 -3.301 1 96.19 35 LEU B O 1
ATOM 2777 N N . GLU B 1 36 ? 5.059 -36.281 -2.168 1 96.06 36 GLU B N 1
ATOM 2778 C CA . GLU B 1 36 ? 6.422 -36.688 -2.506 1 96.06 36 GLU B CA 1
ATOM 2779 C C . GLU B 1 36 ? 6.52 -37.125 -3.963 1 96.06 36 GLU B C 1
ATOM 2781 O O . GLU B 1 36 ? 5.527 -37.562 -4.555 1 96.06 36 GLU B O 1
ATOM 2786 N N . ALA B 1 37 ? 7.742 -37.094 -4.434 1 97 37 ALA B N 1
ATOM 2787 C CA . ALA B 1 37 ? 7.984 -37.438 -5.828 1 97 37 ALA B CA 1
ATOM 2788 C C . ALA B 1 37 ? 7.48 -38.875 -6.117 1 97 37 ALA B C 1
ATOM 2790 O O . ALA B 1 37 ? 6.84 -39.094 -7.145 1 97 37 ALA B O 1
ATOM 2791 N N . SER B 1 38 ? 7.773 -39.781 -5.203 1 97.31 38 SER B N 1
ATOM 2792 C CA . SER B 1 38 ? 7.371 -41.188 -5.395 1 97.31 38 SER B CA 1
ATOM 2793 C C . SER B 1 38 ? 5.852 -41.312 -5.43 1 97.31 38 SER B C 1
ATOM 2795 O O . SER B 1 38 ? 5.316 -42.156 -6.16 1 97.31 38 SER B O 1
ATOM 2797 N N . GLU B 1 39 ? 5.207 -40.5 -4.66 1 98.06 39 GLU B N 1
ATOM 2798 C CA . GLU B 1 39 ? 3.746 -40.5 -4.641 1 98.06 39 GLU B CA 1
ATOM 2799 C C . GLU B 1 39 ? 3.168 -39.969 -5.949 1 98.06 39 GLU B C 1
ATOM 2801 O O . GLU B 1 39 ? 2.154 -40.469 -6.434 1 98.06 39 GLU B O 1
ATOM 2806 N N . ILE B 1 40 ? 3.742 -38.938 -6.48 1 98.56 40 ILE B N 1
ATOM 2807 C CA . ILE B 1 40 ? 3.307 -38.375 -7.754 1 98.56 40 ILE B CA 1
ATOM 2808 C C . ILE B 1 40 ? 3.422 -39.438 -8.852 1 98.56 40 ILE B C 1
ATOM 2810 O O . ILE B 1 40 ? 2.492 -39.625 -9.641 1 98.56 40 ILE B O 1
ATOM 2814 N N . VAL B 1 41 ? 4.531 -40.156 -8.852 1 98.69 41 VAL B N 1
ATOM 2815 C CA . VAL B 1 41 ? 4.773 -41.219 -9.836 1 98.69 41 VAL B CA 1
ATOM 2816 C C . VAL B 1 41 ? 3.74 -42.344 -9.672 1 98.69 41 VAL B C 1
ATOM 2818 O O . VAL B 1 41 ? 3.152 -42.781 -10.656 1 98.69 41 VAL B O 1
ATOM 2821 N N . ALA B 1 42 ? 3.555 -42.719 -8.414 1 98.69 42 ALA B N 1
ATOM 2822 C CA . ALA B 1 42 ? 2.59 -43.781 -8.133 1 98.69 42 ALA B CA 1
ATOM 2823 C C . ALA B 1 42 ? 1.192 -43.375 -8.609 1 98.69 42 ALA B C 1
ATOM 2825 O O . ALA B 1 42 ? 0.48 -44.219 -9.203 1 98.69 42 ALA B O 1
ATOM 2826 N N . ARG B 1 43 ? 0.816 -42.188 -8.367 1 98.62 43 ARG B N 1
ATOM 2827 C CA . ARG B 1 43 ? -0.491 -41.688 -8.789 1 98.62 43 ARG B CA 1
ATOM 2828 C C . ARG B 1 43 ? -0.599 -41.625 -10.305 1 98.62 43 ARG B C 1
ATOM 2830 O O . ARG B 1 43 ? -1.65 -41.938 -10.867 1 98.62 43 ARG B O 1
ATOM 2837 N N . ALA B 1 44 ? 0.414 -41.188 -10.914 1 98.75 44 ALA B N 1
ATOM 2838 C CA . ALA B 1 44 ? 0.429 -41.125 -12.375 1 98.75 44 ALA B CA 1
ATOM 2839 C C . ALA B 1 44 ? 0.231 -42.531 -12.977 1 98.75 44 ALA B C 1
ATOM 2841 O O . ALA B 1 44 ? -0.525 -42.688 -13.938 1 98.75 44 ALA B O 1
ATOM 2842 N N . HIS B 1 45 ? 0.924 -43.531 -12.406 1 98.75 45 HIS B N 1
ATOM 2843 C CA . HIS B 1 45 ? 0.762 -44.906 -12.883 1 98.75 45 HIS B CA 1
ATOM 2844 C C . HIS B 1 45 ? -0.652 -45.406 -12.625 1 98.75 45 HIS B C 1
ATOM 2846 O O . HIS B 1 45 ? -1.289 -45.969 -13.516 1 98.75 45 HIS B O 1
ATOM 2852 N N . ALA B 1 46 ? -1.078 -45.188 -11.406 1 98.5 46 ALA B N 1
ATOM 2853 C CA . ALA B 1 46 ? -2.383 -45.719 -11 1 98.5 46 ALA B CA 1
ATOM 2854 C C . ALA B 1 46 ? -3.496 -45.125 -11.875 1 98.5 46 ALA B C 1
ATOM 2856 O O . ALA B 1 46 ? -4.457 -45.844 -12.203 1 98.5 46 ALA B O 1
ATOM 2857 N N . HIS B 1 47 ? -3.357 -43.875 -12.266 1 98.44 47 HIS B N 1
ATOM 2858 C CA . HIS B 1 47 ? -4.395 -43.188 -13.016 1 98.44 47 HIS B CA 1
ATOM 2859 C C . HIS B 1 47 ? -4.137 -43.25 -14.516 1 98.44 47 HIS B C 1
ATOM 2861 O O . HIS B 1 47 ? -4.875 -42.656 -15.312 1 98.44 47 HIS B O 1
ATOM 2867 N N . GLN B 1 48 ? -3.031 -43.938 -14.859 1 98.31 48 GLN B N 1
ATOM 2868 C CA . GLN B 1 48 ? -2.604 -43.938 -16.25 1 98.31 48 GLN B CA 1
ATOM 2869 C C . GLN B 1 48 ? -2.639 -42.5 -16.828 1 98.31 48 GLN B C 1
ATOM 2871 O O . GLN B 1 48 ? -3.217 -42.281 -17.891 1 98.31 48 GLN B O 1
ATOM 2876 N N . ALA B 1 49 ? -2.08 -41.594 -16.109 1 98.62 49 ALA B N 1
ATOM 2877 C CA . ALA B 1 49 ? -2.18 -40.156 -16.391 1 98.62 49 ALA B CA 1
ATOM 2878 C C . ALA B 1 49 ? -1.541 -39.844 -17.734 1 98.62 49 ALA B C 1
ATOM 2880 O O . ALA B 1 49 ? -0.504 -40.406 -18.094 1 98.62 49 ALA B O 1
ATOM 2881 N N . GLU B 1 50 ? -2.131 -38.938 -18.422 1 98.75 50 GLU B N 1
ATOM 2882 C CA . GLU B 1 50 ? -1.582 -38.406 -19.656 1 98.75 50 GLU B CA 1
ATOM 2883 C C . GLU B 1 50 ? -0.988 -37 -19.438 1 98.75 50 GLU B C 1
ATOM 2885 O O . GLU B 1 50 ? -0.214 -36.531 -20.266 1 98.75 50 GLU B O 1
ATOM 2890 N N . ALA B 1 51 ? -1.387 -36.406 -18.297 1 98.88 51 ALA B N 1
ATOM 2891 C CA . ALA B 1 51 ? -0.92 -35.062 -17.938 1 98.88 51 ALA B CA 1
ATOM 2892 C C . ALA B 1 51 ? -0.751 -34.938 -16.438 1 98.88 51 ALA B C 1
ATOM 2894 O O . ALA B 1 51 ? -1.426 -35.625 -15.664 1 98.88 51 ALA B O 1
ATOM 2895 N N . LEU B 1 52 ? 0.143 -34.062 -16.062 1 98.88 52 LEU B N 1
ATOM 2896 C CA . LEU B 1 52 ? 0.303 -33.656 -14.688 1 98.88 52 LEU B CA 1
ATOM 2897 C C . LEU B 1 52 ? 0.124 -32.125 -14.562 1 98.88 52 LEU B C 1
ATOM 2899 O O . LEU B 1 52 ? 0.589 -31.375 -15.422 1 98.88 52 LEU B O 1
ATOM 2903 N N . LEU B 1 53 ? -0.611 -31.703 -13.625 1 98.75 53 LEU B N 1
ATOM 2904 C CA . LEU B 1 53 ? -0.624 -30.328 -13.156 1 98.75 53 LEU B CA 1
ATOM 2905 C C . LEU B 1 53 ? -0.022 -30.219 -11.758 1 98.75 53 LEU B C 1
ATOM 2907 O O . LEU B 1 53 ? -0.627 -30.672 -10.781 1 98.75 53 LEU B O 1
ATOM 2911 N N . VAL B 1 54 ? 1.156 -29.672 -11.711 1 98.31 54 VAL B N 1
ATOM 2912 C CA . VAL B 1 54 ? 1.904 -29.609 -10.461 1 98.31 54 VAL B CA 1
ATOM 2913 C C . VAL B 1 54 ? 2.035 -28.156 -10.016 1 98.31 54 VAL B C 1
ATOM 2915 O O . VAL B 1 54 ? 1.654 -27.234 -10.742 1 98.31 54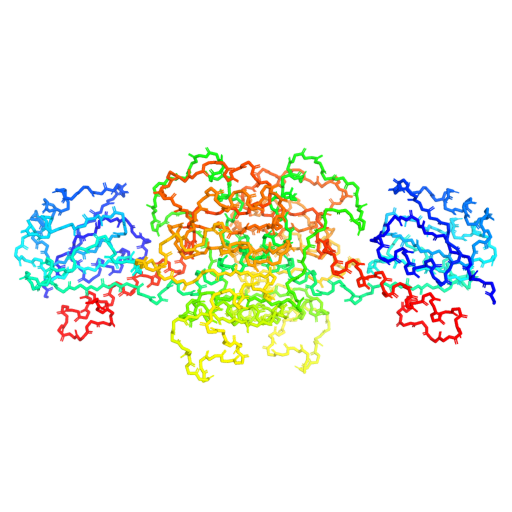 VAL B O 1
ATOM 2918 N N . THR B 1 55 ? 2.471 -27.938 -8.789 1 96.06 55 THR B N 1
ATOM 2919 C CA . THR B 1 55 ? 2.75 -26.609 -8.266 1 96.06 55 THR B CA 1
ATOM 2920 C C . THR B 1 55 ? 4.223 -26.469 -7.887 1 96.06 55 THR B C 1
ATOM 2922 O O . THR B 1 55 ? 5.016 -27.391 -8.125 1 96.06 55 THR B O 1
ATOM 2925 N N . LEU B 1 56 ? 4.543 -25.312 -7.344 1 90.88 56 LEU B N 1
ATOM 2926 C CA . LEU B 1 56 ? 5.926 -25 -6.992 1 90.88 56 LEU B CA 1
ATOM 2927 C C . LEU B 1 56 ? 6.383 -25.844 -5.805 1 90.88 56 LEU B C 1
ATOM 2929 O O . LEU B 1 56 ? 7.578 -25.922 -5.523 1 90.88 56 LEU B O 1
ATOM 2933 N N . THR B 1 57 ? 5.457 -26.5 -5.16 1 91.81 57 THR B N 1
ATOM 2934 C CA . THR B 1 57 ? 5.809 -27.266 -3.973 1 91.81 57 THR B CA 1
ATOM 2935 C C . THR B 1 57 ? 6.367 -28.625 -4.359 1 91.81 57 THR B C 1
ATOM 2937 O O . THR B 1 57 ? 6.988 -29.312 -3.535 1 91.81 57 THR B O 1
ATOM 2940 N N . GLU B 1 58 ? 6.145 -29.062 -5.582 1 93.69 58 GLU B N 1
ATOM 2941 C CA . GLU B 1 58 ? 6.609 -30.375 -6.043 1 93.69 58 GLU B CA 1
ATOM 2942 C C . GLU B 1 58 ? 7.871 -30.234 -6.895 1 93.69 58 GLU B C 1
ATOM 2944 O O . GLU B 1 58 ? 7.883 -29.516 -7.887 1 93.69 58 GLU B O 1
ATOM 2949 N N . ARG B 1 59 ? 8.812 -30.953 -6.5 1 93.19 59 ARG B N 1
ATOM 2950 C CA . ARG B 1 59 ? 10.055 -31 -7.27 1 93.19 59 ARG B CA 1
ATOM 2951 C C . ARG B 1 59 ? 10.117 -32.25 -8.141 1 93.19 59 ARG B C 1
ATOM 2953 O O . ARG B 1 59 ? 10.086 -33.375 -7.625 1 93.19 59 ARG B O 1
ATOM 2960 N N . LEU B 1 60 ? 10.172 -32.094 -9.422 1 97.62 60 LEU B N 1
ATOM 2961 C CA . LEU B 1 60 ? 10.273 -33.219 -10.367 1 97.62 60 LEU B CA 1
ATOM 2962 C C . LEU B 1 60 ? 11.664 -33.25 -11 1 97.62 60 LEU B C 1
ATOM 2964 O O . LEU B 1 60 ? 11.875 -32.688 -12.078 1 97.62 60 LEU B O 1
ATOM 2968 N N . GLU B 1 61 ? 12.484 -33.969 -10.32 1 97.38 61 GLU B N 1
ATOM 2969 C CA . GLU B 1 61 ? 13.844 -34.156 -10.82 1 97.38 61 GLU B CA 1
ATOM 2970 C C . GLU B 1 61 ? 13.875 -35.219 -11.922 1 97.38 61 GLU B C 1
ATOM 2972 O O . GLU B 1 61 ? 12.844 -35.812 -12.25 1 97.38 61 GLU B O 1
ATOM 2977 N N . ALA B 1 62 ? 15.078 -35.438 -12.414 1 97.94 62 ALA B N 1
ATOM 2978 C CA . ALA B 1 62 ? 15.25 -36.344 -13.531 1 97.94 62 ALA B CA 1
ATOM 2979 C C . ALA B 1 62 ? 14.734 -37.75 -13.172 1 97.94 62 ALA B C 1
ATOM 2981 O O . ALA B 1 62 ? 14.031 -38.375 -13.961 1 97.94 62 ALA B O 1
ATOM 2982 N N . THR B 1 63 ? 15.078 -38.188 -11.992 1 98.06 63 THR B N 1
ATOM 2983 C CA . THR B 1 63 ? 14.688 -39.5 -11.547 1 98.06 63 THR B CA 1
ATOM 2984 C C . THR B 1 63 ? 13.164 -39.625 -11.5 1 98.06 63 THR B C 1
ATOM 2986 O O . THR B 1 63 ? 12.609 -40.688 -11.867 1 98.06 63 THR B O 1
ATOM 2989 N N . THR B 1 64 ? 12.516 -38.594 -11.039 1 98.38 64 THR B N 1
ATOM 2990 C CA . THR B 1 64 ? 11.062 -38.562 -10.953 1 98.38 64 THR B CA 1
ATOM 2991 C C . THR B 1 64 ? 10.438 -38.594 -12.344 1 98.38 64 THR B C 1
ATOM 2993 O O . THR B 1 64 ? 9.523 -39.375 -12.609 1 98.38 64 THR B O 1
ATOM 2996 N N . ILE B 1 65 ? 10.867 -37.781 -13.258 1 98.56 65 ILE B N 1
ATOM 2997 C CA . ILE B 1 65 ? 10.336 -37.656 -14.609 1 98.56 65 ILE B CA 1
ATOM 2998 C C . ILE B 1 65 ? 10.531 -38.969 -15.359 1 98.56 65 ILE B C 1
ATOM 3000 O O . ILE B 1 65 ? 9.625 -39.438 -16.047 1 98.56 65 ILE B O 1
ATOM 3004 N N . ASP B 1 66 ? 11.703 -39.594 -15.117 1 98 66 ASP B N 1
ATOM 3005 C CA . ASP B 1 66 ? 12.023 -40.844 -15.781 1 98 66 ASP B CA 1
ATOM 3006 C C . ASP B 1 66 ? 11.109 -41.969 -15.305 1 98 66 ASP B C 1
ATOM 3008 O O . ASP B 1 66 ? 10.844 -42.906 -16.047 1 98 66 ASP B O 1
ATOM 3012 N N . ALA B 1 67 ? 10.68 -41.812 -14.109 1 98.44 67 ALA B N 1
ATOM 3013 C CA . ALA B 1 67 ? 9.883 -42.875 -13.5 1 98.44 67 ALA B CA 1
ATOM 3014 C C . ALA B 1 67 ? 8.414 -42.719 -13.875 1 98.44 67 ALA B C 1
ATOM 3016 O O . ALA B 1 67 ? 7.605 -43.625 -13.602 1 98.44 67 ALA B O 1
ATOM 3017 N N . LEU B 1 68 ? 8.008 -41.656 -14.531 1 98.62 68 LEU B N 1
ATOM 3018 C CA . LEU B 1 68 ? 6.617 -41.438 -14.93 1 98.62 68 LEU B CA 1
ATOM 3019 C C . LEU B 1 68 ? 6.211 -42.469 -16 1 98.62 68 LEU B C 1
ATOM 3021 O O . LEU B 1 68 ? 7.047 -42.906 -16.781 1 98.62 68 LEU B O 1
ATOM 3025 N N . PRO B 1 69 ? 4.945 -42.906 -16.016 1 98.5 69 PRO B N 1
ATOM 3026 C CA . PRO B 1 69 ? 4.516 -43.781 -17.094 1 98.5 69 PRO B CA 1
ATOM 3027 C C . PRO B 1 69 ? 4.621 -43.125 -18.469 1 98.5 69 PRO B C 1
ATOM 3029 O O . PRO B 1 69 ? 4.586 -41.906 -18.578 1 98.5 69 PRO B O 1
ATOM 3032 N N . ALA B 1 70 ? 4.688 -43.906 -19.5 1 97.94 70 ALA B N 1
ATOM 3033 C CA . ALA B 1 70 ? 4.855 -43.438 -20.875 1 97.94 70 ALA B CA 1
ATOM 3034 C C . ALA B 1 70 ? 3.637 -42.625 -21.328 1 97.94 70 ALA B C 1
ATOM 3036 O O . ALA B 1 70 ? 3.715 -41.875 -22.297 1 97.94 70 ALA B O 1
ATOM 3037 N N . SER B 1 71 ? 2.57 -42.844 -20.578 1 98.38 71 SER B N 1
ATOM 3038 C CA . SER B 1 71 ? 1.33 -42.156 -20.969 1 98.38 71 SER B CA 1
ATOM 3039 C C . SER B 1 71 ? 1.401 -40.656 -20.703 1 98.38 71 SER B C 1
ATOM 3041 O O . SER B 1 71 ? 0.622 -39.906 -21.281 1 98.38 71 SER B O 1
ATOM 3043 N N . VAL B 1 72 ? 2.254 -40.219 -19.828 1 98.75 72 VAL B N 1
ATOM 3044 C CA . VAL B 1 72 ? 2.365 -38.781 -19.531 1 98.75 72 VAL B CA 1
ATOM 3045 C C . VAL B 1 72 ? 3.018 -38.062 -20.703 1 98.75 72 VAL B C 1
ATOM 3047 O O . VAL B 1 72 ? 4.152 -38.375 -21.078 1 98.75 72 VAL B O 1
ATOM 3050 N N . ARG B 1 73 ? 2.322 -37.125 -21.188 1 98.62 73 ARG B N 1
ATOM 3051 C CA . ARG B 1 73 ? 2.807 -36.438 -22.391 1 98.62 73 ARG B CA 1
ATOM 3052 C C . ARG B 1 73 ? 3.006 -34.938 -22.125 1 98.62 73 ARG B C 1
ATOM 3054 O O . ARG B 1 73 ? 3.674 -34.25 -22.906 1 98.62 73 ARG B O 1
ATOM 3061 N N . ILE B 1 74 ? 2.438 -34.375 -21.031 1 98.81 74 ILE B N 1
ATOM 3062 C CA . ILE B 1 74 ? 2.605 -32.969 -20.719 1 98.81 74 ILE B CA 1
ATOM 3063 C C . ILE B 1 74 ? 2.602 -32.781 -19.203 1 98.81 74 ILE B C 1
ATOM 3065 O O . ILE B 1 74 ? 1.841 -33.438 -18.484 1 98.81 74 ILE B O 1
ATOM 3069 N N . ILE B 1 75 ? 3.475 -31.938 -18.719 1 98.81 75 ILE B N 1
ATOM 3070 C CA . ILE B 1 75 ? 3.5 -31.438 -17.344 1 98.81 75 ILE B CA 1
ATOM 3071 C C . ILE B 1 75 ? 3.312 -29.922 -17.359 1 98.81 75 ILE B C 1
ATOM 3073 O O . ILE B 1 75 ? 4.082 -29.188 -17.984 1 98.81 75 ILE B O 1
ATOM 3077 N N . CYS B 1 76 ? 2.25 -29.484 -16.75 1 98.56 76 CYS B N 1
ATOM 3078 C CA . CYS B 1 76 ? 1.988 -28.062 -16.562 1 98.56 76 CYS B CA 1
ATOM 3079 C C . CYS B 1 76 ? 2.207 -27.656 -15.109 1 98.56 76 CYS B C 1
ATOM 3081 O O . CYS B 1 76 ? 1.76 -28.344 -14.195 1 98.56 76 CYS B O 1
ATOM 3083 N N . THR B 1 77 ? 2.961 -26.625 -14.938 1 97.94 77 THR B N 1
ATOM 3084 C CA . THR B 1 77 ? 3.166 -26.172 -13.57 1 97.94 77 THR B CA 1
ATOM 3085 C C . THR B 1 77 ? 2.381 -24.891 -13.305 1 97.94 77 THR B C 1
ATOM 3087 O O . THR B 1 77 ? 2.352 -23.984 -14.141 1 97.94 77 THR B O 1
ATOM 3090 N N . TYR B 1 78 ? 1.692 -24.891 -12.141 1 96.62 78 TYR B N 1
ATOM 3091 C CA . TYR B 1 78 ? 0.95 -23.766 -11.602 1 96.62 78 TYR B CA 1
ATOM 3092 C C . TYR B 1 78 ? 1.889 -22.766 -10.938 1 96.62 78 TYR B C 1
ATOM 3094 O O . TYR B 1 78 ? 1.849 -22.578 -9.719 1 96.62 78 TYR B O 1
ATOM 3102 N N . SER B 1 79 ? 2.846 -22.141 -11.766 1 92.5 79 SER B N 1
ATOM 3103 C CA . SER B 1 79 ? 3.85 -21.203 -11.273 1 92.5 79 SER B CA 1
ATOM 3104 C C . SER B 1 79 ? 4.523 -20.453 -12.422 1 92.5 79 SER B C 1
ATOM 3106 O O . SER B 1 79 ? 4.383 -20.844 -13.586 1 92.5 79 SER B O 1
ATOM 3108 N N . VAL B 1 80 ? 5.148 -19.375 -12.07 1 86.94 80 VAL B N 1
ATOM 3109 C CA . VAL B 1 80 ? 6.02 -18.688 -13.016 1 86.94 80 VAL B CA 1
ATOM 3110 C C . VAL B 1 80 ? 7.406 -19.312 -13 1 86.94 80 VAL B C 1
ATOM 3112 O O . VAL B 1 80 ? 8.016 -19.531 -14.055 1 86.94 80 VAL B O 1
ATOM 3115 N N . GLY B 1 81 ? 7.84 -19.547 -11.82 1 84.56 81 GLY B N 1
ATOM 3116 C CA . GLY B 1 81 ? 9.109 -20.25 -11.695 1 84.56 81 GLY B CA 1
ATOM 3117 C C . GLY B 1 81 ? 9.039 -21.688 -12.172 1 84.56 81 GLY B C 1
ATOM 3118 O O . GLY B 1 81 ? 8.023 -22.375 -11.969 1 84.56 81 GLY B O 1
ATOM 3119 N N . THR B 1 82 ? 10.164 -22.172 -12.789 1 90.81 82 THR B N 1
ATOM 3120 C CA . THR B 1 82 ? 10.172 -23.531 -13.328 1 90.81 82 THR B CA 1
ATOM 3121 C C . THR B 1 82 ? 11.367 -24.312 -12.789 1 90.81 82 THR B C 1
ATOM 3123 O O . THR B 1 82 ? 11.641 -25.438 -13.25 1 90.81 82 THR B O 1
ATOM 3126 N N . ASN B 1 83 ? 11.984 -23.703 -11.781 1 85.25 83 ASN B N 1
ATOM 3127 C CA . ASN B 1 83 ? 13.227 -24.281 -11.266 1 85.25 83 ASN B CA 1
ATOM 3128 C C . ASN B 1 83 ? 12.984 -25.625 -10.594 1 85.25 83 ASN B C 1
ATOM 3130 O O . ASN B 1 83 ? 13.922 -26.406 -10.414 1 85.25 83 ASN B O 1
ATOM 3134 N N . HIS B 1 84 ? 11.797 -25.953 -10.281 1 91.81 84 HIS B N 1
ATOM 3135 C CA . HIS B 1 84 ? 11.477 -27.188 -9.594 1 91.81 84 HIS B CA 1
ATOM 3136 C C . HIS B 1 84 ? 11.25 -28.328 -10.578 1 91.81 84 HIS B C 1
ATOM 3138 O O . HIS B 1 84 ? 11.016 -29.469 -10.18 1 91.81 84 HIS B O 1
ATOM 3144 N N . LEU B 1 85 ? 11.383 -28.078 -11.883 1 96.56 85 LEU B N 1
ATOM 3145 C CA . LEU B 1 85 ? 11.234 -29.062 -12.938 1 96.56 85 LEU B CA 1
ATOM 3146 C C . LEU B 1 85 ? 12.57 -29.312 -13.641 1 96.56 85 LEU B C 1
ATOM 3148 O O . LEU B 1 85 ? 13.273 -28.359 -13.984 1 96.56 85 LEU B O 1
ATOM 3152 N N . ASP B 1 86 ? 12.93 -30.531 -13.844 1 97.69 86 ASP B N 1
ATOM 3153 C CA . ASP B 1 86 ? 14.086 -30.844 -14.68 1 97.69 86 ASP B CA 1
ATOM 3154 C C . ASP B 1 86 ? 13.727 -30.766 -16.156 1 97.69 86 ASP B C 1
ATOM 3156 O O . ASP B 1 86 ? 13.25 -31.734 -16.734 1 97.69 86 ASP B O 1
ATOM 3160 N N . LEU B 1 87 ? 14.039 -29.703 -16.75 1 96.81 87 LEU B N 1
ATOM 3161 C CA . LEU B 1 87 ? 13.641 -29.422 -18.125 1 96.81 87 LEU B CA 1
ATOM 3162 C C . LEU B 1 87 ? 14.312 -30.391 -19.094 1 96.81 87 LEU B C 1
ATOM 3164 O O . LEU B 1 87 ? 13.703 -30.812 -20.078 1 96.81 87 LEU B O 1
ATOM 3168 N N . GLN B 1 88 ? 15.508 -30.734 -18.828 1 96.88 88 GLN B N 1
ATOM 3169 C CA . GLN B 1 88 ? 16.266 -31.625 -19.703 1 96.88 88 GLN B CA 1
ATOM 3170 C C . GLN B 1 88 ? 15.672 -33.031 -19.688 1 96.88 88 GLN B C 1
ATOM 3172 O O . GLN B 1 88 ? 15.562 -33.688 -20.719 1 96.88 88 GLN B O 1
ATOM 3177 N N . ALA B 1 89 ? 15.375 -33.5 -18.547 1 98.12 89 ALA B N 1
ATOM 3178 C CA . ALA B 1 89 ? 14.766 -34.812 -18.422 1 98.12 89 ALA B CA 1
ATOM 3179 C C . ALA B 1 89 ? 13.445 -34.906 -19.188 1 98.12 89 ALA B C 1
ATOM 3181 O O . ALA B 1 89 ? 13.156 -35.906 -19.844 1 98.12 89 ALA B O 1
ATOM 3182 N N . ALA B 1 90 ? 12.602 -33.875 -19.078 1 98.31 90 ALA B N 1
ATOM 3183 C CA . ALA B 1 90 ? 11.32 -33.812 -19.797 1 98.31 90 ALA B CA 1
ATOM 3184 C C . ALA B 1 90 ? 11.539 -33.844 -21.297 1 98.31 90 ALA B C 1
ATOM 3186 O O . ALA B 1 90 ? 10.844 -34.562 -22.031 1 98.31 90 ALA B O 1
ATOM 3187 N N . ARG B 1 91 ? 12.477 -33.094 -21.719 1 97.12 91 ARG B N 1
ATOM 3188 C CA . ARG B 1 91 ? 12.797 -33.031 -23.141 1 97.12 91 ARG B CA 1
ATOM 3189 C C . ARG B 1 91 ? 13.25 -34.406 -23.656 1 97.12 91 ARG B C 1
ATOM 3191 O O . ARG B 1 91 ? 12.82 -34.812 -24.734 1 97.12 91 ARG B O 1
ATOM 3198 N N . ARG B 1 92 ? 14.109 -35.031 -22.938 1 97.5 92 ARG B N 1
ATOM 3199 C CA . ARG B 1 92 ? 14.617 -36.344 -23.328 1 97.5 92 ARG B CA 1
ATOM 3200 C C . ARG B 1 92 ? 13.477 -37.344 -23.5 1 97.5 92 ARG B C 1
ATOM 3202 O O . ARG B 1 92 ? 13.508 -38.188 -24.406 1 97.5 92 ARG B O 1
ATOM 3209 N N . ARG B 1 93 ? 12.5 -37.219 -22.75 1 97.75 93 ARG B N 1
ATOM 3210 C CA . ARG B 1 93 ? 11.375 -38.125 -22.781 1 97.75 93 ARG B CA 1
ATOM 3211 C C . ARG B 1 93 ? 10.305 -37.688 -23.766 1 97.75 93 ARG B C 1
ATOM 3213 O O . ARG B 1 93 ? 9.32 -38.375 -24 1 97.75 93 ARG B O 1
ATOM 3220 N N . GLY B 1 94 ? 10.484 -36.469 -24.25 1 97.75 94 GLY B N 1
ATOM 3221 C CA . GLY B 1 94 ? 9.5 -35.906 -25.156 1 97.75 94 GLY B CA 1
ATOM 3222 C C . GLY B 1 94 ? 8.25 -35.406 -24.469 1 97.75 94 GLY B C 1
ATOM 3223 O O . GLY B 1 94 ? 7.164 -35.406 -25.047 1 97.75 94 GLY B O 1
ATOM 3224 N N . ILE B 1 95 ? 8.32 -35.062 -23.203 1 98.62 95 ILE B N 1
ATOM 3225 C CA . ILE B 1 95 ? 7.203 -34.531 -22.438 1 98.62 95 ILE B CA 1
ATOM 3226 C C . ILE B 1 95 ? 7.145 -33.031 -22.594 1 98.62 95 ILE B C 1
ATOM 3228 O O . ILE B 1 95 ? 8.133 -32.344 -22.344 1 98.62 95 ILE B O 1
ATOM 3232 N N . ALA B 1 96 ? 5.98 -32.5 -23.047 1 98.5 96 ALA B N 1
ATOM 3233 C CA . ALA B 1 96 ? 5.785 -31.062 -23.156 1 98.5 96 ALA B CA 1
ATOM 3234 C C . ALA B 1 96 ? 5.715 -30.406 -21.781 1 98.5 96 ALA B C 1
ATOM 3236 O O . ALA B 1 96 ? 5.191 -31 -20.828 1 98.5 96 ALA B O 1
ATOM 3237 N N . LEU B 1 97 ? 6.301 -29.234 -21.656 1 98.5 97 LEU B N 1
ATOM 3238 C CA . LEU B 1 97 ? 6.25 -28.453 -20.422 1 98.5 97 LEU B CA 1
ATOM 3239 C C . LEU B 1 97 ? 5.555 -27.109 -20.656 1 98.5 97 LEU B C 1
ATOM 3241 O O . LEU B 1 97 ? 5.754 -26.469 -21.688 1 98.5 97 LEU B O 1
ATOM 3245 N N . ALA B 1 98 ? 4.676 -26.75 -19.781 1 98.06 98 ALA B N 1
ATOM 3246 C CA . ALA B 1 98 ? 3.98 -25.469 -19.844 1 98.06 98 ALA B CA 1
ATOM 3247 C C . ALA B 1 98 ? 3.869 -24.844 -18.453 1 98.06 98 ALA B C 1
ATOM 3249 O O . ALA B 1 98 ? 4.059 -25.531 -17.438 1 98.06 98 ALA B O 1
ATOM 3250 N N . TYR B 1 99 ? 3.74 -23.562 -18.406 1 96.19 99 TYR B N 1
ATOM 3251 C CA . TYR B 1 99 ? 3.674 -22.859 -17.125 1 96.19 99 TYR B CA 1
ATOM 3252 C C . TYR B 1 99 ? 2.75 -21.656 -17.219 1 96.19 99 TYR B C 1
ATOM 3254 O O . TYR B 1 99 ? 2.006 -21.516 -18.188 1 96.19 99 TYR B O 1
ATOM 3262 N N . ALA B 1 100 ? 2.582 -20.906 -16.125 1 92.75 100 ALA B N 1
ATOM 3263 C CA . ALA B 1 100 ? 1.658 -19.766 -16.047 1 92.75 100 ALA B CA 1
ATOM 3264 C C . ALA B 1 100 ? 2.41 -18.469 -15.828 1 92.75 100 ALA B C 1
ATOM 3266 O O . ALA B 1 100 ? 2.395 -17.906 -14.719 1 92.75 100 ALA B O 1
ATOM 3267 N N . PRO B 1 101 ? 2.959 -17.781 -16.859 1 87.88 101 PRO B N 1
ATOM 3268 C CA . PRO B 1 101 ? 3.861 -16.641 -16.703 1 87.88 101 PRO B CA 1
ATOM 3269 C C . PRO B 1 101 ? 3.117 -15.32 -16.578 1 87.88 101 PRO B C 1
ATOM 3271 O O . PRO B 1 101 ? 3.668 -14.336 -16.078 1 87.88 101 PRO B O 1
ATOM 3274 N N . GLN B 1 102 ? 1.923 -15.141 -16.984 1 88.88 102 GLN B N 1
ATOM 3275 C CA . GLN B 1 102 ? 1.309 -13.828 -17.172 1 88.88 102 GLN B CA 1
ATOM 3276 C C . GLN B 1 102 ? 0.436 -13.461 -15.969 1 88.88 102 GLN B C 1
ATOM 3278 O O . GLN B 1 102 ? 0.297 -12.281 -15.633 1 88.88 102 GLN B O 1
ATOM 3283 N N . ALA B 1 103 ? -0.064 -14.453 -15.359 1 90.75 103 ALA B N 1
ATOM 3284 C CA . ALA B 1 103 ? -1.154 -14.258 -14.406 1 90.75 103 ALA B CA 1
ATOM 3285 C C . ALA B 1 103 ? -0.668 -13.539 -13.156 1 90.75 103 ALA B C 1
ATOM 3287 O O . ALA B 1 103 ? -1.467 -12.961 -12.414 1 90.75 103 ALA B O 1
ATOM 3288 N N . VAL B 1 104 ? 0.668 -13.438 -12.984 1 92.69 104 VAL B N 1
ATOM 3289 C CA . VAL B 1 104 ? 1.154 -13.023 -11.672 1 92.69 104 VAL B CA 1
ATOM 3290 C C . VAL B 1 104 ? 1.582 -11.562 -11.719 1 92.69 104 VAL B C 1
ATOM 3292 O O . VAL B 1 104 ? 1.814 -10.945 -10.672 1 92.69 104 VAL B O 1
ATOM 3295 N N . THR B 1 105 ? 1.634 -10.953 -12.898 1 94.88 105 THR B N 1
ATOM 3296 C CA . THR B 1 105 ? 2.281 -9.664 -13.117 1 94.88 105 THR B CA 1
ATOM 3297 C C . THR B 1 105 ? 1.621 -8.578 -12.266 1 94.88 105 THR B C 1
ATOM 3299 O O . THR B 1 105 ? 2.279 -7.934 -11.445 1 94.88 105 THR B O 1
ATOM 3302 N N . GLU B 1 106 ? 0.341 -8.414 -12.414 1 97.19 106 GLU B N 1
ATOM 3303 C CA . GLU B 1 106 ? -0.363 -7.312 -11.766 1 97.19 106 GLU B CA 1
ATOM 3304 C C . GLU B 1 106 ? -0.383 -7.484 -10.25 1 97.19 106 GLU B C 1
ATOM 3306 O O . GLU B 1 106 ? -0.116 -6.539 -9.508 1 97.19 106 GLU B O 1
ATOM 3311 N N . ALA B 1 107 ? -0.641 -8.68 -9.812 1 97.62 107 ALA B N 1
ATOM 3312 C CA . ALA B 1 107 ? -0.729 -8.945 -8.383 1 97.62 107 ALA B CA 1
ATOM 3313 C C . ALA B 1 107 ? 0.616 -8.719 -7.699 1 97.62 107 ALA B C 1
ATOM 3315 O O . ALA B 1 107 ? 0.673 -8.18 -6.59 1 97.62 107 ALA B O 1
ATOM 3316 N N . THR B 1 108 ? 1.664 -9.148 -8.312 1 97.38 108 THR B N 1
ATOM 3317 C CA . THR B 1 108 ? 2.99 -8.953 -7.734 1 97.38 108 THR B CA 1
ATOM 3318 C C . THR B 1 108 ? 3.357 -7.473 -7.707 1 97.38 108 THR B C 1
ATOM 3320 O O . THR B 1 108 ? 3.959 -6.996 -6.742 1 97.38 108 THR B O 1
ATOM 3323 N N . ALA B 1 109 ? 2.998 -6.742 -8.75 1 98.56 109 ALA B N 1
ATOM 3324 C CA . ALA B 1 109 ? 3.244 -5.301 -8.789 1 98.56 109 ALA B CA 1
ATOM 3325 C C . ALA B 1 109 ? 2.467 -4.582 -7.688 1 98.56 109 ALA B C 1
ATOM 3327 O O . ALA B 1 109 ? 2.988 -3.668 -7.047 1 98.56 109 ALA B O 1
ATOM 3328 N N . ASP B 1 110 ? 1.2 -5.02 -7.492 1 98.81 110 ASP B N 1
ATOM 3329 C CA . ASP B 1 110 ? 0.408 -4.477 -6.391 1 98.81 110 ASP B CA 1
ATOM 3330 C C . ASP B 1 110 ? 1.114 -4.684 -5.051 1 98.81 110 ASP B C 1
ATOM 3332 O O . ASP B 1 110 ? 1.153 -3.775 -4.219 1 98.81 110 ASP B O 1
ATOM 3336 N N . THR B 1 111 ? 1.652 -5.852 -4.871 1 98.75 111 THR B N 1
ATOM 3337 C CA . THR B 1 111 ? 2.332 -6.188 -3.625 1 98.75 111 THR B CA 1
ATOM 3338 C C . THR B 1 111 ? 3.592 -5.34 -3.451 1 98.75 111 THR B C 1
ATOM 3340 O O . THR B 1 111 ? 3.891 -4.887 -2.346 1 98.75 111 THR B O 1
ATOM 3343 N N . ALA B 1 112 ? 4.305 -5.113 -4.539 1 98.88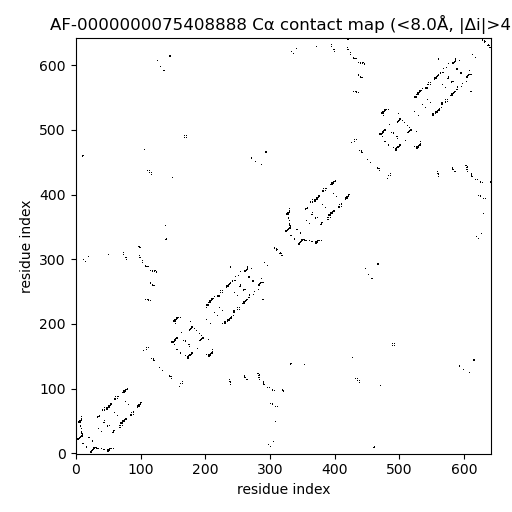 112 ALA B N 1
ATOM 3344 C CA . ALA B 1 112 ? 5.484 -4.254 -4.477 1 98.88 112 ALA B CA 1
ATOM 3345 C C . ALA B 1 112 ? 5.117 -2.85 -4.012 1 98.88 112 ALA B C 1
ATOM 3347 O O . ALA B 1 112 ? 5.809 -2.264 -3.174 1 98.88 112 ALA B O 1
ATOM 3348 N N . MET B 1 113 ? 4.023 -2.328 -4.516 1 98.94 113 MET B N 1
ATOM 3349 C CA . MET B 1 113 ? 3.578 -0.99 -4.133 1 98.94 113 MET B CA 1
ATOM 3350 C C . MET B 1 113 ? 3.102 -0.97 -2.684 1 98.94 113 MET B C 1
ATOM 3352 O O . MET B 1 113 ? 3.316 0.011 -1.969 1 98.94 113 MET B O 1
ATOM 3356 N N . LEU B 1 114 ? 2.404 -2.055 -2.271 1 98.94 114 LEU B N 1
ATOM 3357 C CA . LEU B 1 114 ? 2.035 -2.188 -0.867 1 98.94 114 LEU B CA 1
ATOM 3358 C C . LEU B 1 114 ? 3.266 -2.111 0.029 1 98.94 114 LEU B C 1
ATOM 3360 O O . LEU B 1 114 ? 3.287 -1.348 0.997 1 98.94 114 LEU B O 1
ATOM 3364 N N . LEU B 1 115 ? 4.281 -2.861 -0.337 1 98.94 115 LEU B N 1
ATOM 3365 C CA . LEU B 1 115 ? 5.52 -2.883 0.436 1 98.94 115 LEU B CA 1
ATOM 3366 C C . LEU B 1 115 ? 6.184 -1.511 0.438 1 98.94 115 LEU B C 1
ATOM 3368 O O . LEU B 1 115 ? 6.691 -1.062 1.469 1 98.94 115 LEU B O 1
ATOM 3372 N N . LEU B 1 116 ? 6.207 -0.852 -0.703 1 98.94 116 LEU B N 1
ATOM 3373 C CA . LEU B 1 116 ? 6.797 0.475 -0.833 1 98.94 116 LEU B CA 1
ATOM 3374 C C . LEU B 1 116 ? 6.125 1.466 0.11 1 98.94 116 LEU B C 1
ATOM 3376 O O . LEU B 1 116 ? 6.797 2.123 0.91 1 98.94 116 LEU B O 1
ATOM 3380 N N . LEU B 1 117 ? 4.832 1.511 0.087 1 98.88 117 LEU B N 1
ATOM 3381 C CA . LEU B 1 117 ? 4.066 2.453 0.895 1 98.88 117 LEU B CA 1
ATOM 3382 C C . LEU B 1 117 ? 4.172 2.111 2.377 1 98.88 117 LEU B C 1
ATOM 3384 O O . LEU B 1 117 ? 4.34 3 3.215 1 98.88 117 LEU B O 1
ATOM 3388 N N . ALA B 1 118 ? 4.07 0.842 2.678 1 98.88 118 ALA B N 1
ATOM 3389 C CA . ALA B 1 118 ? 4.137 0.415 4.074 1 98.88 118 ALA B CA 1
ATOM 3390 C C . ALA B 1 118 ? 5.5 0.731 4.68 1 98.88 118 ALA B C 1
ATOM 3392 O O . ALA B 1 118 ? 5.59 1.177 5.824 1 98.88 118 ALA B O 1
ATOM 3393 N N . ALA B 1 119 ? 6.523 0.492 3.889 1 98.75 119 ALA B N 1
ATOM 3394 C CA . ALA B 1 119 ? 7.879 0.741 4.375 1 98.75 119 ALA B CA 1
ATOM 3395 C C . ALA B 1 119 ? 8.125 2.232 4.586 1 98.75 119 ALA B C 1
ATOM 3397 O O . ALA B 1 119 ? 8.562 2.652 5.66 1 98.75 119 ALA B O 1
ATOM 3398 N N . CYS B 1 120 ? 7.777 3.037 3.59 1 98.25 120 CYS B N 1
ATOM 3399 C CA . CYS B 1 120 ? 8.125 4.449 3.691 1 98.25 120 CYS B CA 1
ATOM 3400 C C . CYS B 1 120 ? 7.238 5.16 4.707 1 98.25 120 CYS B C 1
ATOM 3402 O O . CYS B 1 120 ? 7.648 6.152 5.309 1 98.25 120 CYS B O 1
ATOM 3404 N N . ARG B 1 121 ? 6.078 4.543 5 1 98.44 121 ARG B N 1
ATOM 3405 C CA . ARG B 1 121 ? 5.168 5.168 5.953 1 98.44 121 ARG B CA 1
ATOM 3406 C C . ARG B 1 121 ? 5.336 4.57 7.344 1 98.44 121 ARG B C 1
ATOM 3408 O O . ARG B 1 121 ? 4.566 4.883 8.258 1 98.44 121 ARG B O 1
ATOM 3415 N N . ARG B 1 122 ? 6.289 3.658 7.5 1 97.94 122 ARG B N 1
ATOM 3416 C CA . ARG B 1 122 ? 6.602 3.053 8.789 1 97.94 122 ARG B CA 1
ATOM 3417 C C . ARG B 1 122 ? 5.383 2.34 9.367 1 97.94 122 ARG B C 1
ATOM 3419 O O . ARG B 1 122 ? 5.133 2.404 10.578 1 97.94 122 ARG B O 1
ATOM 3426 N N . ALA B 1 123 ? 4.648 1.656 8.5 1 98.12 123 ALA B N 1
ATOM 3427 C CA . ALA B 1 123 ? 3.355 1.07 8.828 1 98.12 123 ALA B CA 1
ATOM 3428 C C . ALA B 1 123 ? 3.49 0.038 9.945 1 98.12 123 ALA B C 1
ATOM 3430 O O . ALA B 1 123 ? 2.656 -0.017 10.852 1 98.12 123 ALA B O 1
ATOM 3431 N N . HIS B 1 124 ? 4.516 -0.795 9.914 1 97.19 124 HIS B N 1
ATOM 3432 C CA . HIS B 1 124 ? 4.699 -1.823 10.93 1 97.19 124 HIS B CA 1
ATOM 3433 C C . HIS B 1 124 ? 4.836 -1.205 12.32 1 97.19 124 HIS B C 1
ATOM 3435 O O . HIS B 1 124 ? 4.203 -1.666 13.273 1 97.19 124 HIS B O 1
ATOM 3441 N N . GLU B 1 125 ? 5.648 -0.188 12.469 1 96.19 125 GLU B N 1
ATOM 3442 C CA . GLU B 1 125 ? 5.859 0.487 13.75 1 96.19 125 GLU B CA 1
ATOM 3443 C C . GLU B 1 125 ? 4.57 1.122 14.258 1 96.19 125 GLU B C 1
ATOM 3445 O O . GLU B 1 125 ? 4.25 1.023 15.445 1 96.19 125 GLU B O 1
ATOM 3450 N N . PHE B 1 126 ? 3.9 1.758 13.375 1 96 126 PHE B N 1
ATOM 3451 C CA . PHE B 1 126 ? 2.689 2.463 13.773 1 96 126 PHE B CA 1
ATOM 3452 C C . PHE B 1 126 ? 1.587 1.479 14.148 1 96 126 PHE B C 1
ATOM 3454 O O . PHE B 1 126 ? 0.808 1.731 15.062 1 96 126 PHE B O 1
ATOM 3461 N N . GLN B 1 127 ? 1.479 0.366 13.359 1 95 127 GLN B N 1
ATOM 3462 C CA . GLN B 1 127 ? 0.542 -0.683 13.75 1 95 127 GLN B CA 1
ATOM 3463 C C . GLN B 1 127 ? 0.847 -1.202 15.156 1 95 127 GLN B C 1
ATOM 3465 O O . GLN B 1 127 ? -0.064 -1.396 15.961 1 95 127 GLN B O 1
ATOM 3470 N N . ALA B 1 128 ? 2.105 -1.43 15.398 1 92.69 128 ALA B N 1
ATOM 3471 C CA . ALA B 1 128 ? 2.527 -1.912 16.719 1 92.69 128 ALA B CA 1
ATOM 3472 C C . ALA B 1 128 ? 2.176 -0.906 17.797 1 92.69 128 ALA B C 1
ATOM 3474 O O . ALA B 1 128 ? 1.7 -1.286 18.875 1 92.69 128 ALA B O 1
ATOM 3475 N N . GLN B 1 129 ? 2.414 0.365 17.547 1 91.69 129 GLN B N 1
ATOM 3476 C CA . GLN B 1 129 ? 2.096 1.427 18.484 1 91.69 129 GLN B CA 1
ATOM 3477 C C . GLN B 1 129 ? 0.614 1.415 18.844 1 91.69 129 GLN B C 1
ATOM 3479 O O . GLN B 1 129 ? 0.255 1.544 20.016 1 91.69 129 GLN B O 1
ATOM 3484 N N . LEU B 1 130 ? -0.179 1.32 17.844 1 92 130 LEU B N 1
ATOM 3485 C CA . LEU B 1 130 ? -1.625 1.304 18.047 1 92 130 LEU B CA 1
ATOM 3486 C C . LEU B 1 130 ? -2.049 0.092 18.859 1 92 130 LEU B C 1
ATOM 3488 O O . LEU B 1 130 ? -2.801 0.227 19.828 1 92 130 LEU B O 1
ATOM 3492 N N . ARG B 1 131 ? -1.568 -1.059 18.562 1 90.12 131 ARG B N 1
ATOM 3493 C CA . ARG B 1 131 ? -1.99 -2.314 19.172 1 90.12 131 ARG B CA 1
ATOM 3494 C C . ARG B 1 131 ? -1.444 -2.443 20.594 1 90.12 131 ARG B C 1
ATOM 3496 O O . ARG B 1 131 ? -2.078 -3.059 21.453 1 90.12 131 ARG B O 1
ATOM 3503 N N . GLN B 1 132 ? -0.359 -1.832 20.828 1 90.31 132 GLN B N 1
ATOM 3504 C CA . GLN B 1 132 ? 0.275 -1.909 22.141 1 90.31 132 GLN B CA 1
ATOM 3505 C C . GLN B 1 132 ? -0.229 -0.803 23.062 1 90.31 132 GLN B C 1
ATOM 3507 O O . GLN B 1 132 ? 0.24 -0.668 24.203 1 90.31 132 GLN B O 1
ATOM 3512 N N . GLY B 1 133 ? -1.163 0.001 22.578 1 89.25 133 GLY B N 1
ATOM 3513 C CA . GLY B 1 133 ? -1.736 1.064 23.391 1 89.25 133 GLY B CA 1
ATOM 3514 C C . GLY B 1 133 ? -0.805 2.25 23.562 1 89.25 133 GLY B C 1
ATOM 3515 O O . GLY B 1 133 ? -0.875 2.959 24.578 1 89.25 133 GLY B O 1
ATOM 3516 N N . ARG B 1 134 ? 0.103 2.393 22.625 1 87.25 134 ARG B N 1
ATOM 3517 C CA . ARG B 1 134 ? 1.096 3.457 22.734 1 87.25 134 ARG B CA 1
ATOM 3518 C C . ARG B 1 134 ? 0.767 4.602 21.781 1 87.25 134 ARG B C 1
ATOM 3520 O O . ARG B 1 134 ? 1.64 5.402 21.438 1 87.25 134 ARG B O 1
ATOM 3527 N N . TRP B 1 135 ? -0.413 4.496 21.266 1 86.75 135 TRP B N 1
ATOM 3528 C CA . TRP B 1 135 ? -0.844 5.645 20.484 1 86.75 135 TRP B CA 1
ATOM 3529 C C . TRP B 1 135 ? -0.917 6.902 21.344 1 86.75 135 TRP B C 1
ATOM 3531 O O . TRP B 1 135 ? -1.768 7.008 22.219 1 86.75 135 TRP B O 1
ATOM 3541 N N . GLY B 1 136 ? 0.108 7.727 21.25 1 76.5 136 GLY B N 1
ATOM 3542 C CA . GLY B 1 136 ? 0.2 8.891 22.125 1 76.5 136 GLY B CA 1
ATOM 3543 C C . GLY B 1 136 ? -0.25 10.172 21.438 1 76.5 136 GLY B C 1
ATOM 3544 O O . GLY B 1 136 ? -0.991 10.133 20.453 1 76.5 136 GLY B O 1
ATOM 3545 N N . ALA B 1 137 ? 0.223 11.18 22 1 78.25 137 ALA B N 1
ATOM 3546 C CA . ALA B 1 137 ? -0.164 12.516 21.547 1 78.25 137 ALA B CA 1
ATOM 3547 C C . ALA B 1 137 ? 0.432 12.812 20.172 1 78.25 137 ALA B C 1
ATOM 3549 O O . ALA B 1 137 ? 1.55 12.391 19.859 1 78.25 137 ALA B O 1
ATOM 3550 N N . TRP B 1 138 ? -0.335 13.406 19.453 1 85.75 138 TRP B N 1
ATOM 3551 C CA . TRP B 1 138 ? 0.1 13.867 18.141 1 85.75 138 TRP B CA 1
ATOM 3552 C C . TRP B 1 138 ? 1.312 14.789 18.266 1 85.75 138 TRP B C 1
ATOM 3554 O O . TRP B 1 138 ? 1.393 15.602 19.188 1 85.75 138 TRP B O 1
ATOM 3564 N N . ASN B 1 139 ? 2.248 14.609 17.328 1 89.88 139 ASN B N 1
ATOM 3565 C CA . ASN B 1 139 ? 3.34 15.562 17.156 1 89.88 139 ASN B CA 1
ATOM 3566 C C . ASN B 1 139 ? 3.646 15.797 15.68 1 89.88 139 ASN B C 1
ATOM 3568 O O . ASN B 1 139 ? 3.229 15.023 14.82 1 89.88 139 ASN B O 1
ATOM 3572 N N . ALA B 1 140 ? 4.398 16.875 15.445 1 93.25 140 ALA B N 1
ATOM 3573 C CA . ALA B 1 140 ? 4.633 17.266 14.062 1 93.25 140 ALA B CA 1
ATOM 3574 C C . ALA B 1 140 ? 6.031 16.875 13.602 1 93.25 140 ALA B C 1
ATOM 3576 O O . ALA B 1 140 ? 6.375 17.031 12.43 1 93.25 140 ALA B O 1
ATOM 3577 N N . TRP B 1 141 ? 6.879 16.25 14.547 1 93.06 141 TRP B N 1
ATOM 3578 C CA . TRP B 1 141 ? 8.297 16.312 14.203 1 93.06 141 TRP B CA 1
ATOM 3579 C C . TRP B 1 141 ? 8.961 14.953 14.43 1 93.06 141 TRP B C 1
ATOM 3581 O O . TRP B 1 141 ? 10.055 14.703 13.914 1 93.06 141 TRP B O 1
ATOM 3591 N N . GLU B 1 142 ? 8.281 14.125 15.156 1 90 142 GLU B N 1
ATOM 3592 C CA . GLU B 1 142 ? 8.93 12.859 15.477 1 90 142 GLU B CA 1
ATOM 3593 C C . GLU B 1 142 ? 8.242 11.695 14.766 1 90 142 GLU B C 1
ATOM 3595 O O . GLU B 1 142 ? 7.062 11.773 14.43 1 90 142 GLU B O 1
ATOM 3600 N N . ASN B 1 143 ? 9.055 10.641 14.508 1 90.69 143 ASN B N 1
ATOM 3601 C CA . ASN B 1 143 ? 8.57 9.359 13.992 1 90.69 143 ASN B CA 1
ATOM 3602 C C . ASN B 1 143 ? 7.84 9.531 12.664 1 90.69 143 ASN B C 1
ATOM 3604 O O . ASN B 1 143 ? 6.754 8.984 12.469 1 90.69 143 ASN B O 1
ATOM 3608 N N . LEU B 1 144 ? 8.453 10.375 11.805 1 96.06 144 LEU B N 1
ATOM 3609 C CA . LEU B 1 144 ? 7.863 10.656 10.5 1 96.06 144 LEU B CA 1
ATOM 3610 C C . LEU B 1 144 ? 8.367 9.68 9.453 1 96.06 144 LEU B C 1
ATOM 3612 O O . LEU B 1 144 ? 9.531 9.258 9.492 1 96.06 144 LEU B O 1
ATOM 3616 N N . GLY B 1 145 ? 7.5 9.266 8.562 1 96.94 145 GLY B N 1
ATOM 3617 C CA . GLY B 1 145 ? 7.902 8.531 7.375 1 96.94 145 GLY B CA 1
ATOM 3618 C C . GLY B 1 145 ? 8.312 9.438 6.227 1 96.94 145 GLY B C 1
ATOM 3619 O O . GLY B 1 145 ? 8.781 10.555 6.449 1 96.94 145 GLY B O 1
ATOM 3620 N N . TRP B 1 146 ? 8.164 8.914 5.023 1 96.56 146 TRP B N 1
ATOM 3621 C CA . TRP B 1 146 ? 8.586 9.625 3.822 1 96.56 146 TRP B CA 1
ATOM 3622 C C . TRP B 1 146 ? 7.512 9.562 2.744 1 96.56 146 TRP B C 1
ATOM 3624 O O . TRP B 1 146 ? 6.824 8.547 2.607 1 96.56 146 TRP B O 1
ATOM 3634 N N . ASP B 1 147 ? 7.383 10.594 1.992 1 97.56 147 ASP B N 1
ATOM 3635 C CA . ASP B 1 147 ? 6.516 10.609 0.819 1 97.56 147 ASP B CA 1
ATOM 3636 C C . ASP B 1 147 ? 7.215 9.992 -0.388 1 97.56 147 ASP B C 1
ATOM 3638 O O . ASP B 1 147 ? 8.391 10.273 -0.646 1 97.56 147 ASP B O 1
ATOM 3642 N N . PRO B 1 148 ? 6.496 9.148 -1.129 1 98 148 PRO B N 1
ATOM 3643 C CA . PRO B 1 148 ? 7.094 8.656 -2.371 1 98 148 PRO B CA 1
ATOM 3644 C C . PRO B 1 148 ? 7.188 9.734 -3.449 1 98 148 PRO B C 1
ATOM 3646 O O . PRO B 1 148 ? 8.117 9.719 -4.262 1 98 148 PRO B O 1
ATOM 3649 N N . GLY B 1 149 ? 6.238 10.648 -3.465 1 97.56 149 GLY B N 1
ATOM 3650 C CA . GLY B 1 149 ? 6.203 11.68 -4.488 1 97.56 149 GLY B CA 1
ATOM 3651 C C . GLY B 1 149 ? 7.473 12.508 -4.551 1 97.56 149 GLY B C 1
ATOM 3652 O O . GLY B 1 149 ? 8 12.914 -3.514 1 97.56 149 GLY B O 1
ATOM 3653 N N . GLY B 1 150 ? 7.898 12.719 -5.809 1 97.19 150 GLY B N 1
ATOM 3654 C CA . GLY B 1 150 ? 9.094 13.523 -6.016 1 97.19 150 GLY B CA 1
ATOM 3655 C C . GLY B 1 150 ? 10.375 12.742 -5.824 1 97.19 150 GLY B C 1
ATOM 3656 O O . GLY B 1 150 ? 11.469 13.281 -6.004 1 97.19 150 GLY B O 1
ATOM 3657 N N . GLN B 1 151 ? 10.305 11.523 -5.414 1 98 151 GLN B N 1
ATOM 3658 C CA . GLN B 1 151 ? 11.484 10.695 -5.18 1 98 151 GLN B CA 1
ATOM 3659 C C . GLN B 1 151 ? 11.781 9.805 -6.379 1 98 151 GLN B C 1
ATOM 3661 O O . GLN B 1 151 ? 10.891 9.531 -7.191 1 98 151 GLN B O 1
ATOM 3666 N N . ILE B 1 152 ? 13.031 9.367 -6.488 1 98.69 152 ILE B N 1
ATOM 3667 C CA . ILE B 1 152 ? 13.438 8.445 -7.543 1 98.69 152 ILE B CA 1
ATOM 3668 C C . ILE B 1 152 ? 13.227 7.008 -7.074 1 98.69 152 ILE B C 1
ATOM 3670 O O . ILE B 1 152 ? 13.664 6.629 -5.988 1 98.69 152 ILE B O 1
ATOM 3674 N N . LEU B 1 153 ? 12.516 6.246 -7.848 1 98.88 153 LEU B N 1
ATOM 3675 C CA . LEU B 1 153 ? 12.43 4.797 -7.703 1 98.88 153 LEU B CA 1
ATOM 3676 C C . LEU B 1 153 ? 13.344 4.098 -8.703 1 98.88 153 LEU B C 1
ATOM 3678 O O . LEU B 1 153 ? 13.141 4.203 -9.914 1 98.88 153 LEU B O 1
ATOM 3682 N N . GLY B 1 154 ? 14.391 3.473 -8.172 1 98.88 154 GLY B N 1
ATOM 3683 C CA . GLY B 1 154 ? 15.242 2.637 -9 1 98.88 154 GLY B CA 1
ATOM 3684 C C . GLY B 1 154 ? 14.75 1.205 -9.109 1 98.88 154 GLY B C 1
ATOM 3685 O O . GLY B 1 154 ? 14.672 0.492 -8.102 1 98.88 154 GLY B O 1
ATOM 3686 N N . LEU B 1 155 ? 14.438 0.773 -10.312 1 98.94 155 LEU B N 1
ATOM 3687 C CA . LEU B 1 155 ? 13.984 -0.588 -10.586 1 98.94 155 LEU B CA 1
ATOM 3688 C C . LEU B 1 155 ? 15.125 -1.438 -11.133 1 98.94 155 LEU B C 1
ATOM 3690 O O . LEU B 1 155 ? 15.727 -1.104 -12.156 1 98.94 155 LEU B O 1
ATOM 3694 N N . VAL B 1 156 ? 15.477 -2.469 -10.383 1 98.75 156 VAL B N 1
ATOM 3695 C CA . VAL B 1 156 ? 16.406 -3.461 -10.922 1 98.75 156 VAL B CA 1
ATOM 3696 C C . VAL B 1 156 ? 15.625 -4.531 -11.688 1 98.75 156 VAL B C 1
ATOM 3698 O O . VAL B 1 156 ? 15.055 -5.441 -11.078 1 98.75 156 VAL B O 1
ATOM 3701 N N . GLY B 1 157 ? 15.648 -4.438 -12.945 1 97.69 157 GLY B N 1
ATOM 3702 C CA . GLY B 1 157 ? 14.797 -5.246 -13.797 1 97.69 157 GLY B CA 1
ATOM 3703 C C . GLY B 1 157 ? 13.516 -4.539 -14.203 1 97.69 157 GLY B C 1
ATOM 3704 O O . GLY B 1 157 ? 12.695 -4.195 -13.352 1 97.69 157 GLY B O 1
ATOM 3705 N N . MET B 1 158 ? 13.352 -4.336 -15.531 1 96.88 158 MET B N 1
ATOM 3706 C CA . MET B 1 158 ? 12.18 -3.674 -16.094 1 96.88 158 MET B CA 1
ATOM 3707 C C . MET B 1 158 ? 11.461 -4.582 -17.078 1 96.88 158 MET B C 1
ATOM 3709 O O . MET B 1 158 ? 11.188 -4.184 -18.219 1 96.88 158 MET B O 1
ATOM 3713 N N . GLY B 1 159 ? 11.352 -5.84 -16.594 1 94.31 159 GLY B N 1
ATOM 3714 C CA . GLY B 1 159 ? 10.469 -6.742 -17.328 1 94.31 159 GLY B CA 1
ATOM 3715 C C . GLY B 1 159 ? 9 -6.449 -17.094 1 94.31 159 GLY B C 1
ATOM 3716 O O . GLY B 1 159 ? 8.617 -5.297 -16.891 1 94.31 159 GLY B O 1
ATOM 3717 N N . ARG B 1 160 ? 8.125 -7.438 -17.266 1 92.62 160 ARG B N 1
ATOM 3718 C CA . ARG B 1 160 ? 6.68 -7.266 -17.156 1 92.62 160 ARG B CA 1
ATOM 3719 C C . ARG B 1 160 ? 6.305 -6.684 -15.789 1 92.62 160 ARG B C 1
ATOM 3721 O O . ARG B 1 160 ? 5.574 -5.691 -15.711 1 92.62 160 ARG B O 1
ATOM 3728 N N . ILE B 1 161 ? 6.801 -7.285 -14.719 1 95.56 161 ILE B N 1
ATOM 3729 C CA . ILE B 1 161 ? 6.445 -6.855 -13.367 1 95.56 161 ILE B CA 1
ATOM 3730 C C . ILE B 1 161 ? 7.062 -5.488 -13.086 1 95.56 161 ILE B C 1
ATOM 3732 O O . ILE B 1 161 ? 6.398 -4.602 -12.547 1 95.56 161 ILE B O 1
ATOM 3736 N N . GLY B 1 162 ? 8.383 -5.277 -13.445 1 97.75 162 GLY B N 1
ATOM 3737 C CA . GLY B 1 162 ? 9.023 -3.982 -13.266 1 97.75 162 GLY B CA 1
ATOM 3738 C C . GLY B 1 162 ? 8.273 -2.85 -13.938 1 97.75 162 GLY B C 1
ATOM 3739 O O . GLY B 1 162 ? 8.086 -1.782 -13.344 1 97.75 162 GLY B O 1
ATOM 3740 N N . ARG B 1 163 ? 7.824 -3.096 -15.156 1 97.88 163 ARG B N 1
ATOM 3741 C CA . ARG B 1 163 ? 7.078 -2.076 -15.891 1 97.88 163 ARG B CA 1
ATOM 3742 C C . ARG B 1 163 ? 5.723 -1.817 -15.242 1 97.88 163 ARG B C 1
ATOM 3744 O O . ARG B 1 163 ? 5.242 -0.683 -15.234 1 97.88 163 ARG B O 1
ATOM 3751 N N . ALA B 1 164 ? 5.094 -2.908 -14.75 1 97.94 164 ALA B N 1
ATOM 3752 C CA . ALA B 1 164 ? 3.824 -2.746 -14.047 1 97.94 164 ALA B CA 1
ATOM 3753 C C . ALA B 1 164 ? 4 -1.907 -12.789 1 97.94 164 ALA B C 1
ATOM 3755 O O . ALA B 1 164 ? 3.156 -1.067 -12.469 1 97.94 164 ALA B O 1
ATOM 3756 N N . VAL B 1 165 ? 5.109 -2.08 -12.062 1 98.75 165 VAL B N 1
ATOM 3757 C CA . VAL B 1 165 ? 5.422 -1.279 -10.883 1 98.75 165 VAL B CA 1
ATOM 3758 C C . VAL B 1 165 ? 5.66 0.173 -11.289 1 98.75 165 VAL B C 1
ATOM 3760 O O . VAL B 1 165 ? 5.148 1.095 -10.648 1 98.75 165 VAL B O 1
ATOM 3763 N N . ALA B 1 166 ? 6.391 0.365 -12.383 1 98.75 166 ALA B N 1
ATOM 3764 C CA . ALA B 1 166 ? 6.684 1.707 -12.875 1 98.75 166 ALA B CA 1
ATOM 3765 C C . ALA B 1 166 ? 5.402 2.48 -13.156 1 98.75 166 ALA B C 1
ATOM 3767 O O . ALA B 1 166 ? 5.273 3.646 -12.773 1 98.75 166 ALA B O 1
ATOM 3768 N N . ARG B 1 167 ? 4.465 1.817 -13.805 1 98.25 167 ARG B N 1
ATOM 3769 C CA . ARG B 1 167 ? 3.188 2.441 -14.125 1 98.25 167 ARG B CA 1
ATOM 3770 C C . ARG B 1 167 ? 2.479 2.922 -12.867 1 98.25 167 ARG B C 1
ATOM 3772 O O . ARG B 1 167 ? 2.004 4.059 -12.805 1 98.25 167 ARG B O 1
ATOM 3779 N N . ARG B 1 168 ? 2.42 2.158 -11.891 1 98.81 168 ARG B N 1
ATOM 3780 C CA . ARG B 1 168 ? 1.747 2.492 -10.633 1 98.81 168 ARG B CA 1
ATOM 3781 C C . ARG B 1 168 ? 2.498 3.586 -9.883 1 98.81 168 ARG B C 1
ATOM 3783 O O . ARG B 1 168 ? 1.89 4.535 -9.391 1 98.81 168 ARG B O 1
ATOM 3790 N N . ALA B 1 169 ? 3.822 3.438 -9.836 1 98.88 169 ALA B N 1
ATOM 3791 C CA . ALA B 1 169 ? 4.648 4.371 -9.078 1 98.88 169 ALA B CA 1
ATOM 3792 C C . ALA B 1 169 ? 4.547 5.785 -9.648 1 98.88 169 ALA B C 1
ATOM 3794 O O . ALA B 1 169 ? 4.586 6.766 -8.898 1 98.88 169 ALA B O 1
ATOM 3795 N N . ARG B 1 170 ? 4.418 5.938 -10.953 1 98.62 170 ARG B N 1
ATOM 3796 C CA . ARG B 1 170 ? 4.277 7.242 -11.594 1 98.62 170 ARG B CA 1
ATOM 3797 C C . ARG B 1 170 ? 3.029 7.965 -11.086 1 98.62 170 ARG B C 1
ATOM 3799 O O . ARG B 1 170 ? 3.029 9.188 -10.945 1 98.62 170 ARG B O 1
ATOM 3806 N N . ALA B 1 171 ? 1.988 7.223 -10.781 1 98.44 171 ALA B N 1
ATOM 3807 C CA . ALA B 1 171 ? 0.748 7.816 -10.289 1 98.44 171 ALA B CA 1
ATOM 3808 C C . ALA B 1 171 ? 0.925 8.367 -8.875 1 98.44 171 ALA B C 1
ATOM 3810 O O . ALA B 1 171 ? 0.091 9.133 -8.391 1 98.44 171 ALA B O 1
ATOM 3811 N N . PHE B 1 172 ? 1.971 7.992 -8.195 1 98.69 172 PHE B N 1
ATOM 3812 C CA . PHE B 1 172 ? 2.303 8.516 -6.879 1 98.69 172 PHE B CA 1
ATOM 3813 C C . PHE B 1 172 ? 3.312 9.648 -6.988 1 98.69 172 PHE B C 1
ATOM 3815 O O . PHE B 1 172 ? 3.824 10.133 -5.973 1 98.69 172 PHE B O 1
ATOM 3822 N N . GLY B 1 173 ? 3.658 10.031 -8.211 1 98.19 173 GLY B N 1
ATOM 3823 C CA . GLY B 1 173 ? 4.535 11.164 -8.445 1 98.19 173 GLY B CA 1
ATOM 3824 C C . GLY B 1 173 ? 6.008 10.812 -8.383 1 98.19 173 GLY B C 1
ATOM 3825 O O . GLY B 1 173 ? 6.852 11.672 -8.133 1 98.19 173 GLY B O 1
ATOM 3826 N N . MET B 1 174 ? 6.375 9.555 -8.594 1 98.62 174 MET B N 1
ATOM 3827 C CA . MET B 1 174 ? 7.77 9.133 -8.516 1 98.62 174 MET B CA 1
ATOM 3828 C C . MET B 1 174 ? 8.438 9.219 -9.891 1 98.62 174 MET B C 1
ATOM 3830 O O . MET B 1 174 ? 7.77 9.109 -10.914 1 98.62 174 MET B O 1
ATOM 3834 N N . ASP B 1 175 ? 9.711 9.492 -9.867 1 98.69 175 ASP B N 1
ATOM 3835 C CA . ASP B 1 175 ? 10.539 9.422 -11.062 1 98.69 175 ASP B CA 1
ATOM 3836 C C . ASP B 1 175 ? 11.172 8.047 -11.211 1 98.69 175 ASP B C 1
ATOM 3838 O O . ASP B 1 175 ? 11.805 7.539 -10.273 1 98.69 175 ASP B O 1
ATOM 3842 N N . ILE B 1 176 ? 11.062 7.418 -12.406 1 98.81 176 ILE B N 1
ATOM 3843 C CA . ILE B 1 176 ? 11.438 6.02 -12.578 1 98.81 176 ILE B CA 1
ATOM 3844 C C . ILE B 1 176 ? 12.812 5.93 -13.242 1 98.81 176 ILE B C 1
ATOM 3846 O O . ILE B 1 176 ? 13.039 6.531 -14.289 1 98.81 176 ILE B O 1
ATOM 3850 N N . HIS B 1 177 ? 13.695 5.285 -12.602 1 98.88 177 HIS B N 1
ATOM 3851 C CA . HIS B 1 177 ? 14.992 4.867 -13.125 1 98.88 177 HIS B CA 1
ATOM 3852 C C . HIS B 1 177 ? 15.133 3.352 -13.094 1 98.88 177 HIS B C 1
ATOM 3854 O O . HIS B 1 177 ? 14.477 2.674 -12.305 1 98.88 177 HIS B O 1
ATOM 3860 N N . TYR B 1 178 ? 15.938 2.805 -14.055 1 98.75 178 TYR B N 1
ATOM 3861 C CA . TYR B 1 178 ? 16.031 1.35 -14.016 1 98.75 178 TYR B CA 1
ATOM 3862 C C . TYR B 1 178 ? 17.391 0.884 -14.547 1 98.75 178 TYR B C 1
ATOM 3864 O O . TYR B 1 178 ? 18.094 1.645 -15.211 1 98.75 178 TYR B O 1
ATOM 3872 N N . PHE B 1 179 ? 17.75 -0.296 -14.086 1 98.44 179 PHE B N 1
ATOM 3873 C CA . PHE B 1 179 ? 18.891 -1.038 -14.617 1 98.44 179 PHE B CA 1
ATOM 3874 C C . PHE B 1 179 ? 18.484 -2.451 -15.008 1 98.44 179 PHE B C 1
ATOM 3876 O O . PHE B 1 179 ? 17.734 -3.113 -14.281 1 98.44 179 PHE B O 1
ATOM 3883 N N . GLN B 1 180 ? 18.875 -2.881 -16.062 1 96.75 180 GLN B N 1
ATOM 3884 C CA . GLN B 1 180 ? 18.922 -4.273 -16.5 1 96.75 180 GLN B CA 1
ATOM 3885 C C . GLN B 1 180 ? 20.031 -4.496 -17.531 1 96.75 180 GLN B C 1
ATOM 3887 O O . GLN B 1 180 ? 20.625 -3.535 -18.016 1 96.75 180 GLN B O 1
ATOM 3892 N N . ARG B 1 181 ? 20.312 -5.723 -17.75 1 92.81 181 ARG B N 1
ATOM 3893 C CA . ARG B 1 181 ? 21.469 -6.047 -18.594 1 92.81 181 ARG B CA 1
ATOM 3894 C C . ARG B 1 181 ? 21.328 -5.41 -19.984 1 92.81 181 ARG B C 1
ATOM 3896 O O . ARG B 1 181 ? 22.266 -4.797 -20.484 1 92.81 181 ARG B O 1
ATOM 3903 N N . ASN B 1 182 ? 20.141 -5.566 -20.547 1 93.94 182 ASN B N 1
ATOM 3904 C CA . ASN B 1 182 ? 19.875 -4.984 -21.859 1 93.94 182 ASN B CA 1
ATOM 3905 C C . ASN B 1 182 ? 18.812 -3.885 -21.766 1 93.94 182 ASN B C 1
ATOM 3907 O O . ASN B 1 182 ? 17.688 -4.125 -21.312 1 93.94 182 ASN B O 1
ATOM 3911 N N . ARG B 1 183 ? 19.172 -2.715 -22.297 1 96.31 183 ARG B N 1
ATOM 3912 C CA . ARG B 1 183 ? 18.266 -1.576 -22.266 1 96.31 183 ARG B CA 1
ATOM 3913 C C . ARG B 1 183 ? 16.984 -1.88 -23.031 1 96.31 183 ARG B C 1
ATOM 3915 O O . ARG B 1 183 ? 17.016 -2.482 -24.109 1 96.31 183 ARG B O 1
ATOM 3922 N N . LEU B 1 184 ? 15.875 -1.454 -22.484 1 96 184 LEU B N 1
ATOM 3923 C CA . LEU B 1 184 ? 14.586 -1.608 -23.141 1 96 184 LEU B CA 1
ATOM 3924 C C . LEU B 1 184 ? 14.492 -0.711 -24.375 1 96 184 LEU B C 1
ATOM 3926 O O . LEU B 1 184 ? 15.133 0.34 -24.422 1 96 184 LEU B O 1
ATOM 3930 N N . GLU B 1 185 ? 13.641 -1.188 -25.266 1 95 185 GLU B N 1
ATOM 3931 C CA . GLU B 1 185 ? 13.242 -0.267 -26.328 1 95 185 GLU B CA 1
ATOM 3932 C C . GLU B 1 185 ? 12.531 0.954 -25.75 1 95 185 GLU B C 1
ATOM 3934 O O . GLU B 1 185 ? 11.789 0.844 -24.781 1 95 185 GLU B O 1
ATOM 3939 N N . SER B 1 186 ? 12.695 2.066 -26.453 1 92.19 186 SER B N 1
ATOM 3940 C CA . SER B 1 186 ? 12.188 3.346 -25.969 1 92.19 186 SER B CA 1
ATOM 3941 C C . SER B 1 186 ? 10.68 3.283 -25.719 1 92.19 186 SER B C 1
ATOM 3943 O O . SER B 1 186 ? 10.18 3.869 -24.75 1 92.19 186 SER B O 1
ATOM 3945 N N . SER B 1 187 ? 10.023 2.566 -26.578 1 93 187 SER B N 1
ATOM 3946 C CA . SER B 1 187 ? 8.57 2.475 -26.469 1 93 187 SER B CA 1
ATOM 3947 C C . SER B 1 187 ? 8.156 1.759 -25.188 1 93 187 SER B C 1
ATOM 3949 O O . SER B 1 187 ? 7.086 2.02 -24.641 1 93 187 SER B O 1
ATOM 3951 N N . LEU B 1 188 ? 9 0.935 -24.562 1 93.12 188 LEU B N 1
ATOM 3952 C CA . LEU B 1 188 ? 8.703 0.16 -23.359 1 93.12 188 LEU B CA 1
ATOM 3953 C C . LEU B 1 188 ? 9.195 0.883 -22.109 1 93.12 188 LEU B C 1
ATOM 3955 O O . LEU B 1 188 ? 8.727 0.61 -21 1 93.12 188 LEU B O 1
ATOM 3959 N N . GLU B 1 189 ? 10.141 1.786 -22.281 1 93.81 189 GLU B N 1
ATOM 3960 C CA . GLU B 1 189 ? 10.68 2.547 -21.156 1 93.81 189 GLU B CA 1
ATOM 3961 C C . GLU B 1 189 ? 9.648 3.521 -20.609 1 93.81 189 GLU B C 1
ATOM 3963 O O . GLU B 1 189 ? 9.617 3.781 -19.406 1 93.81 189 GLU B O 1
ATOM 3968 N N . ASP B 1 190 ? 8.82 3.969 -21.5 1 94.19 190 ASP B N 1
ATOM 3969 C CA . ASP B 1 190 ? 7.758 4.902 -21.141 1 94.19 190 ASP B CA 1
ATOM 3970 C C . ASP B 1 190 ? 8.312 6.062 -20.312 1 94.19 190 ASP B C 1
ATOM 3972 O O . ASP B 1 190 ? 7.812 6.352 -19.219 1 94.19 190 ASP B O 1
ATOM 3976 N N . GLY B 1 191 ? 9.484 6.648 -20.688 1 95.75 191 GLY B N 1
ATOM 3977 C CA . GLY B 1 191 ? 10.039 7.836 -20.062 1 95.75 191 GLY B CA 1
ATOM 3978 C C . GLY B 1 191 ? 10.969 7.516 -18.906 1 95.75 191 GLY B C 1
ATOM 3979 O O . GLY B 1 191 ? 11.562 8.422 -18.312 1 95.75 191 GLY B O 1
ATOM 3980 N N . ALA B 1 192 ? 11.141 6.227 -18.516 1 98.44 192 ALA B N 1
ATOM 3981 C CA . ALA B 1 192 ? 12.07 5.844 -17.453 1 98.44 192 ALA B CA 1
ATOM 3982 C C . ALA B 1 192 ? 13.516 6.078 -17.891 1 98.44 192 ALA B C 1
ATOM 3984 O O . ALA B 1 192 ? 13.844 5.953 -19.062 1 98.44 192 ALA B O 1
ATOM 3985 N N . THR B 1 193 ? 14.367 6.441 -16.984 1 98.5 193 THR B N 1
ATOM 3986 C CA . THR B 1 193 ? 15.773 6.699 -17.25 1 98.5 193 THR B CA 1
ATOM 3987 C C . THR B 1 193 ? 16.594 5.426 -17.078 1 98.5 193 THR B C 1
ATOM 3989 O O . THR B 1 193 ? 16.562 4.797 -16.016 1 98.5 193 THR B O 1
ATOM 3992 N N . TYR B 1 194 ? 17.344 5.047 -18.078 1 98.56 194 TYR B N 1
ATOM 3993 C CA . TYR B 1 194 ? 18.172 3.844 -18.062 1 98.56 194 TYR B CA 1
ATOM 3994 C C . TYR B 1 194 ? 19.531 4.125 -17.438 1 98.56 194 TYR B C 1
ATOM 3996 O O . TYR B 1 194 ? 20.141 5.164 -17.719 1 98.56 194 TYR B O 1
ATOM 4004 N N . HIS B 1 195 ? 20 3.201 -16.594 1 98.5 195 HIS B N 1
ATOM 4005 C CA . HIS B 1 195 ? 21.359 3.189 -16.047 1 98.5 195 HIS B CA 1
ATOM 4006 C C . HIS B 1 195 ? 22.141 1.976 -16.547 1 98.5 195 HIS B C 1
ATOM 4008 O O . HIS B 1 195 ? 21.625 0.856 -16.547 1 98.5 195 HIS B O 1
ATOM 4014 N N . SER B 1 196 ? 23.375 2.131 -16.859 1 97.19 196 SER B N 1
ATOM 4015 C CA . SER B 1 196 ? 24.188 1.071 -17.438 1 97.19 196 SER B CA 1
ATOM 4016 C C . SER B 1 196 ? 24.828 0.201 -16.375 1 97.19 196 SER B C 1
ATOM 4018 O O . SER B 1 196 ? 25.422 -0.829 -16.672 1 97.19 196 SER B O 1
ATOM 4020 N N . SER B 1 197 ? 24.703 0.638 -15.148 1 98 197 SER B N 1
ATOM 4021 C CA . SER B 1 197 ? 25.25 -0.146 -14.055 1 98 197 SER B CA 1
ATOM 4022 C C . SER B 1 197 ? 24.391 -0.039 -12.805 1 98 197 SER B C 1
ATOM 4024 O O . SER B 1 197 ? 23.625 0.92 -12.648 1 98 197 SER B O 1
ATOM 4026 N N . LEU B 1 198 ? 24.562 -1.01 -11.992 1 98.12 198 LEU B N 1
ATOM 4027 C CA . LEU B 1 198 ? 23.812 -1.059 -10.75 1 98.12 198 LEU B CA 1
ATOM 4028 C C . LEU B 1 198 ? 24.203 0.088 -9.828 1 98.12 198 LEU B C 1
ATOM 4030 O O . LEU B 1 198 ? 23.344 0.712 -9.203 1 98.12 198 LEU B O 1
ATOM 4034 N N . ASP B 1 199 ? 25.484 0.369 -9.672 1 98.38 199 ASP B N 1
ATOM 4035 C CA . ASP B 1 199 ? 25.953 1.413 -8.773 1 98.38 199 ASP B CA 1
ATOM 4036 C C . ASP B 1 199 ? 25.438 2.785 -9.195 1 98.38 199 ASP B C 1
ATOM 4038 O O . ASP B 1 199 ? 25.078 3.609 -8.352 1 98.38 199 ASP B O 1
ATOM 4042 N N . SER B 1 200 ? 25.391 3.057 -10.531 1 98.56 200 SER B N 1
ATOM 4043 C CA . SER B 1 200 ? 24.844 4.324 -11.008 1 98.56 200 SER B CA 1
ATOM 4044 C C . SER B 1 200 ? 23.375 4.469 -10.648 1 98.56 200 SER B C 1
ATOM 4046 O O . SER B 1 200 ? 22.906 5.57 -10.328 1 98.56 200 SER B O 1
ATOM 4048 N N . LEU B 1 201 ? 22.609 3.408 -10.695 1 98.81 201 LEU B N 1
ATOM 4049 C CA . LEU B 1 201 ? 21.203 3.422 -10.312 1 98.81 201 LEU B CA 1
ATOM 4050 C C . LEU B 1 201 ? 21.047 3.652 -8.812 1 98.81 201 LEU B C 1
ATOM 4052 O O . LEU B 1 201 ? 20.281 4.512 -8.391 1 98.81 201 LEU B O 1
ATOM 4056 N N . PHE B 1 202 ? 21.797 2.893 -8.016 1 98.81 202 PHE B N 1
ATOM 4057 C CA . PHE B 1 202 ? 21.688 2.945 -6.566 1 98.81 202 PHE B CA 1
ATOM 4058 C C . PHE B 1 202 ? 22.094 4.316 -6.039 1 98.81 202 PHE B C 1
ATOM 4060 O O . PHE B 1 202 ? 21.469 4.848 -5.117 1 98.81 202 PHE B O 1
ATOM 4067 N N . ALA B 1 203 ? 23.016 4.98 -6.648 1 98.44 203 ALA B N 1
ATOM 4068 C CA . ALA B 1 203 ? 23.594 6.242 -6.18 1 98.44 203 ALA B CA 1
ATOM 4069 C C . ALA B 1 203 ? 22.547 7.352 -6.184 1 98.44 203 ALA B C 1
ATOM 4071 O O . ALA B 1 203 ? 22.625 8.289 -5.383 1 98.44 203 ALA B O 1
ATOM 4072 N N . ILE B 1 204 ? 21.547 7.25 -7.023 1 98.31 204 ILE B N 1
ATOM 4073 C CA . ILE B 1 204 ? 20.625 8.367 -7.164 1 98.31 204 ILE B CA 1
ATOM 4074 C C . ILE B 1 204 ? 19.266 7.988 -6.59 1 98.31 204 ILE B C 1
ATOM 4076 O O . ILE B 1 204 ? 18.359 8.828 -6.508 1 98.31 204 ILE B O 1
ATOM 4080 N N . SER B 1 205 ? 19.062 6.734 -6.207 1 98.56 205 SER B N 1
ATOM 4081 C CA . SER B 1 205 ? 17.734 6.219 -5.844 1 98.56 205 SER B CA 1
ATOM 4082 C C . SER B 1 205 ? 17.469 6.387 -4.352 1 98.56 205 SER B C 1
ATOM 4084 O O . SER B 1 205 ? 18.297 6 -3.521 1 98.56 205 SER B O 1
ATOM 4086 N N . ARG B 1 206 ? 16.328 6.949 -4.051 1 97.62 206 ARG B N 1
ATOM 4087 C CA . ARG B 1 206 ? 15.828 6.945 -2.676 1 97.62 206 ARG B CA 1
ATOM 4088 C C . ARG B 1 206 ? 15.125 5.629 -2.352 1 97.62 206 ARG B C 1
ATOM 4090 O O . ARG B 1 206 ? 15.188 5.152 -1.217 1 97.62 206 ARG B O 1
ATOM 4097 N N . PHE B 1 207 ? 14.438 5.098 -3.352 1 98.75 207 PHE B N 1
ATOM 4098 C CA . PHE B 1 207 ? 13.789 3.787 -3.311 1 98.75 207 PHE B CA 1
ATOM 4099 C C . PHE B 1 207 ? 14.414 2.846 -4.336 1 98.75 207 PHE B C 1
ATOM 4101 O O . PHE B 1 207 ? 14.703 3.252 -5.465 1 98.75 207 PHE B O 1
ATOM 4108 N N . VAL B 1 208 ? 14.625 1.602 -3.951 1 98.88 208 VAL B N 1
ATOM 4109 C CA . VAL B 1 208 ? 15.07 0.583 -4.895 1 98.88 208 VAL B CA 1
ATOM 4110 C C . VAL B 1 208 ? 14.195 -0.662 -4.762 1 98.88 208 VAL B C 1
ATOM 4112 O O . VAL B 1 208 ? 13.844 -1.065 -3.652 1 98.88 208 VAL B O 1
ATOM 4115 N N . SER B 1 209 ? 13.812 -1.224 -5.844 1 98.94 209 SER B N 1
ATOM 4116 C CA . SER B 1 209 ? 12.977 -2.418 -5.875 1 98.94 209 SER B CA 1
ATOM 4117 C C . SER B 1 209 ? 13.531 -3.459 -6.84 1 98.94 209 SER B C 1
ATOM 4119 O O . SER B 1 209 ? 13.93 -3.125 -7.953 1 98.94 209 SER B O 1
ATOM 4121 N N . LEU B 1 210 ? 13.578 -4.703 -6.422 1 98.75 210 LEU B N 1
ATOM 4122 C CA . LEU B 1 210 ? 14.117 -5.789 -7.23 1 98.75 210 LEU B CA 1
ATOM 4123 C C . LEU B 1 210 ? 13.008 -6.492 -8.008 1 98.75 210 LEU B C 1
ATOM 4125 O O . LEU B 1 210 ? 11.969 -6.824 -7.445 1 98.75 210 LEU B O 1
ATOM 4129 N N . HIS B 1 211 ? 13.25 -6.754 -9.289 1 97.5 211 HIS B N 1
ATOM 4130 C CA . HIS B 1 211 ? 12.305 -7.43 -10.164 1 97.5 211 HIS B CA 1
ATOM 4131 C C . HIS B 1 211 ? 13.023 -8.305 -11.188 1 97.5 211 HIS B C 1
ATOM 4133 O O . HIS B 1 211 ? 12.633 -8.352 -12.359 1 97.5 211 HIS B O 1
ATOM 4139 N N . THR B 1 212 ? 14.047 -8.992 -10.766 1 95.19 212 THR B N 1
ATOM 4140 C CA . THR B 1 212 ? 14.852 -9.852 -11.633 1 95.19 212 THR B CA 1
ATOM 4141 C C . THR B 1 212 ? 14.734 -11.312 -11.203 1 95.19 212 THR B C 1
ATOM 4143 O O . THR B 1 212 ? 14.508 -11.602 -10.023 1 95.19 212 THR B O 1
ATOM 4146 N N . PRO B 1 213 ? 14.938 -12.234 -12.148 1 90 213 PRO B N 1
ATOM 4147 C CA . PRO B 1 213 ? 15.016 -13.648 -11.773 1 90 213 PRO B CA 1
ATOM 4148 C C . PRO B 1 213 ? 16.344 -14.016 -11.109 1 90 213 PRO B C 1
ATOM 4150 O O . PRO B 1 213 ? 17.312 -13.258 -11.188 1 90 213 PRO B O 1
ATOM 4153 N N . THR B 1 214 ? 16.312 -15.109 -10.453 1 90.75 214 THR B N 1
ATOM 4154 C CA . THR B 1 214 ? 17.578 -15.633 -9.945 1 90.75 214 THR B CA 1
ATOM 4155 C C . THR B 1 214 ? 18.422 -16.203 -11.078 1 90.75 214 THR B C 1
ATOM 4157 O O . THR B 1 214 ? 17.938 -17.031 -11.859 1 90.75 214 THR B O 1
ATOM 4160 N N . THR B 1 215 ? 19.562 -15.781 -11.242 1 90 215 THR B N 1
ATOM 4161 C CA . THR B 1 215 ? 20.625 -16.281 -12.102 1 90 215 THR B CA 1
ATOM 4162 C C . THR B 1 215 ? 21.938 -16.344 -11.336 1 90 215 THR B C 1
ATOM 4164 O O . THR B 1 215 ? 22.047 -15.875 -10.203 1 90 215 THR B O 1
ATOM 4167 N N . PRO B 1 216 ? 22.875 -17 -11.922 1 92.44 216 PRO B N 1
ATOM 4168 C CA . PRO B 1 216 ? 24.188 -16.969 -11.25 1 92.44 216 PRO B CA 1
ATOM 4169 C C . PRO B 1 216 ? 24.672 -15.547 -10.969 1 92.44 216 PRO B C 1
ATOM 4171 O O . PRO B 1 216 ? 25.312 -15.305 -9.953 1 92.44 216 PRO B O 1
ATOM 4174 N N . GLU B 1 217 ? 24.281 -14.641 -11.805 1 93.5 217 GLU B N 1
ATOM 4175 C CA . GLU B 1 217 ? 24.734 -13.25 -11.688 1 93.5 217 GLU B CA 1
ATOM 4176 C C . GLU B 1 217 ? 23.922 -12.5 -10.641 1 93.5 217 GLU B C 1
ATOM 4178 O O . GLU B 1 217 ? 24.391 -11.508 -10.078 1 93.5 217 GLU B O 1
ATOM 4183 N N . THR B 1 218 ? 22.75 -12.945 -10.367 1 95.44 218 THR B N 1
ATOM 4184 C CA . THR B 1 218 ? 21.891 -12.172 -9.477 1 95.44 218 THR B CA 1
ATOM 4185 C C . THR B 1 218 ? 21.844 -12.797 -8.086 1 95.44 218 THR B C 1
ATOM 4187 O O . THR B 1 218 ? 21.328 -12.195 -7.145 1 95.44 218 THR B O 1
ATOM 4190 N N . LYS B 1 219 ? 22.375 -13.953 -7.98 1 96.44 219 LYS B N 1
ATOM 4191 C CA . LYS B 1 219 ? 22.422 -14.562 -6.652 1 96.44 219 LYS B CA 1
ATOM 4192 C C . LYS B 1 219 ? 23.344 -13.766 -5.723 1 96.44 219 LYS B C 1
ATOM 4194 O O . LYS B 1 219 ? 24.516 -13.578 -6.016 1 96.44 219 LYS B O 1
ATOM 4199 N N . GLY B 1 220 ? 22.797 -13.219 -4.699 1 97.75 220 GLY B N 1
ATOM 4200 C CA . GLY B 1 220 ? 23.547 -12.539 -3.654 1 97.75 220 GLY B CA 1
ATOM 4201 C C . GLY B 1 220 ? 24.109 -11.211 -4.102 1 97.75 220 GLY B C 1
ATOM 4202 O O . GLY B 1 220 ? 25 -10.656 -3.439 1 97.75 220 GLY B O 1
ATOM 4203 N N . PHE B 1 221 ? 23.609 -10.68 -5.176 1 97.88 221 PHE B N 1
ATOM 4204 C CA . PHE B 1 221 ? 24.25 -9.484 -5.715 1 97.88 221 PHE B CA 1
ATOM 4205 C C . PHE B 1 221 ? 23.891 -8.258 -4.891 1 97.88 221 PHE B C 1
ATOM 4207 O O . PHE B 1 221 ? 24.547 -7.219 -4.98 1 97.88 221 PHE B O 1
ATOM 4214 N N . ILE B 1 222 ? 22.844 -8.328 -4.113 1 98.69 222 ILE B N 1
ATOM 4215 C CA . ILE B 1 222 ? 22.578 -7.301 -3.121 1 98.69 222 ILE B CA 1
ATOM 4216 C C . ILE B 1 222 ? 23.328 -7.613 -1.831 1 98.69 222 ILE B C 1
ATOM 4218 O O . ILE B 1 222 ? 22.766 -8.211 -0.907 1 98.69 222 ILE B O 1
ATOM 4222 N N . ASN B 1 223 ? 24.547 -7.332 -1.81 1 98.62 223 ASN B N 1
ATOM 4223 C CA . ASN B 1 223 ? 25.453 -7.547 -0.692 1 98.62 223 ASN B CA 1
ATOM 4224 C C . ASN B 1 223 ? 25.859 -6.227 -0.041 1 98.62 223 ASN B C 1
ATOM 4226 O O . ASN B 1 223 ? 25.281 -5.18 -0.337 1 98.62 223 ASN B O 1
ATOM 4230 N N . ALA B 1 224 ? 26.812 -6.289 0.86 1 98.56 224 ALA B N 1
ATOM 4231 C CA . ALA B 1 224 ? 27.234 -5.109 1.609 1 98.56 224 ALA B CA 1
ATOM 4232 C C . ALA B 1 224 ? 27.734 -4.016 0.671 1 98.56 224 ALA B C 1
ATOM 4234 O O . ALA B 1 224 ? 27.438 -2.836 0.87 1 98.56 224 ALA B O 1
ATOM 4235 N N . GLN B 1 225 ? 28.469 -4.418 -0.297 1 98.56 225 GLN B N 1
ATOM 4236 C CA . GLN B 1 225 ? 29 -3.449 -1.251 1 98.56 225 GLN B CA 1
ATOM 4237 C C . GLN B 1 225 ? 27.875 -2.752 -2.01 1 98.56 225 GLN B C 1
ATOM 4239 O O . GLN B 1 225 ? 27.844 -1.521 -2.094 1 98.56 225 GLN B O 1
ATOM 4244 N N . ALA B 1 226 ? 26.984 -3.475 -2.588 1 98.75 226 ALA B N 1
ATOM 4245 C CA . ALA B 1 226 ? 25.875 -2.891 -3.334 1 98.75 226 ALA B CA 1
ATOM 4246 C C . ALA B 1 226 ? 25.078 -1.933 -2.461 1 98.75 226 ALA B C 1
ATOM 4248 O O . ALA B 1 226 ? 24.734 -0.829 -2.893 1 98.75 226 ALA B O 1
ATOM 4249 N N . LEU B 1 227 ? 24.766 -2.33 -1.245 1 98.69 227 LEU B N 1
ATOM 4250 C CA . LEU B 1 227 ? 23.969 -1.522 -0.33 1 98.69 227 LEU B CA 1
ATOM 4251 C C . LEU B 1 227 ? 24.703 -0.237 0.043 1 98.69 227 LEU B C 1
ATOM 4253 O O . LEU B 1 227 ? 24.062 0.777 0.343 1 98.69 227 LEU B O 1
ATOM 4257 N N . SER B 1 228 ? 26.016 -0.3 0.021 1 98.38 228 SER B N 1
ATOM 4258 C CA . SER B 1 228 ? 26.812 0.876 0.366 1 98.38 228 SER B CA 1
ATOM 4259 C C . SER B 1 228 ? 26.672 1.961 -0.697 1 98.38 228 SER B C 1
ATOM 4261 O O . SER B 1 228 ? 26.984 3.127 -0.442 1 98.38 228 SER B O 1
ATOM 4263 N N . TRP B 1 229 ? 26.266 1.593 -1.958 1 98.56 229 TRP B N 1
ATOM 4264 C CA . TRP B 1 229 ? 26.109 2.566 -3.033 1 98.56 229 TRP B CA 1
ATOM 4265 C C . TRP B 1 229 ? 24.906 3.459 -2.785 1 98.56 229 TRP B C 1
ATOM 4267 O O . TRP B 1 229 ? 24.781 4.523 -3.393 1 98.56 229 TRP B O 1
ATOM 4277 N N . LEU B 1 230 ? 23.953 3.043 -1.928 1 98.31 230 LEU B N 1
ATOM 4278 C CA . LEU B 1 230 ? 22.734 3.787 -1.673 1 98.31 230 LEU B CA 1
ATOM 4279 C C . LEU B 1 230 ? 23 4.996 -0.781 1 98.31 230 LEU B C 1
ATOM 4281 O O . LEU B 1 230 ? 23.922 4.977 0.032 1 98.31 230 LEU B O 1
ATOM 4285 N N . LYS B 1 231 ? 22.203 5.996 -0.968 1 95.38 231 LYS B N 1
ATOM 4286 C CA . LYS B 1 231 ? 22.25 7.113 -0.026 1 95.38 231 LYS B CA 1
ATOM 4287 C C . LYS B 1 231 ? 21.75 6.688 1.352 1 95.38 231 LYS B C 1
ATOM 4289 O O . LYS B 1 231 ? 20.922 5.77 1.465 1 95.38 231 LYS B O 1
ATOM 4294 N N . ASP B 1 232 ? 22.266 7.359 2.332 1 96.88 232 ASP B N 1
ATOM 4295 C CA . ASP B 1 232 ? 21.75 7.102 3.676 1 96.88 232 ASP B CA 1
ATOM 4296 C C . ASP B 1 232 ? 20.25 7.348 3.75 1 96.88 232 ASP B C 1
ATOM 4298 O O . ASP B 1 232 ? 19.75 8.336 3.207 1 96.88 232 ASP B O 1
ATOM 4302 N N . GLY B 1 233 ? 19.547 6.379 4.336 1 97.06 233 GLY B N 1
ATOM 4303 C CA . GLY B 1 233 ? 18.109 6.527 4.512 1 97.06 233 GLY B CA 1
ATOM 4304 C C . GLY B 1 233 ? 17.312 5.977 3.348 1 97.06 233 GLY B C 1
ATOM 4305 O O . GLY B 1 233 ? 16.094 6.176 3.275 1 97.06 233 GLY B O 1
ATOM 4306 N N . ALA B 1 234 ? 17.953 5.289 2.432 1 98.38 234 ALA B N 1
ATOM 4307 C CA . ALA B 1 234 ? 17.234 4.691 1.304 1 98.38 234 ALA B CA 1
ATOM 4308 C C . ALA B 1 234 ? 16.281 3.607 1.775 1 98.38 234 ALA B C 1
ATOM 4310 O O . ALA B 1 234 ? 16.359 3.15 2.918 1 98.38 234 ALA B O 1
ATOM 4311 N N . ILE B 1 235 ? 15.32 3.26 0.966 1 98.81 235 ILE B N 1
ATOM 4312 C CA . ILE B 1 235 ? 14.336 2.219 1.241 1 98.81 235 ILE B CA 1
ATOM 4313 C C . ILE B 1 235 ? 14.461 1.104 0.205 1 98.81 235 ILE B C 1
ATOM 4315 O O . ILE B 1 235 ? 14.508 1.369 -0.999 1 98.81 235 ILE B O 1
ATOM 4319 N N . PHE B 1 236 ? 14.57 -0.112 0.707 1 98.88 236 PHE B N 1
ATOM 4320 C CA . PHE B 1 236 ? 14.836 -1.271 -0.137 1 98.88 236 PHE B CA 1
ATOM 4321 C C . PHE B 1 236 ? 13.625 -2.195 -0.182 1 98.88 236 PHE B C 1
ATOM 4323 O O . PHE B 1 236 ? 13.055 -2.531 0.858 1 98.88 236 PHE B O 1
ATOM 4330 N N . LEU B 1 237 ? 13.227 -2.607 -1.396 1 98.94 237 LEU B N 1
ATOM 4331 C CA . LEU B 1 237 ? 12.078 -3.482 -1.589 1 98.94 237 LEU B CA 1
ATOM 4332 C C . LEU B 1 237 ? 12.469 -4.738 -2.363 1 98.94 237 LEU B C 1
ATOM 4334 O O . LEU B 1 237 ? 13.266 -4.668 -3.301 1 98.94 237 LEU B O 1
ATOM 4338 N N . ASN B 1 238 ? 11.844 -5.871 -1.988 1 98.81 238 ASN B N 1
ATOM 4339 C CA . ASN B 1 238 ? 12.102 -7.098 -2.732 1 98.81 238 ASN B CA 1
ATOM 4340 C C . ASN B 1 238 ? 10.844 -7.957 -2.854 1 98.81 238 ASN B C 1
ATOM 4342 O O . ASN B 1 238 ? 10.336 -8.469 -1.852 1 98.81 238 ASN B O 1
ATOM 4346 N N . THR B 1 239 ? 10.32 -8.086 -4.012 1 97.81 239 THR B N 1
ATOM 4347 C CA . THR B 1 239 ? 9.25 -9.008 -4.344 1 97.81 239 THR B CA 1
ATOM 4348 C C . THR B 1 239 ? 9.711 -10.023 -5.387 1 97.81 239 THR B C 1
ATOM 4350 O O . THR B 1 239 ? 8.891 -10.719 -5.992 1 97.81 239 THR B O 1
ATOM 4353 N N . ALA B 1 240 ? 10.969 -10.047 -5.688 1 95.81 240 ALA B N 1
ATOM 4354 C CA . ALA B 1 240 ? 11.539 -10.953 -6.68 1 95.81 240 ALA B CA 1
ATOM 4355 C C . ALA B 1 240 ? 11.891 -12.297 -6.051 1 95.81 240 ALA B C 1
ATOM 4357 O O . ALA B 1 240 ? 11.008 -13.117 -5.77 1 95.81 240 ALA B O 1
ATOM 4358 N N . ARG B 1 241 ? 13.234 -12.43 -5.688 1 94.62 241 ARG B N 1
ATOM 4359 C CA . ARG B 1 241 ? 13.711 -13.656 -5.055 1 94.62 241 ARG B CA 1
ATOM 4360 C C . ARG B 1 241 ? 14.594 -13.336 -3.848 1 94.62 241 ARG B C 1
ATOM 4362 O O . ARG B 1 241 ? 15.406 -12.414 -3.891 1 94.62 241 ARG B O 1
ATOM 4369 N N . GLY B 1 242 ? 14.383 -14.133 -2.787 1 96.62 242 GLY B N 1
ATOM 4370 C CA . GLY B 1 242 ? 15.109 -13.867 -1.559 1 96.62 242 GLY B CA 1
ATOM 4371 C C . GLY B 1 242 ? 16.609 -14.109 -1.687 1 96.62 242 GLY B C 1
ATOM 4372 O O . GLY B 1 242 ? 17.406 -13.469 -1.004 1 96.62 242 GLY B O 1
ATOM 4373 N N . ASP B 1 243 ? 17 -15.031 -2.586 1 96.25 243 ASP B N 1
ATOM 4374 C CA . ASP B 1 243 ? 18.391 -15.453 -2.666 1 96.25 243 ASP B CA 1
ATOM 4375 C C . ASP B 1 243 ? 19.234 -14.414 -3.398 1 96.25 243 ASP B C 1
ATOM 4377 O O . ASP B 1 243 ? 20.453 -14.562 -3.502 1 96.25 243 ASP B O 1
ATOM 4381 N N . GLN B 1 244 ? 18.641 -13.367 -3.814 1 97.75 244 GLN B N 1
ATOM 4382 C CA . GLN B 1 244 ? 19.359 -12.273 -4.445 1 97.75 244 GLN B CA 1
ATOM 4383 C C . GLN B 1 244 ? 19.984 -11.344 -3.4 1 97.75 244 GLN B C 1
ATOM 4385 O O . GLN B 1 244 ? 20.859 -10.531 -3.721 1 97.75 244 GLN B O 1
ATOM 4390 N N . VAL B 1 245 ? 19.562 -11.461 -2.197 1 98.56 245 VAL B N 1
ATOM 4391 C CA . VAL B 1 245 ? 19.938 -10.555 -1.112 1 98.56 245 VAL B CA 1
ATOM 4392 C C . VAL B 1 245 ? 20.797 -11.312 -0.092 1 98.56 245 VAL B C 1
ATOM 4394 O O . VAL B 1 245 ? 20.453 -12.422 0.307 1 98.56 245 VAL B O 1
ATOM 4397 N N . ASP B 1 246 ? 21.906 -10.75 0.251 1 98.62 246 ASP B N 1
ATOM 4398 C CA . ASP B 1 246 ? 22.656 -11.203 1.42 1 98.62 246 ASP B CA 1
ATOM 4399 C C . ASP B 1 246 ? 21.984 -10.75 2.713 1 98.62 246 ASP B C 1
ATOM 4401 O O . ASP B 1 246 ? 21.984 -9.562 3.045 1 98.62 246 ASP B O 1
ATOM 4405 N N . ASP B 1 247 ? 21.469 -11.711 3.459 1 98.56 247 ASP B N 1
ATOM 4406 C CA . ASP B 1 247 ? 20.656 -11.406 4.637 1 98.56 247 ASP B CA 1
ATOM 4407 C C . ASP B 1 247 ? 21.469 -10.641 5.676 1 98.56 247 ASP B C 1
ATOM 4409 O O . ASP B 1 247 ? 20.984 -9.672 6.258 1 98.56 247 ASP B O 1
ATOM 4413 N N . ASP B 1 248 ? 22.672 -11.102 5.902 1 98.75 248 ASP B N 1
ATOM 4414 C CA . ASP B 1 248 ? 23.516 -10.43 6.891 1 98.75 248 ASP B CA 1
ATOM 4415 C C . ASP B 1 248 ? 23.734 -8.969 6.516 1 98.75 248 ASP B C 1
ATOM 4417 O O . ASP B 1 248 ? 23.656 -8.086 7.375 1 98.75 248 ASP B O 1
ATOM 4421 N N . ALA B 1 249 ? 23.984 -8.719 5.285 1 98.81 249 ALA B N 1
ATOM 4422 C CA . ALA B 1 249 ? 24.234 -7.367 4.797 1 98.81 249 ALA B CA 1
ATOM 4423 C C . ALA B 1 249 ? 22.984 -6.496 4.934 1 98.81 249 ALA B C 1
ATOM 4425 O O . ALA B 1 249 ? 23.062 -5.348 5.379 1 98.81 249 ALA B O 1
ATOM 4426 N N . LEU B 1 250 ? 21.875 -7 4.512 1 98.81 250 LEU B N 1
ATOM 4427 C CA . LEU B 1 250 ? 20.641 -6.23 4.562 1 98.81 250 LEU B CA 1
ATOM 4428 C C . LEU B 1 250 ? 20.25 -5.914 6 1 98.81 250 LEU B C 1
ATOM 4430 O O . LEU B 1 250 ? 19.875 -4.777 6.312 1 98.81 250 LEU B O 1
ATOM 4434 N N . ILE B 1 251 ? 20.328 -6.902 6.875 1 98.81 251 ILE B N 1
ATOM 4435 C CA . ILE B 1 251 ? 20 -6.727 8.281 1 98.81 251 ILE B CA 1
ATOM 4436 C C . ILE B 1 251 ? 20.922 -5.68 8.898 1 98.81 251 ILE B C 1
ATOM 4438 O O . ILE B 1 251 ? 20.469 -4.797 9.633 1 98.81 251 ILE B O 1
ATOM 4442 N N . ALA B 1 252 ? 22.219 -5.773 8.578 1 98.75 252 ALA B N 1
ATOM 4443 C CA . ALA B 1 252 ? 23.188 -4.793 9.078 1 98.75 252 ALA B CA 1
ATOM 4444 C C . ALA B 1 252 ? 22.844 -3.387 8.594 1 98.75 252 ALA B C 1
ATOM 4446 O O . ALA B 1 252 ? 22.906 -2.424 9.359 1 98.75 252 ALA B O 1
ATOM 4447 N N . ALA B 1 253 ? 22.484 -3.234 7.336 1 98.75 253 ALA B N 1
ATOM 4448 C CA . ALA B 1 253 ? 22.125 -1.944 6.75 1 98.75 253 ALA B CA 1
ATOM 4449 C C . ALA B 1 253 ? 20.891 -1.362 7.422 1 98.75 253 ALA B C 1
ATOM 4451 O O . ALA B 1 253 ? 20.797 -0.149 7.625 1 98.75 253 ALA B O 1
ATOM 4452 N N . LEU B 1 254 ? 19.938 -2.156 7.785 1 98.69 254 LEU B N 1
ATOM 4453 C CA . LEU B 1 254 ? 18.719 -1.719 8.461 1 98.69 254 LEU B CA 1
ATOM 4454 C C . LEU B 1 254 ? 19.016 -1.312 9.898 1 98.69 254 LEU B C 1
ATOM 4456 O O . LEU B 1 254 ? 18.484 -0.312 10.383 1 98.69 254 LEU B O 1
ATOM 4460 N N . ARG B 1 255 ? 19.859 -2.029 10.562 1 98.25 255 ARG B N 1
ATOM 4461 C CA . ARG B 1 255 ? 20.188 -1.747 11.953 1 98.25 255 ARG B CA 1
ATOM 4462 C C . ARG B 1 255 ? 20.984 -0.45 12.07 1 98.25 255 ARG B C 1
ATOM 4464 O O . ARG B 1 255 ? 20.797 0.321 13.008 1 98.25 255 ARG B O 1
ATOM 4471 N N . SER B 1 256 ? 21.875 -0.207 11.094 1 97.44 256 SER B N 1
ATOM 4472 C CA . SER B 1 256 ? 22.781 0.931 11.172 1 97.44 256 SER B CA 1
ATOM 4473 C C . SER B 1 256 ? 22.094 2.223 10.758 1 97.44 256 SER B C 1
ATOM 4475 O O . SER B 1 256 ? 22.609 3.316 11.008 1 97.44 256 SER B O 1
ATOM 4477 N N . GLY B 1 257 ? 21 2.062 10 1 95.69 257 GLY B N 1
ATOM 4478 C CA . GLY B 1 257 ? 20.328 3.242 9.484 1 95.69 257 GLY B CA 1
ATOM 4479 C C . GLY B 1 257 ? 20.734 3.594 8.07 1 95.69 257 GLY B C 1
ATOM 4480 O O . GLY B 1 257 ? 20.188 4.523 7.469 1 95.69 257 GLY B O 1
ATOM 4481 N N . LYS B 1 258 ? 21.688 2.805 7.59 1 97.56 258 LYS B N 1
ATOM 4482 C CA . LYS B 1 258 ? 21.969 2.957 6.164 1 97.56 258 LYS B CA 1
ATOM 4483 C C . LYS B 1 258 ? 20.688 2.879 5.34 1 97.56 258 LYS B C 1
ATOM 4485 O O . LYS B 1 258 ? 20.469 3.695 4.441 1 97.56 258 LYS B O 1
ATOM 4490 N N . LEU B 1 259 ? 19.922 1.936 5.629 1 98.5 259 LEU B N 1
ATOM 4491 C CA . LEU B 1 259 ? 18.547 1.864 5.109 1 98.5 259 LEU B CA 1
ATOM 4492 C C . LEU B 1 259 ? 17.547 2.342 6.152 1 98.5 259 LEU B C 1
ATOM 4494 O O . LEU B 1 259 ? 17.594 1.907 7.305 1 98.5 259 LEU B O 1
ATOM 4498 N N . ALA B 1 260 ? 16.703 3.25 5.762 1 98.06 260 ALA B N 1
ATOM 4499 C CA . ALA B 1 260 ? 15.633 3.707 6.648 1 98.06 260 ALA B CA 1
ATOM 4500 C C . ALA B 1 260 ? 14.594 2.611 6.867 1 98.06 260 ALA B C 1
ATOM 4502 O O . ALA B 1 260 ? 14.008 2.51 7.949 1 98.06 260 ALA B O 1
ATOM 4503 N N . ALA B 1 261 ? 14.352 1.858 5.816 1 98.69 261 ALA B N 1
ATOM 4504 C CA . ALA B 1 261 ? 13.352 0.793 5.895 1 98.69 261 ALA B CA 1
ATOM 4505 C C . ALA B 1 261 ? 13.531 -0.211 4.758 1 98.69 261 ALA B C 1
ATOM 4507 O O . ALA B 1 261 ? 14.273 0.045 3.809 1 98.69 261 ALA B O 1
ATOM 4508 N N . ALA B 1 262 ? 12.883 -1.318 4.898 1 98.81 262 ALA B N 1
ATOM 4509 C CA . ALA B 1 262 ? 12.766 -2.309 3.83 1 98.81 262 ALA B CA 1
ATOM 4510 C C . ALA B 1 262 ? 11.359 -2.898 3.775 1 98.81 262 ALA B C 1
ATOM 4512 O O . ALA B 1 262 ? 10.664 -2.947 4.789 1 98.81 262 ALA B O 1
ATOM 4513 N N . GLY B 1 263 ? 10.875 -3.201 2.639 1 98.81 263 GLY B N 1
ATOM 4514 C CA . GLY B 1 263 ? 9.695 -4.016 2.389 1 98.81 263 GLY B CA 1
ATOM 4515 C C . GLY B 1 263 ? 10.016 -5.32 1.683 1 98.81 263 GLY B C 1
ATOM 4516 O O . GLY B 1 263 ? 10.508 -5.316 0.554 1 98.81 263 GLY B O 1
ATOM 4517 N N . LEU B 1 264 ? 9.727 -6.445 2.342 1 98.75 264 LEU B N 1
ATOM 4518 C CA . LEU B 1 264 ? 10.133 -7.746 1.818 1 98.75 264 LEU B CA 1
ATOM 4519 C C . LEU B 1 264 ? 8.938 -8.695 1.748 1 98.75 264 LEU B C 1
ATOM 4521 O O . LEU B 1 264 ? 8.195 -8.828 2.719 1 98.75 264 LEU B O 1
ATOM 4525 N N . ASP B 1 265 ? 8.812 -9.359 0.615 1 98 265 ASP B N 1
ATOM 4526 C CA . ASP B 1 265 ? 7.816 -10.414 0.462 1 98 265 ASP B CA 1
ATOM 4527 C C . ASP B 1 265 ? 8.484 -11.781 0.279 1 98 265 ASP B C 1
ATOM 4529 O O . ASP B 1 265 ? 7.812 -12.812 0.281 1 98 265 ASP B O 1
ATOM 4533 N N . VAL B 1 266 ? 9.789 -11.758 0.072 1 96.81 266 VAL B N 1
ATOM 4534 C CA . VAL B 1 266 ? 10.523 -12.984 -0.211 1 96.81 266 VAL B CA 1
ATOM 4535 C C . VAL B 1 266 ? 11.805 -13.023 0.627 1 96.81 266 VAL B C 1
ATOM 4537 O O . VAL B 1 266 ? 12.328 -11.984 1.021 1 96.81 266 VAL B O 1
ATOM 4540 N N . PHE B 1 267 ? 12.273 -14.203 0.848 1 96.38 267 PHE B N 1
ATOM 4541 C CA . PHE B 1 267 ? 13.414 -14.43 1.73 1 96.38 267 PHE B CA 1
ATOM 4542 C C . PHE B 1 267 ? 14.25 -15.602 1.249 1 96.38 267 PHE B C 1
ATOM 4544 O O . PHE B 1 267 ? 13.758 -16.469 0.529 1 96.38 267 PHE B O 1
ATOM 4551 N N . ASN B 1 268 ? 15.469 -15.516 1.728 1 94.5 268 ASN B N 1
ATOM 4552 C CA . ASN B 1 268 ? 16.281 -16.719 1.593 1 94.5 268 ASN B CA 1
ATOM 4553 C C . ASN B 1 268 ? 15.711 -17.875 2.422 1 94.5 268 ASN B C 1
ATOM 4555 O O . ASN B 1 268 ? 15.289 -17.672 3.561 1 94.5 268 ASN B O 1
ATOM 4559 N N . ASN B 1 269 ? 15.703 -19.109 1.797 1 89.75 269 ASN B N 1
ATOM 4560 C CA . ASN B 1 269 ? 15.398 -20.359 2.494 1 89.75 269 ASN B CA 1
ATOM 4561 C C . ASN B 1 269 ? 13.961 -20.375 2.996 1 89.75 269 ASN B C 1
ATOM 4563 O O . ASN B 1 269 ? 13.688 -20.859 4.102 1 89.75 269 ASN B O 1
ATOM 4567 N N . GLU B 1 270 ? 13.031 -19.906 2.273 1 89.06 270 GLU B N 1
ATOM 4568 C CA . GLU B 1 270 ? 11.625 -19.922 2.664 1 89.06 270 GLU B CA 1
ATOM 4569 C C . GLU B 1 270 ? 11.109 -21.344 2.838 1 89.06 270 GLU B C 1
ATOM 4571 O O . GLU B 1 270 ? 11.555 -22.266 2.139 1 89.06 270 GLU B O 1
ATOM 4576 N N . PRO B 1 271 ? 10.336 -21.562 3.826 1 87.62 271 PRO B N 1
ATOM 4577 C CA . PRO B 1 271 ? 9.742 -20.609 4.777 1 87.62 271 PRO B CA 1
ATOM 4578 C C . PRO B 1 271 ? 10.609 -20.422 6.02 1 87.62 271 PRO B C 1
ATOM 4580 O O . PRO B 1 271 ? 10.25 -19.641 6.906 1 87.62 271 PRO B O 1
ATOM 4583 N N . ALA B 1 272 ? 11.781 -21.125 6.047 1 89.31 272 ALA B N 1
ATOM 4584 C CA . ALA B 1 272 ? 12.711 -20.953 7.16 1 89.31 272 ALA B CA 1
ATOM 4585 C C . ALA B 1 272 ? 13.602 -19.734 6.961 1 89.31 272 ALA B C 1
ATOM 4587 O O . ALA B 1 272 ? 14.828 -19.859 6.906 1 89.31 272 ALA B O 1
ATOM 4588 N N . PHE B 1 273 ? 12.984 -18.578 6.988 1 93.69 273 PHE B N 1
ATOM 4589 C CA . PHE B 1 273 ? 13.703 -17.344 6.711 1 93.69 273 PHE B CA 1
ATOM 4590 C C . PHE B 1 273 ? 14.508 -16.906 7.93 1 93.69 273 PHE B C 1
ATOM 4592 O O . PHE B 1 273 ? 14.375 -17.484 9.008 1 93.69 273 PHE B O 1
ATOM 4599 N N . ASP B 1 274 ? 15.484 -16.016 7.773 1 96.38 274 ASP B N 1
ATOM 4600 C CA . ASP B 1 274 ? 16.281 -15.461 8.859 1 96.38 274 ASP B CA 1
ATOM 4601 C C . ASP B 1 274 ? 15.422 -14.672 9.844 1 96.38 274 ASP B C 1
ATOM 4603 O O . ASP B 1 274 ? 14.969 -13.57 9.531 1 96.38 274 ASP B O 1
ATOM 4607 N N . ARG B 1 275 ? 15.219 -15.133 10.961 1 95.31 275 ARG B N 1
ATOM 4608 C CA . ARG B 1 275 ? 14.266 -14.594 11.93 1 95.31 275 ARG B CA 1
ATOM 4609 C C . ARG B 1 275 ? 14.773 -13.297 12.539 1 95.31 275 ARG B C 1
ATOM 4611 O O . ARG B 1 275 ? 14.016 -12.562 13.172 1 95.31 275 ARG B O 1
ATOM 4618 N N . ARG B 1 276 ? 16.094 -12.914 12.344 1 97.81 276 ARG B N 1
ATOM 4619 C CA . ARG B 1 276 ? 16.625 -11.633 12.812 1 97.81 276 ARG B CA 1
ATOM 4620 C C . ARG B 1 276 ? 15.859 -10.469 12.195 1 97.81 276 ARG B C 1
ATOM 4622 O O . ARG B 1 276 ? 15.836 -9.375 12.75 1 97.81 276 ARG B O 1
ATOM 4629 N N . TYR B 1 277 ? 15.117 -10.719 11.016 1 98 277 TYR B N 1
ATOM 4630 C CA . TYR B 1 277 ? 14.305 -9.688 10.375 1 98 277 TYR B CA 1
ATOM 4631 C C . TYR B 1 277 ? 13.148 -9.273 11.281 1 98 277 TYR B C 1
ATOM 4633 O O . TYR B 1 277 ? 12.688 -8.133 11.227 1 98 277 TYR B O 1
ATOM 4641 N N . LEU B 1 278 ? 12.641 -10.195 12.102 1 96.56 278 LEU B N 1
ATOM 4642 C CA . LEU B 1 278 ? 11.469 -9.953 12.93 1 96.56 278 LEU B CA 1
ATOM 4643 C C . LEU B 1 278 ? 11.766 -8.93 14.016 1 96.56 278 LEU B C 1
ATOM 4645 O O . LEU B 1 278 ? 10.852 -8.32 14.57 1 96.56 278 LEU B O 1
ATOM 4649 N N . ASP B 1 279 ? 12.992 -8.742 14.344 1 95.81 279 ASP B N 1
ATOM 4650 C CA . ASP B 1 279 ? 13.391 -7.824 15.414 1 95.81 279 ASP B CA 1
ATOM 4651 C C . ASP B 1 279 ? 13.578 -6.406 14.875 1 95.81 279 ASP B C 1
ATOM 4653 O O . ASP B 1 279 ? 13.836 -5.477 15.641 1 95.81 279 ASP B O 1
ATOM 4657 N N . LEU B 1 280 ? 13.469 -6.203 13.609 1 97.69 280 LEU B N 1
ATOM 4658 C CA . LEU B 1 280 ? 13.703 -4.91 12.977 1 97.69 280 LEU B CA 1
ATOM 4659 C C . LEU B 1 280 ? 12.391 -4.148 12.797 1 97.69 280 LEU B C 1
ATOM 4661 O O . LEU B 1 280 ? 11.594 -4.477 11.914 1 97.69 280 LEU B O 1
ATOM 4665 N N . PRO B 1 281 ? 12.117 -3.139 13.531 1 96 281 PRO B N 1
ATOM 4666 C CA . PRO B 1 281 ? 10.867 -2.391 13.414 1 96 281 PRO B CA 1
ATOM 4667 C C . PRO B 1 281 ? 10.711 -1.699 12.062 1 96 281 PRO B C 1
ATOM 4669 O O . PRO B 1 281 ? 9.586 -1.411 11.641 1 96 281 PRO B O 1
ATOM 4672 N N . ASN B 1 282 ? 11.828 -1.452 11.391 1 97.88 282 ASN B N 1
ATOM 4673 C CA . ASN B 1 282 ? 11.805 -0.735 10.117 1 97.88 282 ASN B CA 1
ATOM 4674 C C . ASN B 1 282 ? 11.781 -1.695 8.938 1 97.88 282 ASN B C 1
ATOM 4676 O O . ASN B 1 282 ? 12.023 -1.288 7.797 1 97.88 282 ASN B O 1
ATOM 4680 N N . ALA B 1 283 ? 11.492 -2.957 9.172 1 98.12 283 ALA B N 1
ATOM 4681 C CA . ALA B 1 283 ? 11.273 -3.936 8.109 1 98.12 283 ALA B CA 1
ATOM 4682 C C . ALA B 1 283 ? 9.805 -4.344 8.039 1 98.12 283 ALA B C 1
ATOM 4684 O O . ALA B 1 283 ? 9.242 -4.836 9.016 1 98.12 283 ALA B O 1
ATOM 4685 N N . TYR B 1 284 ? 9.172 -4.051 6.949 1 98.62 284 TYR B N 1
ATOM 4686 C CA . TYR B 1 284 ? 7.82 -4.535 6.691 1 98.62 284 TYR B CA 1
ATOM 4687 C C . TYR B 1 284 ? 7.848 -5.867 5.957 1 98.62 284 TYR B C 1
ATOM 4689 O O . TYR B 1 284 ? 8.328 -5.949 4.824 1 98.62 284 TYR B O 1
ATOM 4697 N N . LEU B 1 285 ? 7.316 -6.898 6.57 1 98.25 285 LEU B N 1
ATOM 4698 C CA . LEU B 1 285 ? 7.57 -8.266 6.121 1 98.25 285 LEU B CA 1
ATOM 4699 C C . LEU B 1 285 ? 6.266 -8.977 5.777 1 98.25 285 LEU B C 1
ATOM 4701 O O . LEU B 1 285 ? 5.316 -8.953 6.566 1 98.25 285 LEU B O 1
ATOM 4705 N N . LEU B 1 286 ? 6.195 -9.562 4.613 1 97.56 286 LEU B N 1
ATOM 4706 C CA . LEU B 1 286 ? 5.078 -10.398 4.176 1 97.56 286 LEU B CA 1
ATOM 4707 C C . LEU B 1 286 ? 5.566 -11.789 3.771 1 97.56 286 LEU B C 1
ATOM 4709 O O . LEU B 1 286 ? 6.707 -11.945 3.33 1 97.56 286 LEU B O 1
ATOM 4713 N N . PRO B 1 287 ? 4.773 -12.812 3.934 1 96.12 287 PRO B N 1
ATOM 4714 C CA . PRO B 1 287 ? 5.18 -14.195 3.688 1 96.12 287 PRO B CA 1
ATOM 4715 C C . PRO B 1 287 ? 4.875 -14.656 2.264 1 96.12 287 PRO B C 1
ATOM 4717 O O . PRO B 1 287 ? 4.141 -15.633 2.072 1 96.12 287 PRO B O 1
ATOM 4720 N N . HIS B 1 288 ? 5.512 -13.969 1.311 1 95.25 288 HIS B N 1
ATOM 4721 C CA . HIS B 1 288 ? 5.465 -14.367 -0.09 1 95.25 288 HIS B CA 1
ATOM 4722 C C . HIS B 1 288 ? 4.027 -14.438 -0.596 1 95.25 288 HIS B C 1
ATOM 4724 O O . HIS B 1 288 ? 3.6 -15.469 -1.125 1 95.25 288 HIS B O 1
ATOM 4730 N N . ILE B 1 289 ? 3.326 -13.289 -0.546 1 96.19 289 ILE B N 1
ATOM 4731 C CA . ILE B 1 289 ? 1.899 -13.273 -0.853 1 96.19 289 ILE B CA 1
ATOM 4732 C C . ILE B 1 289 ? 1.669 -12.602 -2.203 1 96.19 289 ILE B C 1
ATOM 4734 O O . ILE B 1 289 ? 0.555 -12.164 -2.504 1 96.19 289 ILE B O 1
ATOM 4738 N N . GLY B 1 290 ? 2.656 -12.422 -3.01 1 95.19 290 GLY B N 1
ATOM 4739 C CA . GLY B 1 290 ? 2.592 -11.68 -4.258 1 95.19 290 GLY B CA 1
ATOM 4740 C C . GLY B 1 290 ? 1.434 -12.102 -5.145 1 95.19 290 GLY B C 1
ATOM 4741 O O . GLY B 1 290 ? 0.828 -11.273 -5.824 1 95.19 290 GLY B O 1
ATOM 4742 N N . THR B 1 291 ? 1.076 -13.383 -5.062 1 93.94 291 THR B N 1
ATOM 4743 C CA . THR B 1 291 ? 0.042 -13.906 -5.949 1 93.94 291 THR B CA 1
ATOM 4744 C C . THR B 1 291 ? -1.157 -14.406 -5.148 1 93.94 291 THR B C 1
ATOM 4746 O O . THR B 1 291 ? -2.029 -15.086 -5.688 1 93.94 291 THR B O 1
ATOM 4749 N N . SER B 1 292 ? -1.219 -14.102 -3.854 1 95.44 292 SER B N 1
ATOM 4750 C CA . SER B 1 292 ? -2.213 -14.68 -2.955 1 95.44 292 SER B CA 1
ATOM 4751 C C . SER B 1 292 ? -3.521 -13.906 -3.004 1 95.44 292 SER B C 1
ATOM 4753 O O . SER B 1 292 ? -3.973 -13.375 -1.986 1 95.44 292 SER B O 1
ATOM 4755 N N . THR B 1 293 ? -4.105 -13.859 -4.152 1 96.88 293 THR B N 1
ATOM 4756 C CA . THR B 1 293 ? -5.418 -13.25 -4.352 1 96.88 293 THR B CA 1
ATOM 4757 C C . THR B 1 293 ? -6.332 -14.188 -5.133 1 96.88 293 THR B C 1
ATOM 4759 O O . THR B 1 293 ? -5.863 -15 -5.934 1 96.88 293 THR B O 1
ATOM 4762 N N . GLU B 1 294 ? -7.543 -14.109 -4.898 1 95.38 294 GLU B N 1
ATOM 4763 C CA . GLU B 1 294 ? -8.523 -14.977 -5.551 1 95.38 294 GLU B CA 1
ATOM 4764 C C . GLU B 1 294 ? -8.461 -14.836 -7.07 1 95.38 294 GLU B C 1
ATOM 4766 O O . GLU B 1 294 ? -8.398 -15.836 -7.789 1 95.38 294 GLU B O 1
ATOM 4771 N N . GLN B 1 295 ? -8.469 -13.625 -7.539 1 95.62 295 GLN B N 1
ATOM 4772 C CA . GLN B 1 295 ? -8.477 -13.359 -8.977 1 95.62 295 GLN B CA 1
ATOM 4773 C C . GLN B 1 295 ? -7.215 -13.898 -9.641 1 95.62 295 GLN B C 1
ATOM 4775 O O . GLN B 1 295 ? -7.281 -14.523 -10.703 1 95.62 295 GLN B O 1
ATOM 4780 N N . THR B 1 296 ? -6.086 -13.68 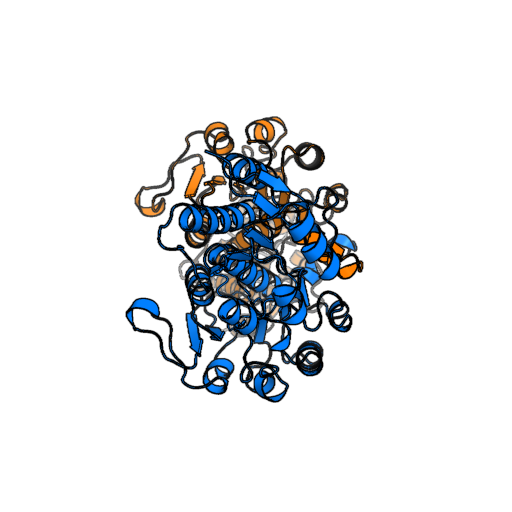-9.016 1 96.75 296 THR B N 1
ATOM 4781 C CA . THR B 1 296 ? -4.812 -14.102 -9.586 1 96.75 296 THR B CA 1
ATOM 4782 C C . THR B 1 296 ? -4.723 -15.625 -9.633 1 96.75 296 THR B C 1
ATOM 4784 O O . THR B 1 296 ? -4.32 -16.203 -10.641 1 96.75 296 THR B O 1
ATOM 4787 N N . ARG B 1 297 ? -5.117 -16.266 -8.531 1 96.88 297 ARG B N 1
ATOM 4788 C CA . ARG B 1 297 ? -5.051 -17.719 -8.492 1 96.88 297 ARG B CA 1
ATOM 4789 C C . ARG B 1 297 ? -5.996 -18.344 -9.516 1 96.88 297 ARG B C 1
ATOM 4791 O O . ARG B 1 297 ? -5.672 -19.359 -10.125 1 96.88 297 ARG B O 1
ATOM 4798 N N . ILE B 1 298 ? -7.102 -17.75 -9.711 1 95.81 298 ILE B N 1
ATOM 4799 C CA . ILE B 1 298 ? -8.031 -18.219 -10.734 1 95.81 298 ILE B CA 1
ATOM 4800 C C . ILE B 1 298 ? -7.418 -18.031 -12.117 1 95.81 298 ILE B C 1
ATOM 4802 O O . ILE B 1 298 ? -7.492 -18.922 -12.969 1 95.81 298 ILE B O 1
ATOM 4806 N N . ARG B 1 299 ? -6.82 -16.906 -12.312 1 95.81 299 ARG B N 1
ATOM 4807 C CA . ARG B 1 299 ? -6.18 -16.641 -13.602 1 95.81 299 ARG B CA 1
ATOM 4808 C C . ARG B 1 299 ? -5.055 -17.641 -13.859 1 95.81 299 ARG B C 1
ATOM 4810 O O . ARG B 1 299 ? -4.887 -18.109 -14.984 1 95.81 299 ARG B O 1
ATOM 4817 N N . MET B 1 300 ? -4.258 -17.875 -12.867 1 96.81 300 MET B N 1
ATOM 4818 C CA . MET B 1 300 ? -3.205 -18.891 -12.984 1 96.81 300 MET B CA 1
ATOM 4819 C C . MET B 1 300 ? -3.785 -20.234 -13.391 1 96.81 300 MET B C 1
ATOM 4821 O O . MET B 1 300 ? -3.232 -20.922 -14.25 1 96.81 300 MET B O 1
ATOM 4825 N N . SER B 1 301 ? -4.879 -20.578 -12.781 1 96.75 301 SER B N 1
ATOM 4826 C CA . SER B 1 301 ? -5.555 -21.828 -13.109 1 96.75 301 SER B CA 1
ATOM 4827 C C . SER B 1 301 ? -6.008 -21.844 -14.562 1 96.75 301 SER B C 1
ATOM 4829 O O . SER B 1 301 ? -5.848 -22.859 -15.25 1 96.75 301 SER B O 1
ATOM 4831 N N . ARG B 1 302 ? -6.527 -20.75 -14.961 1 96.06 302 ARG B N 1
ATOM 4832 C CA . ARG B 1 302 ? -7.02 -20.656 -16.328 1 96.06 302 ARG B CA 1
ATOM 4833 C C . ARG B 1 302 ? -5.883 -20.797 -17.344 1 96.06 302 ARG B C 1
ATOM 4835 O O . ARG B 1 302 ? -6.051 -21.422 -18.391 1 96.06 302 ARG B O 1
ATOM 4842 N N . ASP B 1 303 ? -4.793 -20.203 -17.016 1 96.38 303 ASP B N 1
ATOM 4843 C CA . ASP B 1 303 ? -3.623 -20.344 -17.875 1 96.38 303 ASP B CA 1
ATOM 4844 C C . ASP B 1 303 ? -3.215 -21.812 -18 1 96.38 303 ASP B C 1
ATOM 4846 O O . ASP B 1 303 ? -2.92 -22.297 -19.094 1 96.38 303 ASP B O 1
ATOM 4850 N N . CYS B 1 304 ? -3.217 -22.5 -16.922 1 97.75 304 CYS B N 1
ATOM 4851 C CA . CYS B 1 304 ? -2.852 -23.922 -16.906 1 97.75 304 CYS B CA 1
ATOM 4852 C C . CYS B 1 304 ? -3.855 -24.75 -17.703 1 97.75 304 CYS B C 1
ATOM 4854 O O . CYS B 1 304 ? -3.471 -25.625 -18.484 1 97.75 304 CYS B O 1
ATOM 4856 N N . ILE B 1 305 ? -5.113 -24.438 -17.531 1 97.94 305 ILE B N 1
ATOM 4857 C CA . ILE B 1 305 ? -6.172 -25.141 -18.25 1 97.94 305 ILE B CA 1
ATOM 4858 C C . ILE B 1 305 ? -6.039 -24.906 -19.75 1 97.94 305 ILE B C 1
ATOM 4860 O O . ILE B 1 305 ? -6.152 -25.828 -20.547 1 97.94 305 ILE B O 1
ATOM 4864 N N . ALA B 1 306 ? -5.777 -23.672 -20.062 1 98.06 306 ALA B N 1
ATOM 4865 C CA . ALA B 1 306 ? -5.594 -23.328 -21.469 1 98.06 306 ALA B CA 1
ATOM 4866 C C . ALA B 1 306 ? -4.43 -24.094 -22.078 1 98.06 306 ALA B C 1
ATOM 4868 O O . ALA B 1 306 ? -4.527 -24.609 -23.203 1 98.06 306 ALA B O 1
ATOM 4869 N N . ASN B 1 307 ? -3.326 -24.172 -21.391 1 98.56 307 ASN B N 1
ATOM 4870 C CA . ASN B 1 307 ? -2.17 -24.953 -21.828 1 98.56 307 ASN B CA 1
ATOM 4871 C C . ASN B 1 307 ? -2.529 -26.406 -22.094 1 98.56 307 ASN B C 1
ATOM 4873 O O . ASN B 1 307 ? -2.244 -26.953 -23.156 1 98.56 307 ASN B O 1
ATOM 4877 N N . LEU B 1 308 ? -3.174 -27.016 -21.141 1 98.62 308 LEU B N 1
ATOM 4878 C CA . LEU B 1 308 ? -3.508 -28.438 -21.188 1 98.62 308 LEU B CA 1
ATOM 4879 C C . LEU B 1 308 ? -4.527 -28.703 -22.297 1 98.62 308 LEU B C 1
ATOM 4881 O O . LEU B 1 308 ? -4.363 -29.656 -23.078 1 98.62 308 LEU B O 1
ATOM 4885 N N . CYS B 1 309 ? -5.52 -27.875 -22.359 1 98.44 309 CYS B N 1
ATOM 4886 C CA . CYS B 1 309 ? -6.547 -28.047 -23.375 1 98.44 309 CYS B CA 1
ATOM 4887 C C . CYS B 1 309 ? -5.961 -27.891 -24.781 1 98.44 309 CYS B C 1
ATOM 4889 O O . CYS B 1 309 ? -6.273 -28.688 -25.672 1 98.44 309 CYS B O 1
ATOM 4891 N N . ALA B 1 310 ? -5.16 -26.891 -24.938 1 98.62 310 ALA B N 1
ATOM 4892 C CA . ALA B 1 310 ? -4.535 -26.688 -26.25 1 98.62 310 ALA B CA 1
ATOM 4893 C C . ALA B 1 310 ? -3.703 -27.891 -26.656 1 98.62 310 ALA B C 1
ATOM 4895 O O . ALA B 1 310 ? -3.779 -28.359 -27.797 1 98.62 310 ALA B O 1
ATOM 4896 N N . PHE B 1 311 ? -2.949 -28.422 -25.719 1 98.56 311 PHE B N 1
ATOM 4897 C CA . PHE B 1 311 ? -2.098 -29.578 -25.984 1 98.56 311 PHE B CA 1
ATOM 4898 C C . PHE B 1 311 ? -2.922 -30.75 -26.5 1 98.56 311 PHE B C 1
ATOM 4900 O O . PHE B 1 311 ? -2.609 -31.328 -27.531 1 98.56 311 PHE B O 1
ATOM 4907 N N . PHE B 1 312 ? -3.955 -31.094 -25.875 1 98.12 312 PHE B N 1
ATOM 4908 C CA . PHE B 1 312 ? -4.734 -32.281 -26.203 1 98.12 312 PHE B CA 1
ATOM 4909 C C . PHE B 1 312 ? -5.605 -32.031 -27.422 1 98.12 312 PHE B C 1
ATOM 4911 O O . PHE B 1 312 ? -6.094 -32.969 -28.047 1 98.12 312 PHE B O 1
ATOM 4918 N N . ALA B 1 313 ? -5.793 -30.766 -27.703 1 97.69 313 ALA B N 1
ATOM 4919 C CA . ALA B 1 313 ? -6.52 -30.438 -28.922 1 97.69 313 ALA B CA 1
ATOM 4920 C C . ALA B 1 313 ? -5.578 -30.375 -30.125 1 97.69 313 ALA B C 1
ATOM 4922 O O . ALA B 1 313 ? -6.012 -30.141 -31.25 1 97.69 313 ALA B O 1
ATOM 4923 N N . GLY B 1 314 ? -4.355 -30.531 -29.875 1 97.62 314 GLY B N 1
ATOM 4924 C CA . GLY B 1 314 ? -3.379 -30.469 -30.953 1 97.62 314 GLY B CA 1
ATOM 4925 C C . GLY B 1 314 ? -3.109 -29.047 -31.422 1 97.62 314 GLY B C 1
ATOM 4926 O O . GLY B 1 314 ? -2.748 -28.844 -32.594 1 97.62 314 GLY B O 1
ATOM 4927 N N . LYS B 1 315 ? -3.379 -28.141 -30.609 1 98.19 315 LYS B N 1
ATOM 4928 C CA . LYS B 1 315 ? -3.135 -26.734 -30.891 1 98.19 315 LYS B CA 1
ATOM 4929 C C . LYS B 1 315 ? -1.863 -26.234 -30.203 1 98.19 315 LYS B C 1
ATOM 4931 O O . LYS B 1 315 ? -1.35 -26.906 -29.297 1 98.19 315 LYS B O 1
ATOM 4936 N N . PRO B 1 316 ? -1.328 -25.188 -30.656 1 98.12 316 PRO B N 1
ATOM 4937 C CA . PRO B 1 316 ? -0.146 -24.641 -29.984 1 98.12 316 PRO B CA 1
ATOM 4938 C C . PRO B 1 316 ? -0.405 -24.297 -28.516 1 98.12 316 PRO B C 1
ATOM 4940 O O . PRO B 1 316 ? -1.424 -23.688 -28.203 1 98.12 316 PRO B O 1
ATOM 4943 N N . ILE B 1 317 ? 0.503 -24.766 -27.625 1 98.31 317 ILE B N 1
ATOM 4944 C CA . ILE B 1 317 ? 0.44 -24.438 -26.203 1 98.31 317 ILE B CA 1
ATOM 4945 C C . ILE B 1 317 ? 0.67 -22.953 -26 1 98.31 317 ILE B C 1
ATOM 4947 O O . ILE B 1 317 ? 1.663 -22.391 -26.469 1 98.31 317 ILE B O 1
ATOM 4951 N N . PRO B 1 318 ? -0.219 -22.266 -25.344 1 97.62 318 PRO B N 1
ATOM 4952 C CA . PRO B 1 318 ? -0.095 -20.812 -25.172 1 97.62 318 PRO B CA 1
ATOM 4953 C C . PRO B 1 318 ? 1.207 -20.406 -24.469 1 97.62 318 PRO B C 1
ATOM 4955 O O . PRO B 1 318 ? 1.861 -19.453 -24.891 1 97.62 318 PRO B O 1
ATOM 4958 N N . TRP B 1 319 ? 1.629 -21.125 -23.422 1 96.44 319 TRP B N 1
ATOM 4959 C CA . TRP B 1 319 ? 2.811 -20.766 -22.656 1 96.44 319 TRP B CA 1
ATOM 4960 C C . TRP B 1 319 ? 3.717 -21.969 -22.438 1 96.44 319 TRP B C 1
ATOM 4962 O O . TRP B 1 319 ? 3.85 -22.469 -21.312 1 96.44 319 TRP B O 1
ATOM 4972 N N . PRO B 1 320 ? 4.359 -22.344 -23.438 1 97 320 PRO B N 1
ATOM 4973 C CA . PRO B 1 320 ? 5.32 -23.453 -23.328 1 97 320 PRO B CA 1
ATOM 4974 C C . PRO B 1 320 ? 6.617 -23.031 -22.641 1 97 320 PRO B C 1
ATOM 4976 O O . PRO B 1 320 ? 6.949 -21.844 -22.609 1 97 320 PRO B O 1
ATOM 4979 N N . ILE B 1 321 ? 7.207 -23.938 -21.938 1 94.94 321 ILE B N 1
ATOM 4980 C CA . ILE B 1 321 ? 8.539 -23.703 -21.406 1 94.94 321 ILE B CA 1
ATOM 4981 C C . ILE B 1 321 ? 9.594 -24.062 -22.438 1 94.94 321 ILE B C 1
ATOM 4983 O O . ILE B 1 321 ? 9.578 -25.172 -22.984 1 94.94 321 ILE B O 1
#

Foldseek 3Di:
DAAAAEEEQFDFPPVLVVVCVVRHNYDYDPVRDHDALVRVQVVCVVRVHQEYEEEPSAAQDLVSLVSHDLSHAEYEYLDQDDVSYDPVSCVVSNHFYFYQNPLLQQLLLVLQVVLVCCLQQLVLLVVCCVVVVNPDDDDDDPPGGDQQAPFEEEEEDCDSNNLSNVVVSVVSHYAYEYEDCDDDDPVSCVNHHYDNDLLVRQQRGLEYEYDDADDPCQFQCQALVSLVSHAQQGEYEYLYEARSHDPVNVLVCLVVRSHVAYGYQYHPPPPPHDCSLVVRSSYHYHPNCSQVDPSSSSSSSVLRVQQVVCVVVVHDRPGTD/DAAAAEEEQFDFPPVLVVVCVVRHNYDYDVVRDHDALVRVQVVCVVRVHQEYEEEPSAAQDLVSLVSHDLSHAEYEYLDQDDVSYDPVSCVVSNHFYFYQNPLLQQLLLVLQVVLVCCLQQLVLLVVCCVVVVNPDDDDDDPPGGDQQAPFEEEEEDCDSNNLSNVVVSVVSHYAYEYEDCDDDDPVSCVNHHYDNDLLVRQQRGLEYEYDDADDPCQFQCQALVSLVSHAQQGEYEYLYEARSHDPVNVLVCLVVRSHVAYGYQYHPPPPPHDCSLVVRSSYHYHPNCSQVDPSSSSSSSVLSVQQVSCVVVVHDRPGTD

Secondary structure (DSSP, 8-state):
-PPPEEEE-S---HHHHHHHHHHSEEE--TT-PPPPHHHHHHHHHHTT-SEEEE-TT--B-HHHHHHS-TT--EEEESSS--TTB-HHHHHHHT-EEE---STTHHHHHHHHHHHHHHHHTTHHHHHHHHHTT------SSSS-B---TT-EEEEE--SHHHHHHHHHHHTTTPEEEEE-SSPPPHHHHTTPEEESSHHHHHHH-SEEEE-----TTTTT-BSHHHHHTSPTTEEEEESS-GGGB-HHHHHHHHHHTSEEEEEES--TTTTS--GGGGG-TTEEE--S-TT-BHHHHHHHHHHHHHHHHHHHTTSPPSSB-/-PPPEEEE-S---HHHHHHHHHHSEEE--TT-PPPPHHHHHHHHHHTT-SEEEEETT--B-HHHHHHS-TT--EEEEESS--TTB-HHHHHHHT-EEE---STTHHHHHHHHHHHHHHHHTTHHHHHHHHHTT------SSSS-B---TT-EEEEE--SHHHHHHHHHHHTTTPEEEEE-SSPPPHHHHTTPEEESSHHHHHHH-SEEEE-----TTTTT-BSHHHHHTSPTTEEEEESS-GGGB-HHHHHHHHHHTSEEEEEES--TTTTS--GGGGG-TTEEE--S-TT-BHHHHHHHHHHHHHHHHHHHTTSPPSSB-

Organism: Magnetospirillum gryphiswaldense (strain DSM 6361 / JCM 21280 / NBRC 15271 / MSR-1) (NCBI:txid431944)

Sequence (642 aa):
MNKPRLVLTRRLPQQAEAELAVHFDLLGNPEDRVLEASEIVARAHAHQAEALLVTLTERLEATTIDALPASVRIICTYSVGTNHLDLQAARRRGIALAYAPQAVTEATADTAMLLLLAACRRAHEFQAQLRQGRWGAWNAWENLGWDPGGQILGLVGMGRIGRAVARRARAFGMDIHYFQRNRLESSLEDGATYHSSLDSLFAISRFVSLHTPTTPETKGFINAQALSWLKDGAIFLNTARGDQVDDDALIAALRSGKLAAAGLDVFNNEPAFDRRYLDLPNAYLLPHIGTSTEQTRIRMSRDCIANLCAFFAGKPIPWPIMNKPRLVLTRRLPQQAEAELAVHFDLLGNPEDRVLEASEIVARAHAHQAEALLVTLTERLEATTIDALPASVRIICTYSVGTNHLDLQAARRRGIALAYAPQAVTEATADTAMLLLLAACRRAHEFQAQLRQGRWGAWNAWENLGWDPGGQILGLVGMGRIGRAVARRARAFGMDIHYFQRNRLESSLEDGATYHSSLDSLFAISRFVSLHTPTTPETKGFINAQALSWLKDGAIFLNTARGDQVDDDALIAALRSGKLAAAGLDVFNNEPAFDRRYLDLPNAYLLPHIGTSTEQTRIRMSRDCIANLCAFFAGKPIPWPI